Protein AF-0000000067526610 (afdb_homodimer)

Solvent-accessible surface area (backbone atoms only — not comparable to full-atom values): 25434 Å² total; per-residue (Å²): 125,77,66,40,51,70,30,29,35,39,28,31,33,16,41,47,58,57,29,29,41,40,52,48,54,40,42,75,56,39,27,51,30,38,36,30,27,25,43,75,86,49,57,26,66,62,38,26,51,56,51,20,74,75,66,38,84,86,29,42,43,58,42,70,25,49,56,65,37,67,68,41,37,51,51,44,52,49,52,48,32,68,70,64,72,46,60,35,33,40,33,41,49,40,66,64,73,29,37,45,83,42,40,67,57,28,38,36,34,36,27,50,23,42,53,51,50,50,55,56,48,39,68,60,12,11,38,78,69,72,24,88,17,37,38,38,35,41,57,44,23,44,38,33,64,41,71,39,48,56,28,22,54,51,11,11,19,20,14,14,38,46,30,23,41,42,5,50,22,67,42,27,91,51,25,49,33,38,21,34,32,42,19,42,40,44,42,70,34,73,67,55,74,46,40,84,77,17,27,39,76,84,62,52,71,67,59,47,56,60,68,48,52,80,48,55,56,70,14,52,45,64,48,44,30,54,40,49,54,48,40,62,52,65,52,53,73,42,37,39,31,39,25,44,59,67,45,82,50,30,29,55,62,79,73,61,53,79,82,31,58,35,89,117,125,78,66,40,52,70,29,31,34,40,28,31,34,16,42,46,59,58,30,31,41,41,50,50,54,40,44,77,57,39,28,53,28,38,37,29,28,23,44,75,86,49,56,23,67,62,38,27,53,56,51,20,74,76,66,38,85,85,29,43,42,55,43,69,28,49,58,65,38,66,67,42,37,52,51,45,52,50,51,46,33,70,71,64,72,47,61,36,32,40,32,41,48,40,66,64,71,31,36,46,82,41,40,68,57,27,39,35,34,37,27,50,24,42,55,52,49,50,54,56,46,39,68,59,12,11,38,78,70,72,24,88,17,37,38,38,36,40,55,44,23,44,38,34,64,41,71,38,49,56,29,24,55,50,12,11,18,19,14,14,37,45,32,24,42,43,5,48,22,68,44,27,91,51,26,49,32,38,21,35,33,43,18,42,40,44,39,71,35,73,68,57,73,45,41,82,77,18,26,40,78,86,62,52,70,67,61,47,56,58,68,48,53,80,48,53,56,71,14,52,45,64,48,43,32,53,41,49,53,48,40,62,51,65,49,54,73,40,37,38,30,38,28,44,58,68,46,84,52,29,30,56,63,78,72,60,54,78,82,31,57,36,90,115

Organism: Camponotus floridanus (NCBI:txid104421)

Secondary structure (DSSP, 8-state):
--SSTT-EEEEET-SSHHHHHHHHHHHHTT-SEEEEEE-TTSSHHHHHHHHHHHH-TTSEEEEE--TTSHHHHHHHHHHHHHHHS---EEEE------TTT-HHHHHIIIIIHHHHHHHHHHHHH-GGGT---EEEEEE--GGGTS--TT-HHHHHHHHHHHHHHHHHHTTHHHH-EEEEEEEE-SBSSHHHHTHHHHS-TT--HHHHHHHHGGGPSPBPHHHHHHHHHHHHHHPPTT-EEEE-TTS--EEE----GGGGEE--/--SSTT-EEEEET-SSHHHHHHHHHHHHTT-SEEEEEE-TTSSHHHHHHHHHHHH-TTSEEEEE--TTSHHHHHHHHHHHHHHHS---EEEE------TTT-HHHHHIIIIIHHHHHHHHHHHHH-GGGT---EEEEEE--GGGTS--TT-HHHHHHHHHHHHHHHHHHTTHHHH-EEEEEEEE-SBSSHHHHTHHHHS-TT--HHHHHHHHGGGPSPBPHHHHHHHHHHHHHHPPTT-EEEE-TTS--EEE----GGGGEE--

Structure (mmCIF, N/CA/C/O backbone):
data_AF-0000000067526610-model_v1
#
loop_
_entity.id
_entity.type
_entity.pdbx_description
1 polymer '15-hydroxyprostaglandin dehydrogenase'
#
loop_
_atom_site.group_PDB
_atom_site.id
_atom_site.type_symbol
_atom_site.label_atom_id
_atom_site.label_alt_id
_atom_site.label_comp_id
_atom_site.label_asym_id
_atom_site.label_entity_id
_atom_site.label_seq_id
_atom_site.pdbx_PDB_ins_code
_atom_site.Cartn_x
_atom_site.Cartn_y
_atom_site.Cartn_z
_atom_site.occupancy
_atom_site.B_iso_or_equiv
_atom_site.auth_seq_id
_atom_site.auth_comp_id
_atom_site.auth_asym_id
_atom_site.auth_atom_id
_atom_site.pdbx_PDB_model_num
ATOM 1 N N . MET A 1 1 ? -11.406 31.109 2.285 1 68.25 1 MET A N 1
ATOM 2 C CA . MET A 1 1 ? -11.188 30.766 3.689 1 68.25 1 MET A CA 1
ATOM 3 C C . MET A 1 1 ? -9.758 30.312 3.926 1 68.25 1 MET A C 1
ATOM 5 O O . MET A 1 1 ? -9.18 29.609 3.09 1 68.25 1 MET A O 1
ATOM 9 N N . ASP A 1 2 ? -9.031 30.969 4.902 1 90 2 ASP A N 1
ATOM 10 C CA . ASP A 1 2 ? -7.668 30.594 5.266 1 90 2 ASP A CA 1
ATOM 11 C C . ASP A 1 2 ? -7.637 29.281 6.031 1 90 2 ASP A C 1
ATOM 13 O O . ASP A 1 2 ? -8.211 29.172 7.113 1 90 2 ASP A O 1
ATOM 17 N N . ASN A 1 3 ? -7.055 28.25 5.5 1 95.56 3 ASN A N 1
ATOM 18 C CA . ASN A 1 3 ? -7.125 26.906 6.035 1 95.56 3 ASN A CA 1
ATOM 19 C C . ASN A 1 3 ? -5.973 26.609 6.992 1 95.56 3 ASN A C 1
ATOM 21 O O . ASN A 1 3 ? -5.824 25.484 7.477 1 95.56 3 ASN A O 1
ATOM 25 N N . VAL A 1 4 ? -5.152 27.656 7.285 1 97.94 4 VAL A N 1
ATOM 26 C CA . VAL A 1 4 ? -3.996 27.438 8.148 1 97.94 4 VAL A CA 1
ATOM 27 C C . VAL A 1 4 ? -4.094 28.328 9.383 1 97.94 4 VAL A C 1
ATOM 29 O O . VAL A 1 4 ? -3.752 27.906 10.492 1 97.94 4 VAL A O 1
ATOM 32 N N . ARG A 1 5 ? -4.578 29.562 9.258 1 97.31 5 ARG A N 1
ATOM 33 C CA . ARG A 1 5 ? -4.609 30.562 10.328 1 97.31 5 ARG A CA 1
ATOM 34 C C . ARG A 1 5 ? -5.43 30.047 11.516 1 97.31 5 ARG A C 1
ATOM 36 O O . ARG A 1 5 ? -6.531 29.531 11.336 1 97.31 5 ARG A O 1
ATOM 43 N N . ASN A 1 6 ? -4.867 30.172 12.609 1 97.12 6 ASN A N 1
ATOM 44 C CA . ASN A 1 6 ? -5.484 29.891 13.898 1 97.12 6 ASN A CA 1
ATOM 45 C C . ASN A 1 6 ? -5.797 28.391 14.047 1 97.12 6 ASN A C 1
ATOM 47 O O . ASN A 1 6 ? -6.672 28.016 14.828 1 97.12 6 ASN A O 1
ATOM 51 N N . LYS A 1 7 ? -5.148 27.547 13.297 1 97.94 7 LYS A N 1
ATOM 52 C CA . LYS A 1 7 ? -5.375 26.109 13.367 1 97.94 7 LYS A CA 1
ATOM 53 C C . LYS A 1 7 ? -4.332 25.422 14.25 1 97.94 7 LYS A C 1
ATOM 55 O O . LYS A 1 7 ? -3.174 25.844 14.289 1 97.94 7 LYS A O 1
ATOM 60 N N . SER A 1 8 ? -4.754 24.391 14.977 1 98.31 8 SER A N 1
ATOM 61 C CA . SER A 1 8 ? -3.859 23.516 15.719 1 98.31 8 SER A CA 1
ATOM 62 C C . SER A 1 8 ? -3.416 22.328 14.875 1 98.31 8 SER A C 1
ATOM 64 O O . SER A 1 8 ? -4.25 21.625 14.297 1 98.31 8 SER A O 1
ATOM 66 N N . VAL A 1 9 ? -2.064 22.078 14.852 1 98.81 9 VAL A N 1
ATOM 67 C CA . VAL A 1 9 ? -1.495 21.125 13.906 1 98.81 9 VAL A CA 1
ATOM 68 C C . VAL A 1 9 ? -0.6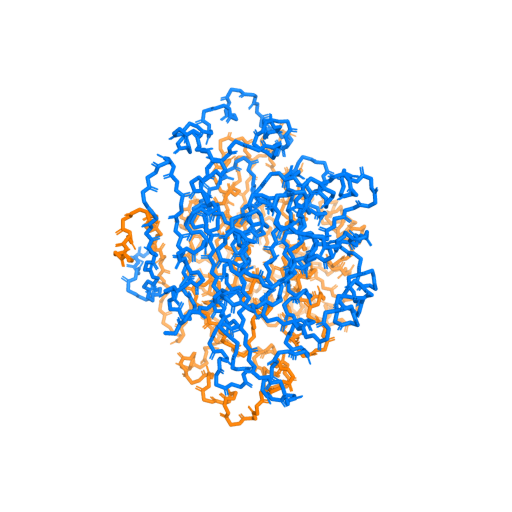96 20.062 14.656 1 98.81 9 VAL A C 1
ATOM 70 O O . VAL A 1 9 ? -0.006 20.375 15.633 1 98.81 9 VAL A O 1
ATOM 73 N N . MET A 1 10 ? -0.849 18.859 14.281 1 98.88 10 MET A N 1
ATOM 74 C CA . MET A 1 10 ? -0.004 17.75 14.719 1 98.88 10 MET A CA 1
ATOM 75 C C . MET A 1 10 ? 0.778 17.156 13.547 1 98.88 10 MET A C 1
ATOM 77 O O . MET A 1 10 ? 0.207 16.891 12.492 1 98.88 10 MET A O 1
ATOM 81 N N . ILE A 1 11 ? 2.088 17.031 13.672 1 98.94 11 ILE A N 1
ATOM 82 C CA . ILE A 1 11 ? 2.959 16.516 12.617 1 98.94 11 ILE A CA 1
ATOM 83 C C . ILE A 1 11 ? 3.779 15.344 13.141 1 98.94 11 ILE A C 1
ATOM 85 O O . ILE A 1 11 ? 4.578 15.5 14.07 1 98.94 11 ILE A O 1
ATOM 89 N N . THR A 1 12 ? 3.609 14.18 12.594 1 98.94 12 THR A N 1
ATOM 90 C CA . THR A 1 12 ? 4.484 13.062 12.938 1 98.94 12 THR A CA 1
ATOM 91 C C . THR A 1 12 ? 5.805 13.156 12.172 1 98.94 12 THR A C 1
ATOM 93 O O . THR A 1 12 ? 5.832 13.609 11.031 1 98.94 12 THR A O 1
ATOM 96 N N . GLY A 1 13 ? 6.84 12.656 12.781 1 98.38 13 GLY A N 1
ATOM 97 C CA . GLY A 1 13 ? 8.148 12.852 12.188 1 98.38 13 GLY A CA 1
ATOM 98 C C . GLY A 1 13 ? 8.547 14.312 12.078 1 98.38 13 GLY A C 1
ATOM 99 O O . GLY A 1 13 ? 9.07 14.75 11.055 1 98.38 13 GLY A O 1
ATOM 100 N N . GLY A 1 14 ? 8.258 15.062 13.078 1 98.25 14 GLY A N 1
ATOM 101 C CA . GLY A 1 14 ? 8.359 16.516 12.984 1 98.25 14 GLY A CA 1
ATOM 102 C C . GLY A 1 14 ? 9.68 17.047 13.5 1 98.25 14 GLY A C 1
ATOM 103 O O . GLY A 1 14 ? 9.93 18.25 13.438 1 98.25 14 GLY A O 1
ATOM 104 N N . ALA A 1 15 ? 10.586 16.172 13.969 1 97.75 15 ALA A N 1
ATOM 105 C CA . ALA A 1 15 ? 11.781 16.641 14.656 1 97.75 15 ALA A CA 1
ATOM 106 C C . ALA A 1 15 ? 12.844 17.094 13.664 1 97.75 15 ALA A C 1
ATOM 108 O O . ALA A 1 15 ? 13.781 17.797 14.031 1 97.75 15 ALA A O 1
ATOM 109 N N . ARG A 1 16 ? 12.781 16.641 12.438 1 95.69 16 ARG A N 1
ATOM 110 C CA . ARG A 1 16 ? 13.789 16.984 11.438 1 95.69 16 ARG A CA 1
ATOM 111 C C . ARG A 1 16 ? 13.203 16.906 10.031 1 95.69 16 ARG A C 1
ATOM 113 O O . ARG A 1 16 ? 12.039 16.531 9.852 1 95.69 16 ARG A O 1
ATOM 120 N N . GLY A 1 17 ? 13.977 17.312 9.078 1 96.19 17 GLY A N 1
ATOM 121 C CA . GLY A 1 17 ? 13.633 17.109 7.684 1 96.19 17 GLY A CA 1
ATOM 122 C C . GLY A 1 17 ? 12.359 17.812 7.273 1 96.19 17 GLY A C 1
ATOM 123 O O . GLY A 1 17 ? 12.172 19 7.586 1 96.19 17 GLY A O 1
ATOM 124 N N . LEU A 1 18 ? 11.562 17.109 6.527 1 98.19 18 LEU A N 1
ATOM 125 C CA . LEU A 1 18 ? 10.328 17.672 5.996 1 98.19 18 LEU A CA 1
ATOM 126 C C . LEU A 1 18 ? 9.383 18.078 7.125 1 98.19 18 LEU A C 1
ATOM 128 O O . LEU A 1 18 ? 8.812 19.172 7.102 1 98.19 18 LEU A O 1
ATOM 132 N N . GLY A 1 19 ? 9.266 17.203 8.133 1 98.5 19 GLY A N 1
ATOM 133 C CA . GLY A 1 19 ? 8.359 17.5 9.234 1 98.5 19 GLY A CA 1
ATOM 134 C C . GLY A 1 19 ? 8.695 18.781 9.969 1 98.5 19 GLY A C 1
ATOM 135 O O . GLY A 1 19 ? 7.805 19.562 10.297 1 98.5 19 GLY A O 1
ATOM 136 N N . TYR A 1 20 ? 9.961 18.953 10.195 1 98.19 20 TYR A N 1
ATOM 137 C CA . TYR A 1 20 ? 10.414 20.188 10.844 1 98.19 20 TYR A CA 1
ATOM 138 C C . TYR A 1 20 ? 10.086 21.406 9.992 1 98.19 20 TYR A C 1
ATOM 140 O O . TYR A 1 20 ? 9.594 22.406 10.5 1 98.19 20 TYR A O 1
ATOM 148 N N . LYS A 1 21 ? 10.344 21.312 8.727 1 98.31 21 LYS A N 1
ATOM 149 C CA . LYS A 1 21 ? 10.117 22.438 7.82 1 98.31 21 LYS A CA 1
ATOM 150 C C . LYS A 1 21 ? 8.625 22.719 7.648 1 98.31 21 LYS A C 1
ATOM 152 O O . LYS A 1 21 ? 8.211 23.859 7.488 1 98.31 21 LYS A O 1
ATOM 157 N N . PHE A 1 22 ? 7.77 21.625 7.656 1 98.81 22 PHE A N 1
ATOM 158 C CA . PHE A 1 22 ? 6.324 21.812 7.641 1 98.81 22 PHE A CA 1
ATOM 159 C C . PHE A 1 22 ? 5.867 22.609 8.852 1 98.81 22 PHE A C 1
ATOM 161 O O . PHE A 1 22 ? 5.07 23.547 8.719 1 98.81 22 PHE A O 1
ATOM 168 N N . ALA A 1 23 ? 6.402 22.234 10.039 1 98.56 23 ALA A N 1
ATOM 169 C CA . ALA A 1 23 ? 6.059 22.969 11.258 1 98.56 23 ALA A CA 1
ATOM 170 C C . ALA A 1 23 ? 6.441 24.438 11.148 1 98.56 23 ALA A C 1
ATOM 172 O O . ALA A 1 23 ? 5.641 25.328 11.461 1 98.56 23 ALA A O 1
ATOM 173 N N . GLU A 1 24 ? 7.621 24.672 10.656 1 97.88 24 GLU A N 1
ATOM 174 C CA . GLU A 1 24 ? 8.148 26.031 10.523 1 97.88 24 GLU A CA 1
ATOM 175 C C . GLU A 1 24 ? 7.273 26.875 9.602 1 97.88 24 GLU A C 1
ATOM 177 O O . GLU A 1 24 ? 6.852 27.969 9.977 1 97.88 24 GLU A O 1
ATOM 182 N N . VAL A 1 25 ? 6.953 26.375 8.43 1 97.94 25 VAL A N 1
ATOM 183 C CA . VAL A 1 25 ? 6.23 27.156 7.434 1 97.94 25 VAL A CA 1
ATOM 184 C C . VAL A 1 25 ? 4.801 27.406 7.906 1 97.94 25 VAL A C 1
ATOM 186 O O . VAL A 1 25 ? 4.238 28.484 7.68 1 97.94 25 VAL A O 1
ATOM 189 N N . LEU A 1 26 ? 4.18 26.438 8.586 1 98.31 26 LEU A 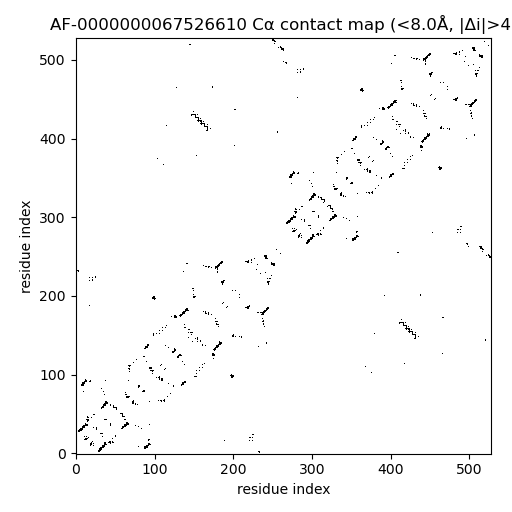N 1
ATOM 190 C CA . LEU A 1 26 ? 2.812 26.594 9.062 1 98.31 26 LEU A CA 1
ATOM 191 C C . LEU A 1 26 ? 2.75 27.625 10.188 1 98.31 26 LEU A C 1
ATOM 193 O O . LEU A 1 26 ? 1.84 28.453 10.227 1 98.31 26 LEU A O 1
ATOM 197 N N . LEU A 1 27 ? 3.727 27.594 11.094 1 97.69 27 LEU A N 1
ATOM 198 C CA . LEU A 1 27 ? 3.789 28.594 12.164 1 97.69 27 LEU A CA 1
ATOM 199 C C . LEU A 1 27 ? 3.973 29.984 11.594 1 97.69 27 LEU A C 1
ATOM 201 O O . LEU A 1 27 ? 3.295 30.922 12.016 1 97.69 27 LEU A O 1
ATOM 205 N N . LEU A 1 28 ? 4.793 30.094 10.594 1 95.88 28 LEU A N 1
ATOM 206 C CA . LEU A 1 28 ? 5.086 31.375 9.969 1 95.88 28 LEU A CA 1
ATOM 207 C C . LEU A 1 28 ? 3.867 31.906 9.219 1 95.88 28 LEU A C 1
ATOM 209 O O . LEU A 1 28 ? 3.764 33.094 8.961 1 95.88 28 LEU A O 1
ATOM 213 N N . ASN A 1 29 ? 2.941 31 8.922 1 96.38 29 ASN A N 1
ATOM 214 C CA . ASN A 1 29 ? 1.788 31.406 8.125 1 96.38 29 ASN A CA 1
ATOM 215 C C . ASN A 1 29 ? 0.494 31.328 8.93 1 96.38 29 ASN A C 1
ATOM 217 O O . ASN A 1 29 ? -0.58 31.109 8.367 1 96.38 29 ASN A O 1
ATOM 221 N N . GLY A 1 30 ? 0.604 31.359 10.242 1 95.81 30 GLY A N 1
ATOM 222 C CA . GLY A 1 30 ? -0.561 31.703 11.047 1 95.81 30 GLY A CA 1
ATOM 223 C C . GLY A 1 30 ? -1.113 30.531 11.82 1 95.81 30 GLY A C 1
ATOM 224 O O . GLY A 1 30 ? -2.102 30.656 12.547 1 95.81 30 GLY A O 1
ATOM 225 N N . ALA A 1 31 ? -0.52 29.297 11.734 1 97.69 31 ALA A N 1
ATOM 226 C CA . ALA A 1 31 ? -0.964 28.219 12.602 1 97.69 31 ALA A CA 1
ATOM 227 C C . ALA A 1 31 ? -0.896 28.625 14.07 1 97.69 31 ALA A C 1
ATOM 229 O O . ALA A 1 31 ? 0.06 29.281 14.492 1 97.69 31 ALA A O 1
ATOM 230 N N . LYS A 1 32 ? -1.906 28.328 14.797 1 97.31 32 LYS A N 1
ATOM 231 C CA . LYS A 1 32 ? -1.983 28.719 16.203 1 97.31 32 LYS A CA 1
ATOM 232 C C . LYS A 1 32 ? -0.942 27.969 17.031 1 97.31 32 LYS A C 1
ATOM 234 O O . LYS A 1 32 ? -0.233 28.578 17.844 1 97.31 32 LYS A O 1
ATOM 239 N N . ASN A 1 33 ? -0.891 26.688 16.922 1 97.62 33 ASN A N 1
ATOM 240 C CA . ASN A 1 33 ? 0.055 25.828 17.625 1 97.62 33 ASN A CA 1
ATOM 241 C C . ASN A 1 33 ? 0.384 24.578 16.812 1 97.62 33 ASN A C 1
ATOM 243 O O . ASN A 1 33 ? -0.399 24.156 15.961 1 97.62 33 ASN A O 1
ATOM 247 N N . VAL A 1 34 ? 1.568 24.047 17.031 1 98.62 34 VAL A N 1
ATOM 248 C CA . VAL A 1 34 ? 2.047 22.859 16.328 1 98.62 34 VAL A CA 1
ATOM 249 C C . VAL A 1 34 ? 2.635 21.859 17.328 1 98.62 34 VAL A C 1
ATOM 251 O O . VAL A 1 34 ? 3.465 22.234 18.156 1 98.62 34 VAL A O 1
ATOM 254 N N . ALA A 1 35 ? 2.166 20.641 17.312 1 98.75 35 ALA A N 1
ATOM 255 C CA . ALA A 1 35 ? 2.797 19.531 18.031 1 98.75 35 ALA A CA 1
ATOM 256 C C . ALA A 1 35 ? 3.684 18.719 17.094 1 98.75 35 ALA A C 1
ATOM 258 O O . ALA A 1 35 ? 3.209 18.188 16.094 1 98.75 35 ALA A O 1
ATOM 259 N N . ILE A 1 36 ? 4.965 18.641 17.406 1 98.5 36 ILE A N 1
ATOM 260 C CA . ILE A 1 36 ? 5.844 17.75 16.656 1 98.5 36 ILE A CA 1
ATOM 261 C C . ILE A 1 36 ? 5.992 16.422 17.391 1 98.5 36 ILE A C 1
ATOM 263 O O . ILE A 1 36 ? 6.344 16.406 18.578 1 98.5 36 ILE A O 1
ATOM 267 N N . ILE A 1 37 ? 5.633 15.328 16.703 1 98.88 37 ILE A N 1
ATOM 268 C CA . ILE A 1 37 ? 5.66 13.953 17.219 1 98.88 37 ILE A CA 1
ATOM 269 C C . ILE A 1 37 ? 6.852 13.211 16.625 1 98.88 37 ILE A C 1
ATOM 271 O O . ILE A 1 37 ? 7.012 13.156 15.398 1 98.88 37 ILE A O 1
ATOM 275 N N . ASP A 1 38 ? 7.648 12.664 17.438 1 98.69 38 ASP A N 1
ATOM 276 C CA . ASP A 1 38 ? 8.805 11.906 16.969 1 98.69 38 ASP A CA 1
ATOM 277 C C . ASP A 1 38 ? 9.32 10.961 18.047 1 98.69 38 ASP A C 1
ATOM 279 O O . ASP A 1 38 ? 8.82 10.969 19.188 1 98.69 38 ASP A O 1
ATOM 283 N N . LEU A 1 39 ? 10.281 10.156 17.703 1 98.25 39 LEU A N 1
ATOM 284 C CA . LEU A 1 39 ? 10.859 9.188 18.625 1 98.25 39 LEU A CA 1
ATOM 285 C C . LEU A 1 39 ? 11.539 9.883 19.812 1 98.25 39 LEU A C 1
ATOM 287 O O . LEU A 1 39 ? 12.031 11 19.672 1 98.25 39 LEU A O 1
ATOM 291 N N . PRO A 1 40 ? 11.555 9.156 20.938 1 96.5 40 PRO A N 1
ATOM 292 C CA . PRO A 1 40 ? 12.273 9.727 22.078 1 96.5 40 PRO A CA 1
ATOM 293 C C . PRO A 1 40 ? 13.75 9.984 21.781 1 96.5 40 PRO A C 1
ATOM 295 O O . PRO A 1 40 ? 14.352 10.875 22.375 1 96.5 40 PRO A O 1
ATOM 298 N N . THR A 1 41 ? 14.281 9.211 20.875 1 96.69 41 THR A N 1
ATOM 299 C CA . THR A 1 41 ? 15.695 9.32 20.547 1 96.69 41 THR A CA 1
ATOM 300 C C . THR A 1 41 ? 15.93 10.461 19.562 1 96.69 41 THR A C 1
ATOM 302 O O . THR A 1 41 ? 17.078 10.789 19.234 1 96.69 41 THR A O 1
ATOM 305 N N . SER A 1 42 ? 14.883 11.086 19.094 1 96.62 42 SER A N 1
ATOM 306 C CA . SER A 1 42 ? 15.031 12.188 18.141 1 96.62 42 SER A CA 1
ATOM 307 C C . SER A 1 42 ? 15.508 13.461 18.844 1 96.62 42 SER A C 1
ATOM 309 O O . SER A 1 42 ? 15.641 13.484 20.062 1 96.62 42 SER A O 1
ATOM 311 N N . ASN A 1 43 ? 15.766 14.484 18.047 1 97 43 ASN A N 1
ATOM 312 C CA . ASN A 1 43 ? 16.109 15.797 18.578 1 97 43 ASN A CA 1
ATOM 313 C C . ASN A 1 43 ? 14.867 16.672 18.766 1 97 43 ASN A C 1
ATOM 315 O O . ASN A 1 43 ? 14.93 17.891 18.578 1 97 43 ASN A O 1
ATOM 319 N N . GLY A 1 44 ? 13.781 16.031 19.062 1 98 44 GLY A N 1
ATOM 320 C CA . GLY A 1 44 ? 12.477 16.688 19.078 1 98 44 GLY A CA 1
ATOM 321 C C . GLY A 1 44 ? 12.398 17.828 20.062 1 98 44 GLY A C 1
ATOM 322 O O . GLY A 1 44 ? 11.812 18.875 19.766 1 98 44 GLY A O 1
ATOM 323 N N . GLU A 1 45 ? 12.961 17.688 21.25 1 97.19 45 GLU A N 1
ATOM 324 C CA . GLU A 1 45 ? 12.922 18.75 22.25 1 97.19 45 GLU A CA 1
ATOM 325 C C . GLU A 1 45 ? 13.625 20.016 21.75 1 97.19 45 GLU A C 1
ATOM 327 O O . GLU A 1 45 ? 13.07 21.109 21.844 1 97.19 45 GLU A O 1
ATOM 332 N N . ASN A 1 46 ? 14.812 19.812 21.203 1 97.31 46 ASN A N 1
ATOM 333 C CA . ASN A 1 46 ? 15.555 20.938 20.656 1 97.31 46 ASN A CA 1
ATOM 334 C C . ASN A 1 46 ? 14.852 21.547 19.453 1 97.31 46 ASN A C 1
ATOM 336 O O . ASN A 1 46 ? 14.891 22.766 19.25 1 97.31 46 ASN A O 1
ATOM 340 N N . ALA A 1 47 ? 14.227 20.703 18.625 1 97.44 47 ALA A N 1
ATOM 341 C CA . ALA A 1 47 ? 13.469 21.172 17.469 1 97.44 47 ALA A CA 1
ATOM 342 C C . ALA A 1 47 ? 12.312 22.062 17.906 1 97.44 47 ALA A C 1
ATOM 344 O O . ALA A 1 47 ? 12.078 23.125 17.328 1 97.44 47 ALA A O 1
ATOM 345 N N . ALA A 1 48 ? 11.617 21.641 18.953 1 97.06 48 ALA A N 1
ATOM 346 C CA . ALA A 1 48 ? 10.492 22.422 19.469 1 97.06 48 ALA A CA 1
ATOM 347 C C . ALA A 1 48 ? 10.961 23.766 20 1 97.06 48 ALA A C 1
ATOM 349 O O . ALA A 1 48 ? 10.32 24.797 19.781 1 97.06 48 ALA A O 1
ATOM 350 N N . ILE A 1 49 ? 12.07 23.781 20.672 1 96 49 ILE A N 1
ATOM 351 C CA . ILE A 1 49 ? 12.633 25 21.234 1 96 49 ILE A CA 1
ATOM 352 C C . ILE A 1 49 ? 13 25.969 20.109 1 96 49 ILE A C 1
ATOM 354 O O . ILE A 1 49 ? 12.711 27.156 20.188 1 96 49 ILE A O 1
ATOM 358 N N . ALA A 1 50 ? 13.609 25.422 19.078 1 96 50 ALA A N 1
ATOM 359 C CA . ALA A 1 50 ? 14.023 26.25 17.938 1 96 50 ALA A CA 1
ATOM 360 C C . ALA A 1 50 ? 12.812 26.875 17.25 1 96 50 ALA A C 1
ATOM 362 O O . ALA A 1 50 ? 12.836 28.047 16.875 1 96 50 ALA A O 1
ATOM 363 N N . LEU A 1 51 ? 11.773 26.109 17.078 1 96.5 51 LEU A N 1
ATOM 364 C CA . LEU A 1 51 ? 10.555 26.578 16.438 1 96.5 51 LEU A CA 1
ATOM 365 C C . LEU A 1 51 ? 9.859 27.641 17.281 1 96.5 51 LEU A C 1
ATOM 367 O O . LEU A 1 51 ? 9.266 28.578 16.75 1 96.5 51 LEU A O 1
ATOM 371 N N . GLN A 1 52 ? 9.938 27.438 18.594 1 92.94 52 GLN A N 1
ATOM 372 C CA . GLN A 1 52 ? 9.32 28.391 19.531 1 92.94 52 GLN A CA 1
ATOM 373 C C . GLN A 1 52 ? 10.016 29.75 19.453 1 92.94 52 GLN A C 1
ATOM 375 O O . GLN A 1 52 ? 9.359 30.797 19.578 1 92.94 52 GLN A O 1
ATOM 380 N N . LYS A 1 53 ? 11.289 29.781 19.312 1 90.44 53 LYS A N 1
ATOM 381 C CA . LYS A 1 53 ? 12.047 31.031 19.25 1 90.44 53 LYS A CA 1
ATOM 382 C C . LYS A 1 53 ? 11.625 31.875 18.062 1 90.44 53 LYS A C 1
ATOM 384 O O . LYS A 1 53 ? 11.57 33.094 18.156 1 90.44 53 LYS A O 1
ATOM 389 N N . GLU A 1 54 ? 11.18 31.234 17.062 1 84.38 54 GLU A N 1
ATOM 390 C CA . GLU A 1 54 ? 10.852 31.922 15.828 1 84.38 54 GLU A CA 1
ATOM 391 C C . GLU A 1 54 ? 9.375 32.312 15.781 1 84.38 54 GLU A C 1
ATOM 393 O O . GLU A 1 54 ? 9 33.281 15.125 1 84.38 54 GLU A O 1
ATOM 398 N N . SER A 1 55 ? 8.523 31.656 16.5 1 83 55 SER A N 1
ATOM 399 C CA . SER A 1 55 ? 7.086 31.797 16.297 1 83 55 SER A CA 1
ATOM 400 C C . SER A 1 55 ? 6.398 32.312 17.562 1 83 55 SER A C 1
ATOM 402 O O . SER A 1 55 ? 5.254 32.75 17.516 1 83 55 SER A O 1
ATOM 404 N N . GLY A 1 56 ? 7.035 32.156 18.625 1 80.31 56 GLY A N 1
ATOM 405 C CA . GLY A 1 56 ? 6.453 32.562 19.906 1 80.31 56 GLY A CA 1
ATOM 406 C C . GLY A 1 56 ? 6.398 31.422 20.922 1 80.31 56 GLY A C 1
ATOM 407 O O . GLY A 1 56 ? 6.281 30.266 20.547 1 80.31 56 GLY A O 1
ATOM 408 N N . THR A 1 57 ? 6.375 31.828 22.141 1 78.19 57 THR A N 1
ATOM 409 C CA . THR A 1 57 ? 6.453 30.875 23.25 1 78.19 57 THR A CA 1
ATOM 410 C C . THR A 1 57 ? 5.113 30.156 23.438 1 78.19 57 THR A C 1
ATOM 412 O O . THR A 1 57 ? 4.055 30.797 23.344 1 78.19 57 THR A O 1
ATOM 415 N N . GLY A 1 58 ? 5.121 28.844 23.609 1 84.5 58 GLY A N 1
ATOM 416 C CA . GLY A 1 58 ? 3.959 28.047 23.984 1 84.5 58 GLY A CA 1
ATOM 417 C C . GLY A 1 58 ? 3.174 27.531 22.797 1 84.5 58 GLY A C 1
ATOM 418 O O . GLY A 1 58 ? 2.146 26.875 22.953 1 84.5 58 GLY A O 1
ATOM 419 N N . ARG A 1 59 ? 3.65 27.812 21.609 1 93.81 59 ARG A N 1
ATOM 420 C CA . ARG A 1 59 ? 2.865 27.469 20.422 1 93.81 59 ARG A CA 1
ATOM 421 C C . ARG A 1 59 ? 3.316 26.125 19.844 1 93.81 59 ARG A C 1
ATOM 423 O O . ARG A 1 59 ? 2.641 25.562 18.984 1 93.81 59 ARG A O 1
ATOM 430 N N . VAL A 1 60 ? 4.512 25.656 20.375 1 97.44 60 VAL A N 1
ATOM 431 C CA . VAL A 1 60 ? 5.047 24.406 19.844 1 97.44 60 VAL A CA 1
ATOM 432 C C . VAL A 1 60 ? 5.32 23.438 20.984 1 97.44 60 VAL A C 1
ATOM 434 O O . VAL A 1 60 ? 5.914 23.812 22 1 97.44 60 VAL A O 1
ATOM 437 N N . ILE A 1 61 ? 4.906 22.203 20.859 1 97.44 61 ILE A N 1
ATOM 438 C CA . ILE A 1 61 ? 5.27 21.172 21.828 1 97.44 61 ILE A CA 1
ATOM 439 C C . ILE A 1 61 ? 5.875 19.969 21.125 1 97.44 61 ILE A C 1
ATOM 441 O O . ILE A 1 61 ? 5.578 19.719 19.953 1 97.44 61 ILE A O 1
ATOM 445 N N . PHE A 1 62 ? 6.754 19.312 21.844 1 98.44 62 PHE A N 1
ATOM 446 C CA . PHE A 1 62 ? 7.266 18.016 21.422 1 98.44 62 PHE A CA 1
ATOM 447 C C . PHE A 1 62 ? 6.609 16.891 22.219 1 98.44 62 PHE A C 1
ATOM 449 O O . PHE A 1 62 ? 6.469 17 23.438 1 98.44 62 PHE A O 1
ATOM 456 N N . VAL A 1 63 ? 6.141 15.898 21.547 1 98.69 63 VAL A N 1
ATOM 457 C CA . VAL A 1 63 ? 5.617 14.695 22.188 1 98.69 63 VAL A CA 1
ATOM 458 C C . VAL A 1 63 ? 6.402 13.477 21.719 1 98.69 63 VAL A C 1
ATOM 460 O O . VAL A 1 63 ? 6.434 13.18 20.516 1 98.69 63 VAL A O 1
ATOM 463 N N . SER A 1 64 ? 7.066 12.789 22.625 1 98.56 64 SER A N 1
ATOM 464 C CA . SER A 1 64 ? 7.781 11.555 22.312 1 98.56 64 SER A CA 1
ATOM 465 C C . SER A 1 64 ? 6.812 10.422 22 1 98.56 64 SER A C 1
ATOM 467 O O . SER A 1 64 ? 5.918 10.125 22.797 1 98.56 64 SER A O 1
ATOM 469 N N . CYS A 1 65 ? 7.039 9.773 20.812 1 98.75 65 CYS A N 1
ATOM 470 C CA . CYS A 1 65 ? 6.086 8.758 20.375 1 98.75 65 CYS A CA 1
ATOM 471 C C . CYS A 1 65 ? 6.703 7.848 19.328 1 98.75 65 CYS A C 1
ATOM 473 O O . CYS A 1 65 ? 7.355 8.32 18.391 1 98.75 65 CYS A O 1
ATOM 475 N N . ASP A 1 66 ? 6.605 6.594 19.531 1 98.69 66 ASP A N 1
ATOM 476 C CA . ASP A 1 66 ? 6.789 5.629 18.438 1 98.69 66 ASP A CA 1
ATOM 477 C C . ASP A 1 66 ? 5.488 5.414 17.672 1 98.69 66 ASP A C 1
ATOM 479 O O . ASP A 1 66 ? 4.586 4.723 18.156 1 98.69 66 ASP A O 1
ATOM 483 N N . VAL A 1 67 ? 5.457 5.945 16.453 1 98.69 67 VAL A N 1
ATOM 484 C CA . VAL A 1 67 ? 4.195 5.973 15.727 1 98.69 67 VAL A CA 1
ATOM 485 C C . VAL A 1 67 ? 3.795 4.551 15.336 1 98.69 67 VAL A C 1
ATOM 487 O O . VAL A 1 67 ? 2.643 4.301 14.969 1 98.69 67 VAL A O 1
ATOM 490 N N . ALA A 1 68 ? 4.734 3.617 15.344 1 98.06 68 ALA A N 1
ATOM 491 C CA . ALA A 1 68 ? 4.426 2.227 15.016 1 98.06 68 ALA A CA 1
ATOM 492 C C . ALA A 1 68 ? 3.76 1.525 16.203 1 98.06 68 ALA A C 1
ATOM 494 O O . ALA A 1 68 ? 3.234 0.419 16.047 1 98.06 68 ALA A O 1
ATOM 495 N N . ASN A 1 69 ? 3.859 2.119 17.359 1 98.5 69 ASN A N 1
ATOM 496 C CA . ASN A 1 69 ? 3.197 1.594 18.547 1 98.5 69 ASN A CA 1
ATOM 497 C C . ASN A 1 69 ? 1.819 2.219 18.734 1 98.5 69 ASN A C 1
ATOM 499 O O . ASN A 1 69 ? 1.708 3.412 19.016 1 98.5 69 ASN A O 1
ATOM 503 N N . ALA A 1 70 ? 0.804 1.41 18.656 1 98 70 ALA A N 1
ATOM 504 C CA . ALA A 1 70 ? -0.578 1.881 18.641 1 98 70 ALA A CA 1
ATOM 505 C C . ALA A 1 70 ? -0.901 2.658 19.922 1 98 70 ALA A C 1
ATOM 507 O O . ALA A 1 70 ? -1.495 3.736 19.859 1 98 70 ALA A O 1
ATOM 508 N N . GLU A 1 71 ? -0.535 2.148 21 1 98.31 71 GLU A N 1
ATOM 509 C CA . GLU A 1 71 ? -0.841 2.793 22.281 1 98.31 71 GLU A CA 1
ATOM 510 C C . GLU A 1 71 ? -0.078 4.105 22.422 1 98.31 71 GLU A C 1
ATOM 512 O O . GLU A 1 71 ? -0.612 5.082 22.953 1 98.31 71 GLU A O 1
ATOM 517 N N . ASP A 1 72 ? 1.152 4.07 21.984 1 98.56 72 ASP A N 1
ATOM 518 C CA . ASP A 1 72 ? 1.962 5.285 22.031 1 98.56 72 ASP A CA 1
ATOM 519 C C . ASP A 1 72 ? 1.33 6.395 21.203 1 98.56 72 ASP A C 1
ATOM 521 O O . ASP A 1 72 ? 1.249 7.543 21.641 1 98.56 72 ASP A O 1
ATOM 525 N N . LEU A 1 73 ? 0.879 6.07 20.062 1 98.75 73 LEU A N 1
ATOM 526 C CA . LEU A 1 73 ? 0.293 7.062 19.156 1 98.75 73 LEU A CA 1
ATOM 527 C C . LEU A 1 73 ? -1.022 7.59 19.719 1 98.75 73 LEU A C 1
ATOM 529 O O . LEU A 1 73 ? -1.296 8.789 19.641 1 98.75 73 LEU A O 1
ATOM 533 N N . LYS A 1 74 ? -1.79 6.723 20.281 1 98.56 74 LYS A N 1
ATOM 534 C CA . LYS A 1 74 ? -3.035 7.148 20.906 1 98.56 74 LYS A CA 1
ATOM 535 C C . LYS A 1 74 ? -2.77 8.141 22.031 1 98.56 74 LYS A C 1
ATOM 537 O O . LYS A 1 74 ? -3.436 9.18 22.125 1 98.56 74 LYS A O 1
ATOM 542 N N . ARG A 1 75 ? -1.803 7.852 22.828 1 98.5 75 ARG A N 1
ATOM 543 C CA . ARG A 1 75 ? -1.444 8.742 23.922 1 98.5 75 ARG A CA 1
ATOM 544 C C . ARG A 1 75 ? -0.942 10.086 23.406 1 98.5 75 ARG A C 1
ATOM 546 O O . ARG A 1 75 ? -1.196 11.125 24.016 1 98.5 75 ARG A O 1
ATOM 553 N N . ALA A 1 76 ? -0.184 10.031 22.359 1 98.75 76 ALA A N 1
ATOM 554 C CA . ALA A 1 76 ? 0.299 11.266 21.75 1 98.75 76 ALA A CA 1
ATOM 555 C C . ALA A 1 76 ? -0.863 12.148 21.312 1 98.75 76 ALA A C 1
ATOM 557 O O . ALA A 1 76 ? -0.852 13.367 21.531 1 98.75 76 ALA A O 1
ATOM 558 N N . PHE A 1 77 ? -1.887 11.586 20.688 1 98.75 77 PHE A N 1
ATOM 559 C CA . PHE A 1 77 ? -3.066 12.328 20.266 1 98.75 77 PHE A CA 1
ATOM 560 C C . PHE A 1 77 ? -3.781 12.938 21.469 1 98.75 77 PHE A C 1
ATOM 562 O O . PHE A 1 77 ? -4.18 14.102 21.422 1 98.75 77 PHE A O 1
ATOM 569 N N . GLU A 1 78 ? -3.91 12.148 22.484 1 98.19 78 GLU A N 1
ATOM 570 C CA . GLU A 1 78 ? -4.559 12.633 23.703 1 98.19 78 GLU A CA 1
ATOM 571 C C . GLU A 1 78 ? -3.805 13.82 24.297 1 98.19 78 GLU A C 1
ATOM 573 O O . GLU A 1 78 ? -4.414 14.828 24.672 1 98.19 78 GLU A O 1
ATOM 578 N N . LYS A 1 79 ? -2.535 13.688 24.344 1 98.44 79 LYS A N 1
ATOM 579 C CA . LYS A 1 79 ? -1.71 14.766 24.875 1 98.44 79 LYS A CA 1
ATOM 580 C C . LYS A 1 79 ? -1.876 16.047 24.047 1 98.44 79 LYS A C 1
ATOM 582 O O . LYS A 1 79 ? -1.982 17.141 24.594 1 98.44 79 LYS A O 1
ATOM 587 N N . VAL A 1 80 ? -1.901 15.938 22.734 1 98.31 80 VAL A N 1
ATOM 588 C CA . VAL A 1 80 ? -2.023 17.078 21.844 1 98.31 80 VAL A CA 1
ATOM 589 C C . VAL A 1 80 ? -3.383 17.75 22.031 1 98.31 80 VAL A C 1
ATOM 591 O O . VAL A 1 80 ? -3.467 18.969 22.188 1 98.31 80 VAL A O 1
ATOM 594 N N . VAL A 1 81 ? -4.43 17 22.078 1 97.31 81 VAL A N 1
ATOM 595 C CA . VAL A 1 81 ? -5.777 17.531 22.219 1 97.31 81 VAL A CA 1
ATOM 596 C C . VAL A 1 81 ? -5.938 18.172 23.609 1 97.31 81 VAL A C 1
ATOM 598 O O . VAL A 1 81 ? -6.555 19.234 23.734 1 97.31 81 VAL A O 1
ATOM 601 N N . ASP A 1 82 ? -5.383 17.484 24.562 1 97.31 82 ASP A N 1
ATOM 602 C CA . ASP A 1 82 ? -5.445 18.031 25.922 1 97.31 82 ASP A CA 1
ATOM 603 C C . ASP A 1 82 ? -4.719 19.375 26 1 97.31 82 ASP A C 1
ATOM 605 O O . ASP A 1 82 ? -5.156 20.281 26.719 1 97.31 82 ASP A O 1
ATOM 609 N N . THR A 1 83 ? -3.658 19.484 25.344 1 97.56 83 THR A N 1
ATOM 610 C CA . THR A 1 83 ? -2.82 20.672 25.406 1 97.56 83 THR A CA 1
ATOM 611 C C . THR A 1 83 ? -3.42 21.812 24.578 1 97.56 83 THR A C 1
ATOM 613 O O . THR A 1 83 ? -3.463 22.953 25.031 1 97.56 83 THR A O 1
ATOM 616 N N . PHE A 1 84 ? -3.873 21.484 23.375 1 97.19 84 PHE A N 1
ATOM 617 C CA . PHE A 1 84 ? -4.285 22.516 22.438 1 97.19 84 PHE A CA 1
ATOM 618 C C . PHE A 1 84 ? -5.785 22.75 22.516 1 97.19 84 PHE A C 1
ATOM 620 O O . PHE A 1 84 ? -6.289 23.75 22 1 97.19 84 PHE A O 1
ATOM 627 N N . GLY A 1 85 ? -6.539 21.844 23.109 1 95.94 85 GLY A N 1
ATOM 628 C CA . GLY A 1 85 ? -7.988 21.922 23.172 1 95.94 85 GLY A CA 1
ATOM 629 C C . GLY A 1 85 ? -8.68 21.375 21.938 1 95.94 85 GLY A C 1
ATOM 630 O O . GLY A 1 85 ? -9.867 21.047 21.984 1 95.94 85 GLY A O 1
ATOM 631 N N . THR A 1 86 ? -7.973 21.422 20.859 1 95.12 86 THR A N 1
ATOM 632 C CA . THR A 1 86 ? -8.516 20.953 19.594 1 95.12 86 THR A CA 1
ATOM 633 C C . THR A 1 86 ? -7.402 20.453 18.688 1 95.12 86 THR A C 1
ATOM 635 O O . THR A 1 86 ? -6.219 20.656 18.969 1 95.12 86 THR A O 1
ATOM 638 N N . LEU A 1 87 ? -7.75 19.703 17.672 1 97.88 87 LEU A N 1
ATOM 639 C CA . LEU A 1 87 ? -6.891 19.328 16.547 1 97.88 87 LEU A CA 1
ATOM 640 C C . LEU A 1 87 ? -7.578 19.609 15.227 1 97.88 87 LEU A C 1
ATOM 642 O O . LEU A 1 87 ? -8.648 19.062 14.938 1 97.88 87 LEU A O 1
ATOM 646 N N . ASP A 1 88 ? -6.918 20.422 14.406 1 98.38 88 ASP A N 1
ATOM 647 C CA . ASP A 1 88 ? -7.539 20.859 13.156 1 98.38 88 ASP A CA 1
ATOM 648 C C . ASP A 1 88 ? -6.863 20.219 11.953 1 98.38 88 ASP A C 1
ATOM 650 O O . ASP A 1 88 ? -7.508 19.969 10.93 1 98.38 88 ASP A O 1
ATOM 654 N N . ILE A 1 89 ? -5.531 20 12.047 1 98.88 89 ILE A N 1
ATOM 655 C CA . ILE A 1 89 ? -4.746 19.469 10.93 1 98.88 89 ILE A CA 1
ATOM 656 C C . ILE A 1 89 ? -3.811 18.375 11.43 1 98.88 89 ILE A C 1
ATOM 658 O O . ILE A 1 89 ? -3.07 18.578 12.398 1 98.88 89 ILE A O 1
ATOM 662 N N . LEU A 1 90 ? -3.867 17.234 10.844 1 98.94 90 LEU A N 1
ATOM 663 C CA . LEU A 1 90 ? -2.877 16.188 11.031 1 98.94 90 LEU A CA 1
ATOM 664 C C . LEU A 1 90 ? -2.008 16.031 9.789 1 98.94 90 LEU A C 1
ATOM 666 O O . LEU A 1 90 ? -2.521 15.938 8.672 1 98.94 90 LEU A O 1
ATOM 670 N N . ILE A 1 91 ? -0.752 16.062 9.961 1 98.94 91 ILE A N 1
ATOM 671 C CA . ILE A 1 91 ? 0.195 15.727 8.906 1 98.94 91 ILE A CA 1
ATOM 672 C C . ILE A 1 91 ? 0.926 14.43 9.25 1 98.94 91 ILE A C 1
ATOM 674 O O . ILE A 1 91 ? 1.803 14.422 10.117 1 98.94 91 ILE A O 1
ATOM 678 N N . ASN A 1 92 ? 0.48 13.367 8.656 1 98.94 92 ASN A N 1
ATOM 679 C CA . ASN A 1 92 ? 1.243 12.125 8.727 1 98.94 92 ASN A CA 1
ATOM 680 C C . ASN A 1 92 ? 2.484 12.18 7.836 1 98.94 92 ASN A C 1
ATOM 682 O O . ASN A 1 92 ? 2.377 12.125 6.609 1 98.94 92 ASN A O 1
ATOM 686 N N . ASN A 1 93 ? 3.637 12.18 8.445 1 98.81 93 ASN A N 1
ATOM 687 C CA . ASN A 1 93 ? 4.875 12.438 7.723 1 98.81 93 ASN A CA 1
ATOM 688 C C . ASN A 1 93 ? 5.98 11.461 8.133 1 98.81 93 ASN A C 1
ATOM 690 O O . ASN A 1 93 ? 6.914 11.219 7.363 1 98.81 93 ASN A O 1
ATOM 694 N N . ALA A 1 94 ? 5.887 10.906 9.367 1 98.44 94 ALA A N 1
ATOM 695 C CA . ALA A 1 94 ? 6.914 9.969 9.805 1 98.44 94 ALA A CA 1
ATOM 696 C C . ALA A 1 94 ? 7.113 8.859 8.781 1 98.44 94 ALA A C 1
ATOM 698 O O . ALA A 1 94 ? 6.141 8.258 8.312 1 98.44 94 ALA A O 1
ATOM 699 N N . GLY A 1 95 ? 8.281 8.648 8.383 1 96.62 95 GLY A N 1
ATOM 700 C CA . GLY A 1 95 ? 8.57 7.625 7.395 1 96.62 95 GLY A CA 1
ATOM 701 C C . GLY A 1 95 ? 10.016 7.16 7.414 1 96.62 95 GLY A C 1
ATOM 702 O O . GLY A 1 95 ? 10.898 7.895 7.855 1 96.62 95 GLY A O 1
ATOM 703 N N . ILE A 1 96 ? 10.258 5.957 6.98 1 96.12 96 ILE A N 1
ATOM 704 C CA . ILE A 1 96 ? 11.602 5.402 6.863 1 96.12 96 ILE A CA 1
ATOM 705 C C . ILE A 1 96 ? 11.742 4.676 5.527 1 96.12 96 ILE A C 1
ATOM 707 O O . ILE A 1 96 ? 10.75 4.395 4.859 1 96.12 96 ILE A O 1
ATOM 711 N N . PHE A 1 97 ? 12.93 4.527 5.117 1 95.88 97 PHE A N 1
ATOM 712 C CA . PHE A 1 97 ? 13.312 3.68 3.996 1 95.88 97 PHE A CA 1
ATOM 713 C C . PHE A 1 97 ? 14.336 2.639 4.434 1 95.88 97 PHE A C 1
ATOM 715 O O . PHE A 1 97 ? 15.5 2.967 4.672 1 95.88 97 PHE A O 1
ATOM 722 N N . ASN A 1 98 ? 13.922 1.437 4.57 1 95.38 98 ASN A N 1
ATOM 723 C CA . ASN A 1 98 ? 14.812 0.333 4.926 1 95.38 98 ASN A CA 1
ATOM 724 C C . ASN A 1 98 ? 14.32 -0.99 4.348 1 95.38 98 ASN A C 1
ATOM 726 O O . ASN A 1 98 ? 13.875 -1.869 5.086 1 95.38 98 ASN A O 1
ATOM 730 N N . ASP A 1 99 ? 14.539 -1.193 3.064 1 95.81 99 ASP A N 1
ATOM 731 C CA . ASP A 1 99 ? 14.133 -2.406 2.361 1 95.81 99 ASP A CA 1
ATOM 732 C C . ASP A 1 99 ? 15.102 -3.555 2.639 1 95.81 99 ASP A C 1
ATOM 734 O O . ASP A 1 99 ? 14.719 -4.723 2.578 1 95.81 99 ASP A O 1
ATOM 738 N N . LYS A 1 100 ? 16.266 -3.186 3.068 1 94.12 100 LYS A N 1
ATOM 739 C CA . LYS A 1 100 ? 17.344 -4.172 3.197 1 94.12 100 LYS A CA 1
ATOM 740 C C . LYS A 1 100 ? 17.203 -4.969 4.492 1 94.12 100 LYS A C 1
ATOM 742 O O . LYS A 1 100 ? 17.266 -6.199 4.477 1 94.12 100 LYS A O 1
ATOM 747 N N . HIS A 1 101 ? 16.875 -4.23 5.594 1 92.94 101 HIS A N 1
ATOM 748 C CA . HIS A 1 101 ? 17.031 -4.91 6.875 1 92.94 101 HIS A CA 1
ATOM 749 C C . HIS A 1 101 ? 15.703 -4.996 7.613 1 92.94 101 HIS A C 1
ATOM 751 O O . HIS A 1 101 ? 15.477 -5.93 8.391 1 92.94 101 HIS A O 1
ATOM 757 N N . LYS A 1 102 ? 14.875 -4.027 7.434 1 93.62 102 LYS A N 1
ATOM 758 C CA . LYS A 1 102 ? 13.664 -3.898 8.242 1 93.62 102 LYS A CA 1
ATOM 759 C C . LYS A 1 102 ? 12.469 -3.494 7.379 1 93.62 102 LYS A C 1
ATOM 761 O O . LYS A 1 102 ? 11.781 -2.518 7.684 1 93.62 102 LYS A O 1
ATOM 766 N N . TRP A 1 103 ? 12.234 -4.383 6.406 1 97.69 103 TRP A N 1
ATOM 767 C CA . TRP A 1 103 ? 11.203 -3.992 5.457 1 97.69 103 TRP A CA 1
ATOM 768 C C . TRP A 1 103 ? 9.828 -3.984 6.125 1 97.69 103 TRP A C 1
ATOM 770 O O . TRP A 1 103 ? 8.969 -3.168 5.781 1 97.69 103 TRP A O 1
ATOM 780 N N . GLU A 1 104 ? 9.602 -4.867 7.152 1 98.06 104 GLU A N 1
ATOM 781 C CA . GLU A 1 104 ? 8.305 -4.891 7.832 1 98.06 104 GLU A CA 1
ATOM 782 C C . GLU A 1 104 ? 8.055 -3.584 8.578 1 98.06 104 GLU A C 1
ATOM 784 O O . GLU A 1 104 ? 6.93 -3.086 8.602 1 98.06 104 GLU A O 1
ATOM 789 N N . GLU A 1 105 ? 9.125 -3.084 9.211 1 97.81 105 GLU A N 1
ATOM 790 C CA . GLU A 1 105 ? 9.016 -1.81 9.914 1 97.81 105 GLU A CA 1
ATOM 791 C C . GLU A 1 105 ? 8.648 -0.68 8.953 1 97.81 105 GLU A C 1
ATOM 793 O O . GLU A 1 105 ? 7.941 0.258 9.336 1 97.81 105 GLU A O 1
ATOM 798 N N . THR A 1 106 ? 9.141 -0.777 7.715 1 98.12 106 THR A N 1
ATOM 799 C CA . THR A 1 106 ? 8.781 0.207 6.699 1 98.12 106 THR A CA 1
ATOM 800 C C . THR A 1 106 ? 7.273 0.239 6.48 1 98.12 106 THR A C 1
ATOM 802 O O . THR A 1 106 ? 6.672 1.314 6.418 1 98.12 106 THR A O 1
ATOM 805 N N . ILE A 1 107 ? 6.621 -0.901 6.461 1 98.81 107 ILE A N 1
ATOM 806 C CA . ILE A 1 107 ? 5.176 -0.962 6.297 1 98.81 107 ILE A CA 1
ATOM 807 C C . ILE A 1 107 ? 4.492 -0.433 7.559 1 98.81 107 ILE A C 1
ATOM 809 O O . ILE A 1 107 ? 3.502 0.3 7.473 1 98.81 107 ILE A O 1
ATOM 813 N N . ASP A 1 108 ? 5.016 -0.757 8.727 1 98.75 108 ASP A N 1
ATOM 814 C CA . ASP A 1 108 ? 4.414 -0.349 9.992 1 98.75 108 ASP A CA 1
ATOM 815 C C . ASP A 1 108 ? 4.426 1.171 10.141 1 98.75 108 ASP A C 1
ATOM 817 O O . ASP A 1 108 ? 3.424 1.769 10.539 1 98.75 108 ASP A O 1
ATOM 821 N N . ILE A 1 109 ? 5.512 1.759 9.781 1 98.62 109 ILE A N 1
ATOM 822 C CA . ILE A 1 109 ? 5.699 3.182 10.031 1 98.62 109 ILE A CA 1
ATOM 823 C C . ILE A 1 109 ? 5.117 3.996 8.883 1 98.62 109 ILE A C 1
ATOM 825 O O . ILE A 1 109 ? 4.387 4.965 9.102 1 98.62 109 ILE A O 1
ATOM 829 N N . ASN A 1 110 ? 5.379 3.576 7.621 1 98.75 110 ASN A N 1
ATOM 830 C CA . ASN A 1 110 ? 5.02 4.375 6.453 1 98.75 110 ASN A CA 1
ATOM 831 C C . ASN A 1 110 ? 3.541 4.223 6.109 1 98.75 110 ASN A C 1
ATOM 833 O O . ASN A 1 110 ? 2.98 5.047 5.383 1 98.75 110 ASN A O 1
ATOM 837 N N . LEU A 1 111 ? 2.936 3.152 6.59 1 98.94 111 LEU A N 1
ATOM 838 C CA . LEU A 1 111 ? 1.568 2.902 6.148 1 98.94 111 LEU A CA 1
ATOM 839 C C . LEU A 1 111 ? 0.637 2.713 7.34 1 98.94 111 LEU A C 1
ATOM 841 O O . LEU A 1 111 ? -0.298 3.494 7.535 1 98.94 111 LEU A O 1
ATOM 845 N N . LYS A 1 112 ? 0.919 1.729 8.203 1 98.88 112 LYS A N 1
ATOM 846 C CA . LYS A 1 112 ? -0.002 1.458 9.297 1 98.88 112 LYS A CA 1
ATOM 847 C C . LYS A 1 112 ? -0.124 2.664 10.227 1 98.88 112 LYS A C 1
ATOM 849 O O . LYS A 1 112 ? -1.216 2.982 10.703 1 98.88 112 LYS A O 1
ATOM 854 N N . ALA A 1 113 ? 0.958 3.305 10.484 1 98.88 113 ALA A N 1
ATOM 855 C CA . ALA A 1 113 ? 0.921 4.477 11.352 1 98.88 113 ALA A CA 1
ATOM 856 C C . ALA A 1 113 ? 0.079 5.59 10.734 1 98.88 113 ALA A C 1
ATOM 858 O O . ALA A 1 113 ? -0.61 6.324 11.453 1 98.88 113 ALA A O 1
ATOM 859 N N . TYR A 1 114 ? 0.146 5.766 9.406 1 98.94 114 TYR A N 1
ATOM 860 C CA . TYR A 1 114 ? -0.672 6.75 8.711 1 98.94 114 TYR A CA 1
ATOM 861 C C . TYR A 1 114 ? -2.156 6.441 8.875 1 98.94 114 TYR A C 1
ATOM 863 O O . TYR A 1 114 ? -2.959 7.34 9.141 1 98.94 114 TYR A O 1
ATOM 871 N N . ILE A 1 115 ? -2.482 5.184 8.703 1 98.88 115 ILE A N 1
ATOM 872 C CA . ILE A 1 115 ? -3.867 4.738 8.828 1 98.88 115 ILE A CA 1
ATOM 873 C C . ILE A 1 115 ? -4.355 4.969 10.258 1 98.88 115 ILE A C 1
ATOM 875 O O . ILE A 1 115 ? -5.395 5.594 10.477 1 98.88 115 ILE A O 1
ATOM 879 N N . ARG A 1 116 ? -3.561 4.523 11.211 1 98.69 116 ARG A N 1
ATOM 880 C CA . ARG A 1 116 ? -3.918 4.684 12.617 1 98.69 116 ARG A CA 1
ATOM 881 C C . ARG A 1 116 ? -4.055 6.16 12.977 1 98.69 116 ARG A C 1
ATOM 883 O O . ARG A 1 116 ? -5.027 6.559 13.625 1 98.69 116 ARG A O 1
ATOM 890 N N . GLY A 1 117 ? -3.037 6.93 12.555 1 98.81 117 GLY A N 1
ATOM 891 C CA . GLY A 1 117 ? -3.09 8.359 12.812 1 98.81 117 GLY A CA 1
ATOM 892 C C . GLY A 1 117 ? -4.32 9.023 12.227 1 98.81 117 GLY A C 1
ATOM 893 O O . GLY A 1 117 ? -4.953 9.859 12.883 1 98.81 117 GLY A O 1
ATOM 894 N N . SER A 1 118 ? -4.652 8.672 11.039 1 98.81 118 SER A N 1
ATOM 895 C CA . SER A 1 118 ? -5.824 9.242 10.375 1 98.81 118 SER A CA 1
ATOM 896 C C . SER A 1 118 ? -7.105 8.883 11.125 1 98.81 118 SER A C 1
ATOM 898 O O . SER A 1 118 ? -7.973 9.742 11.32 1 98.81 118 SER A O 1
ATOM 900 N N . TYR A 1 119 ? -7.238 7.625 11.547 1 98.25 119 TYR A N 1
ATOM 901 C CA . TYR A 1 119 ? -8.43 7.211 12.281 1 98.25 119 TYR A CA 1
ATOM 902 C C . TYR A 1 119 ? -8.516 7.914 13.625 1 98.25 119 TYR A C 1
ATOM 904 O O . TYR A 1 119 ? -9.602 8.312 14.062 1 98.25 119 TYR A O 1
ATOM 912 N N . LEU A 1 120 ? -7.379 8.078 14.289 1 98.38 120 LEU A N 1
ATOM 913 C CA . LEU A 1 120 ? -7.363 8.805 15.555 1 98.38 120 LEU A CA 1
ATOM 914 C C . LEU A 1 120 ? -7.758 10.266 15.336 1 98.38 120 LEU A C 1
ATOM 916 O O . LEU A 1 120 ? -8.492 10.836 16.141 1 98.38 120 LEU A O 1
ATOM 920 N N . ALA A 1 121 ? -7.246 10.859 14.234 1 98.62 121 ALA A N 1
ATOM 921 C CA . ALA A 1 121 ? -7.625 12.234 13.922 1 98.62 121 ALA A CA 1
ATOM 922 C C . ALA A 1 121 ? -9.133 12.344 13.68 1 98.62 121 ALA A C 1
ATOM 924 O O . ALA A 1 121 ? -9.766 13.312 14.109 1 98.62 121 ALA A O 1
ATOM 925 N N . LEU A 1 122 ? -9.719 11.375 12.992 1 97.75 122 LEU A N 1
ATOM 926 C CA . LEU A 1 122 ? -11.148 11.391 12.688 1 97.75 122 LEU A CA 1
ATOM 927 C C . LEU A 1 122 ? -11.977 11.297 13.961 1 97.75 122 LEU A C 1
ATOM 929 O O . LEU A 1 122 ? -13.078 11.844 14.031 1 97.75 122 LEU A O 1
ATOM 933 N N . GLU A 1 123 ? -11.406 10.641 14.969 1 95.75 123 GLU A N 1
ATOM 934 C CA . GLU A 1 123 ? -12.117 10.57 16.25 1 95.75 123 GLU A CA 1
ATOM 935 C C . GLU A 1 123 ? -12.297 11.961 16.844 1 95.75 123 GLU A C 1
ATOM 937 O O . GLU A 1 123 ? -13.273 12.211 17.562 1 95.75 123 GLU A O 1
ATOM 942 N N . HIS A 1 124 ? -11.43 12.844 16.469 1 94.62 124 HIS A N 1
ATOM 943 C CA . HIS A 1 124 ? -11.469 14.18 17.047 1 94.62 124 HIS A CA 1
ATOM 944 C C . HIS A 1 124 ? -12.078 15.188 16.078 1 94.62 124 HIS A C 1
ATOM 946 O O . HIS A 1 124 ? -12.711 16.156 16.5 1 94.62 124 HIS A O 1
ATOM 952 N N . MET A 1 125 ? -11.922 14.93 14.797 1 96.81 125 MET A N 1
ATOM 953 C CA . MET A 1 125 ? -12.289 15.914 13.781 1 96.81 125 MET A CA 1
ATOM 954 C C . MET A 1 125 ? -13.609 15.555 13.117 1 96.81 125 MET A C 1
ATOM 956 O O . MET A 1 125 ? -14.297 16.422 12.578 1 96.81 125 MET A O 1
ATOM 960 N N . GLY A 1 126 ? -13.938 14.297 13.078 1 96.12 126 GLY A N 1
ATOM 961 C CA . GLY A 1 126 ? -15 13.789 12.219 1 96.12 126 GLY A CA 1
ATOM 962 C C . GLY A 1 126 ? -16.375 14.281 12.633 1 96.12 126 GLY A C 1
ATOM 963 O O . GLY A 1 126 ? -16.734 14.219 13.812 1 96.12 126 GLY A O 1
ATOM 964 N N . LYS A 1 127 ? -17.141 14.648 11.672 1 96.94 127 LYS A N 1
ATOM 965 C CA . LYS A 1 127 ? -18.484 15.156 11.938 1 96.94 127 LYS A CA 1
ATOM 966 C C . LYS A 1 127 ? -19.406 14.047 12.414 1 96.94 127 LYS A C 1
ATOM 968 O O . LYS A 1 127 ? -20.297 14.289 13.227 1 96.94 127 LYS A O 1
ATOM 973 N N . TYR A 1 128 ? -19.188 12.844 11.93 1 94 128 TYR A N 1
ATOM 974 C CA . TYR A 1 128 ? -20.016 11.711 12.312 1 94 128 TYR A CA 1
ATOM 975 C C . TYR A 1 128 ? -19.891 11.422 13.805 1 94 128 TYR A C 1
ATOM 977 O O . TYR A 1 128 ? -20.734 10.711 14.383 1 94 128 TYR A O 1
ATOM 985 N N . LYS A 1 129 ? -18.875 12.094 14.469 1 92.75 129 LYS A N 1
ATOM 986 C CA . LYS A 1 129 ? -18.672 11.945 15.906 1 92.75 129 LYS A CA 1
ATOM 987 C C . LYS A 1 129 ? -18.797 13.289 16.625 1 92.75 129 LYS A C 1
ATOM 989 O O . LYS A 1 129 ? -18.25 13.461 17.719 1 92.75 129 LYS A O 1
ATOM 994 N N . GLY A 1 130 ? -19.266 14.211 15.914 1 94.06 130 GLY A N 1
ATOM 995 C CA . GLY A 1 130 ? -19.516 15.5 16.547 1 94.06 130 GLY A CA 1
ATOM 996 C C . GLY A 1 130 ? -18.375 16.484 16.344 1 94.06 130 GLY A C 1
ATOM 997 O O . GLY A 1 130 ? -18.422 17.609 16.859 1 94.06 130 GLY A O 1
ATOM 998 N N . GLY A 1 131 ? -17.375 16.094 15.594 1 95.44 131 GLY A N 1
ATOM 999 C CA . GLY A 1 131 ? -16.281 17.016 15.297 1 95.44 131 GLY A CA 1
ATOM 1000 C C . GLY A 1 131 ? -16.656 18.094 14.305 1 95.44 131 GLY A C 1
ATOM 1001 O O . GLY A 1 131 ? -17.75 18.078 13.734 1 95.44 131 GLY A O 1
ATOM 1002 N N . LYS A 1 132 ? -15.773 19.062 14.141 1 96.19 132 LYS A N 1
ATOM 1003 C CA . LYS A 1 132 ? -16.047 20.219 13.281 1 96.19 132 LYS A CA 1
ATOM 1004 C C . LYS A 1 132 ? -15.438 20.031 11.898 1 96.19 132 LYS A C 1
ATOM 1006 O O . LYS A 1 132 ? -15.547 20.922 11.047 1 96.19 132 LYS A O 1
ATOM 1011 N N . GLY A 1 133 ? -14.828 18.969 11.648 1 97.56 133 GLY A N 1
ATOM 1012 C CA . GLY A 1 133 ? -14.062 18.781 10.422 1 97.56 133 GLY A CA 1
ATOM 1013 C C . GLY A 1 133 ? -12.594 19.125 10.578 1 97.56 133 GLY A C 1
ATOM 1014 O O . GLY A 1 133 ? -12.125 19.391 11.688 1 97.56 133 GLY A O 1
ATOM 1015 N N . GLY A 1 134 ? -11.852 19.031 9.492 1 98.25 134 GLY A N 1
ATOM 1016 C CA . GLY A 1 134 ? -10.43 19.312 9.523 1 98.25 134 GLY A CA 1
ATOM 1017 C C . GLY A 1 134 ? -9.711 18.906 8.25 1 98.25 134 GLY A C 1
ATOM 1018 O O . GLY A 1 134 ? -10.32 18.844 7.176 1 98.25 134 GLY A O 1
ATOM 1019 N N . VAL A 1 135 ? -8.383 18.766 8.406 1 98.81 135 VAL A N 1
ATOM 1020 C CA . VAL A 1 135 ? -7.543 18.391 7.27 1 98.81 135 VAL A CA 1
ATOM 1021 C C . VAL A 1 135 ? -6.539 17.328 7.695 1 98.81 135 VAL A C 1
ATOM 1023 O O . VAL A 1 135 ? -5.945 17.422 8.773 1 98.81 135 VAL A O 1
ATOM 1026 N N . ILE A 1 136 ? -6.477 16.312 6.98 1 98.94 136 ILE A N 1
ATOM 1027 C CA . ILE A 1 136 ? -5.402 15.328 7.09 1 98.94 136 ILE A CA 1
ATOM 1028 C C . ILE A 1 136 ? -4.512 15.398 5.852 1 98.94 136 ILE A C 1
ATOM 1030 O O . ILE A 1 136 ? -5.004 15.359 4.723 1 98.94 136 ILE A O 1
ATOM 1034 N N . VAL A 1 137 ? -3.24 15.602 6.035 1 98.94 137 VAL A N 1
ATOM 1035 C CA . VAL A 1 137 ? -2.26 15.508 4.961 1 98.94 137 VAL A CA 1
ATOM 1036 C C . VAL A 1 137 ? -1.421 14.242 5.137 1 98.94 137 VAL A C 1
ATOM 1038 O O . VAL A 1 137 ? -0.785 14.055 6.176 1 98.94 137 VAL A O 1
ATOM 1041 N N . ASN A 1 138 ? -1.479 13.383 4.195 1 98.94 138 ASN A N 1
ATOM 1042 C CA . ASN A 1 138 ? -0.604 12.219 4.164 1 98.94 138 ASN A CA 1
ATOM 1043 C C . ASN A 1 138 ? 0.564 12.422 3.203 1 98.94 138 ASN A C 1
ATOM 1045 O O . ASN A 1 138 ? 0.36 12.688 2.018 1 98.94 138 ASN A O 1
ATOM 1049 N N . VAL A 1 139 ? 1.772 12.281 3.729 1 98.88 139 VAL A N 1
ATOM 1050 C CA . VAL A 1 139 ? 2.979 12.453 2.926 1 98.88 139 VAL A CA 1
ATOM 1051 C C . VAL A 1 139 ? 3.336 11.125 2.248 1 98.88 139 VAL A C 1
ATOM 1053 O O . VAL A 1 139 ? 3.916 10.242 2.875 1 98.88 139 VAL A O 1
ATOM 1056 N N . SER A 1 140 ? 3.014 11.062 1.052 1 98.5 140 SER A N 1
ATOM 1057 C CA . SER A 1 140 ? 3.412 9.906 0.255 1 98.5 140 SER A CA 1
ATOM 1058 C C . SER A 1 140 ? 4.785 10.109 -0.373 1 98.5 140 SER A C 1
ATOM 1060 O O . SER A 1 140 ? 5.77 10.336 0.335 1 98.5 140 SER A O 1
ATOM 1062 N N . SER A 1 141 ? 4.957 9.992 -1.625 1 97.94 141 SER A N 1
ATOM 1063 C CA . SER A 1 141 ? 6.172 10.133 -2.422 1 97.94 141 SER A CA 1
ATOM 1064 C C . SER A 1 141 ? 5.875 9.992 -3.91 1 97.94 141 SER A C 1
ATOM 1066 O O . SER A 1 141 ? 4.812 9.5 -4.293 1 97.94 141 SER A O 1
ATOM 1068 N N . VAL A 1 142 ? 6.75 10.531 -4.734 1 97.69 142 VAL A N 1
ATOM 1069 C CA . VAL A 1 142 ? 6.648 10.164 -6.145 1 97.69 142 VAL A CA 1
ATOM 1070 C C . VAL A 1 142 ? 6.734 8.648 -6.289 1 97.69 142 VAL A C 1
ATOM 1072 O O . VAL A 1 142 ? 6.238 8.086 -7.27 1 97.69 142 VAL A O 1
ATOM 1075 N N . CYS A 1 143 ? 7.238 7.953 -5.281 1 97.12 143 CYS A N 1
ATOM 1076 C CA . CYS A 1 143 ? 7.297 6.496 -5.262 1 97.12 143 CYS A CA 1
ATOM 1077 C C . CYS A 1 143 ? 5.926 5.902 -4.957 1 97.12 143 CYS A C 1
ATOM 1079 O O . CYS A 1 143 ? 5.75 4.684 -5.004 1 97.12 143 CYS A O 1
ATOM 1081 N N . GLY A 1 144 ? 4.934 6.672 -4.652 1 98.25 144 GLY A N 1
ATOM 1082 C CA . GLY A 1 144 ? 3.541 6.258 -4.586 1 98.25 144 GLY A CA 1
ATOM 1083 C C . GLY A 1 144 ? 2.818 6.367 -5.914 1 98.25 144 GLY A C 1
ATOM 1084 O O . GLY A 1 144 ? 1.671 5.938 -6.043 1 98.25 144 GLY A O 1
ATOM 1085 N N . LEU A 1 145 ? 3.529 6.93 -6.922 1 97.62 145 LEU A N 1
ATOM 1086 C CA . LEU A 1 145 ? 2.961 7.195 -8.242 1 97.62 145 LEU A CA 1
ATOM 1087 C C . LEU A 1 145 ? 3.736 6.453 -9.328 1 97.62 145 LEU A C 1
ATOM 1089 O O . LEU A 1 145 ? 3.221 6.238 -10.422 1 97.62 145 LEU A O 1
ATOM 1093 N N . SER A 1 146 ? 4.965 6.195 -9 1 95.31 146 SER A N 1
ATOM 1094 C CA . SER A 1 146 ? 5.871 5.477 -9.891 1 95.31 146 SER A CA 1
ATOM 1095 C C . SER A 1 146 ? 6.793 4.551 -9.109 1 95.31 146 SER A C 1
ATOM 1097 O O . SER A 1 146 ? 7.199 4.871 -7.988 1 95.31 146 SER A O 1
ATOM 1099 N N . VAL A 1 147 ? 7.203 3.559 -9.812 1 94.56 147 VAL A N 1
ATOM 1100 C CA . VAL A 1 147 ? 7.914 2.498 -9.102 1 94.56 147 VAL A CA 1
ATOM 1101 C C . VAL A 1 147 ? 9.383 2.883 -8.938 1 94.56 147 VAL A C 1
ATOM 1103 O O . VAL A 1 147 ? 10.008 3.387 -9.867 1 94.56 147 VAL A O 1
ATOM 1106 N N . PHE A 1 148 ? 9.875 2.689 -7.715 1 94.75 148 PHE A N 1
ATOM 1107 C CA . PHE A 1 148 ? 11.289 2.703 -7.379 1 94.75 148 PHE A CA 1
ATOM 1108 C C . PHE A 1 148 ? 11.82 1.286 -7.195 1 94.75 148 PHE A C 1
ATOM 1110 O O . PHE A 1 148 ? 11.703 0.712 -6.109 1 94.75 148 PHE A O 1
ATOM 1117 N N . PHE A 1 149 ? 12.445 0.75 -8.188 1 95.62 149 PHE A N 1
ATOM 1118 C CA . PHE A 1 149 ? 12.742 -0.673 -8.281 1 95.62 149 PHE A CA 1
ATOM 1119 C C . PHE A 1 149 ? 13.633 -1.115 -7.125 1 95.62 149 PHE A C 1
ATOM 1121 O O . PHE A 1 149 ? 13.383 -2.146 -6.5 1 95.62 149 PHE A O 1
ATOM 1128 N N . PRO A 1 150 ? 14.562 -0.314 -6.676 1 95.44 150 PRO A N 1
ATOM 1129 C CA . PRO A 1 150 ? 15.461 -0.733 -5.598 1 95.44 150 PRO A CA 1
ATOM 1130 C C . PRO A 1 150 ? 14.773 -0.769 -4.238 1 95.44 150 PRO A C 1
ATOM 1132 O O . PRO A 1 150 ? 15.344 -1.265 -3.264 1 95.44 150 PRO A O 1
ATOM 1135 N N . GLY A 1 151 ? 13.586 -0.225 -4.184 1 96.94 151 GLY A N 1
ATOM 1136 C CA . GLY A 1 151 ? 12.836 -0.171 -2.934 1 96.94 151 GLY A CA 1
ATOM 1137 C C . GLY A 1 151 ? 11.406 -0.642 -3.076 1 96.94 151 GLY A C 1
ATOM 1138 O O . GLY A 1 151 ? 10.469 0.135 -2.873 1 96.94 151 GLY A O 1
ATOM 1139 N N . PRO A 1 152 ? 11.25 -1.956 -3.385 1 98.44 152 PRO A N 1
ATOM 1140 C CA . PRO A 1 152 ? 9.883 -2.441 -3.615 1 98.44 152 PRO A CA 1
ATOM 1141 C C . PRO A 1 152 ? 8.984 -2.262 -2.398 1 98.44 152 PRO A C 1
ATOM 1143 O O . PRO A 1 152 ? 7.789 -1.976 -2.547 1 98.44 152 PRO A O 1
ATOM 1146 N N . VAL A 1 153 ? 9.531 -2.447 -1.189 1 98.75 153 VAL A N 1
ATOM 1147 C CA . VAL A 1 153 ? 8.711 -2.34 0.016 1 98.75 153 VAL A CA 1
ATOM 1148 C C . VAL A 1 153 ? 8.375 -0.876 0.28 1 98.75 153 VAL A C 1
ATOM 1150 O O . VAL A 1 153 ? 7.234 -0.55 0.628 1 98.75 153 VAL A O 1
ATOM 1153 N N . TYR A 1 154 ? 9.328 0.018 0.133 1 98.06 154 TYR A N 1
ATOM 1154 C CA . TYR A 1 154 ? 9.062 1.449 0.228 1 98.06 154 TYR A CA 1
ATOM 1155 C C . TYR A 1 154 ? 7.992 1.871 -0.771 1 98.06 154 TYR A C 1
ATOM 1157 O O . TYR A 1 154 ? 7.047 2.58 -0.415 1 98.06 154 TYR A O 1
ATOM 1165 N N . THR A 1 155 ? 8.156 1.406 -2.018 1 98.5 155 THR A N 1
ATOM 1166 C CA . THR A 1 155 ? 7.172 1.668 -3.059 1 98.5 155 THR A CA 1
ATOM 1167 C C . THR A 1 155 ? 5.789 1.191 -2.627 1 98.5 155 THR A C 1
ATOM 1169 O O . THR A 1 155 ? 4.809 1.932 -2.734 1 98.5 155 THR A O 1
ATOM 1172 N N . ALA A 1 156 ? 5.715 -0.002 -2.102 1 98.88 156 ALA A N 1
ATOM 1173 C CA . ALA A 1 156 ? 4.453 -0.569 -1.626 1 98.88 156 ALA A CA 1
ATOM 1174 C C . ALA A 1 156 ? 3.803 0.337 -0.584 1 98.88 156 ALA A C 1
ATOM 1176 O O . ALA A 1 156 ? 2.602 0.611 -0.654 1 98.88 156 ALA A O 1
ATOM 1177 N N . SER A 1 157 ? 4.574 0.773 0.386 1 98.81 157 SER A N 1
ATOM 1178 C CA . SER A 1 157 ? 4.051 1.593 1.475 1 98.81 157 SER A CA 1
ATOM 1179 C C . SER A 1 157 ? 3.479 2.906 0.951 1 98.81 157 SER A C 1
ATOM 1181 O O . SER A 1 157 ? 2.398 3.328 1.369 1 98.81 157 SER A O 1
ATOM 1183 N N . LYS A 1 158 ? 4.176 3.52 0.029 1 98.88 158 LYS A N 1
ATOM 1184 C CA . LYS A 1 158 ? 3.76 4.836 -0.448 1 98.88 158 LYS A CA 1
ATOM 1185 C C . LYS A 1 158 ? 2.588 4.723 -1.421 1 98.88 158 LYS A C 1
ATOM 1187 O O . LYS A 1 158 ? 1.729 5.605 -1.469 1 98.88 158 LYS A O 1
ATOM 1192 N N . TYR A 1 159 ? 2.508 3.629 -2.188 1 98.88 159 TYR A N 1
ATOM 1193 C CA . TYR A 1 159 ? 1.291 3.316 -2.93 1 98.88 159 TYR A CA 1
ATOM 1194 C C . TYR A 1 159 ? 0.108 3.133 -1.988 1 98.88 159 TYR A C 1
ATOM 1196 O O . TYR A 1 159 ? -0.983 3.646 -2.244 1 98.88 159 TYR A O 1
ATOM 1204 N N . GLY A 1 160 ? 0.381 2.379 -0.937 1 98.94 160 GLY A N 1
ATOM 1205 C CA . GLY A 1 160 ? -0.662 2.182 0.056 1 98.94 160 GLY A CA 1
ATOM 1206 C C . GLY A 1 160 ? -1.189 3.48 0.636 1 98.94 160 GLY A C 1
ATOM 1207 O O . GLY A 1 160 ? -2.4 3.65 0.79 1 98.94 160 GLY A O 1
ATOM 1208 N N . VAL A 1 161 ? -0.288 4.398 0.924 1 98.94 161 VAL A N 1
ATOM 1209 C CA . VAL A 1 161 ? -0.664 5.707 1.455 1 98.94 161 VAL A CA 1
ATOM 1210 C C . VAL A 1 161 ? -1.563 6.43 0.458 1 98.94 161 VAL A C 1
ATOM 1212 O O . VAL A 1 161 ? -2.584 7.012 0.839 1 98.94 161 VAL A O 1
ATOM 1215 N N . LEU A 1 162 ? -1.175 6.402 -0.809 1 98.81 162 LEU A N 1
ATOM 1216 C CA . LEU A 1 162 ? -1.957 7.059 -1.851 1 98.81 162 LEU A CA 1
ATOM 1217 C C . LEU A 1 162 ? -3.369 6.48 -1.913 1 98.81 162 LEU A C 1
ATOM 1219 O O . LEU A 1 162 ? -4.352 7.223 -1.837 1 98.81 162 LEU A O 1
ATOM 1223 N N . GLY A 1 163 ? -3.492 5.168 -2.023 1 98.75 163 GLY A N 1
ATOM 1224 C CA . GLY A 1 163 ? -4.793 4.523 -2.121 1 98.75 163 GLY A CA 1
ATOM 1225 C C . GLY A 1 163 ? -5.668 4.758 -0.902 1 98.75 163 GLY A C 1
ATOM 1226 O O . GLY A 1 163 ? -6.852 5.078 -1.031 1 98.75 163 GLY A O 1
ATOM 1227 N N . PHE A 1 164 ? -5.055 4.633 0.287 1 98.94 164 PHE A N 1
ATOM 1228 C CA . PHE A 1 164 ? -5.766 4.871 1.538 1 98.94 164 PHE A CA 1
ATOM 1229 C C . PHE A 1 164 ? -6.344 6.281 1.573 1 98.94 164 PHE A C 1
ATOM 1231 O O . PHE A 1 164 ? -7.516 6.469 1.895 1 98.94 164 PHE A O 1
ATOM 1238 N N . SER A 1 165 ? -5.469 7.203 1.222 1 98.94 165 SER A N 1
ATOM 1239 C CA . SER A 1 165 ? -5.812 8.617 1.327 1 98.94 165 SER A CA 1
ATOM 1240 C C . SER A 1 165 ? -6.969 8.977 0.399 1 98.94 165 SER A C 1
ATOM 1242 O O . SER A 1 165 ? -7.914 9.656 0.808 1 98.94 165 SER A O 1
ATOM 1244 N N . GLN A 1 166 ? -6.867 8.516 -0.82 1 98.5 166 GLN A N 1
ATOM 1245 C CA . GLN A 1 166 ? -7.922 8.82 -1.779 1 98.5 166 GLN A CA 1
ATOM 1246 C C . GLN A 1 166 ? -9.242 8.164 -1.373 1 98.5 166 GLN A C 1
ATOM 1248 O O . GLN A 1 166 ? -10.312 8.75 -1.545 1 98.5 166 GLN A O 1
ATOM 1253 N N . ALA A 1 167 ? -9.141 6.945 -0.867 1 98.25 167 ALA A N 1
ATOM 1254 C CA . ALA A 1 167 ? -10.352 6.281 -0.397 1 98.25 167 ALA A CA 1
ATOM 1255 C C . ALA A 1 167 ? -10.977 7.035 0.777 1 98.25 167 ALA A C 1
ATOM 1257 O O . ALA A 1 167 ? -12.18 7.289 0.794 1 98.25 167 ALA A O 1
ATOM 1258 N N . LEU A 1 168 ? -10.156 7.422 1.691 1 98.38 168 LEU A N 1
ATOM 1259 C CA . LEU A 1 168 ? -10.641 8.141 2.863 1 98.38 168 LEU A CA 1
ATOM 1260 C C . LEU A 1 168 ? -11.258 9.477 2.463 1 98.38 168 LEU A C 1
ATOM 1262 O O . LEU A 1 168 ? -12.266 9.906 3.037 1 98.38 168 LEU A O 1
ATOM 1266 N N . ALA A 1 169 ? -10.664 10.18 1.497 1 98.56 169 ALA A N 1
ATOM 1267 C CA . ALA A 1 169 ? -11.164 11.469 1.013 1 98.56 169 ALA A CA 1
ATOM 1268 C C . ALA A 1 169 ? -12.594 11.336 0.493 1 98.56 169 ALA A C 1
ATOM 1270 O O . ALA A 1 169 ? -13.391 12.266 0.614 1 98.56 169 ALA A O 1
ATOM 1271 N N . GLY A 1 170 ? -12.914 10.172 -0.071 1 96.81 170 GLY A N 1
ATOM 1272 C CA . GLY A 1 170 ? -14.242 9.922 -0.608 1 96.81 170 GLY A CA 1
ATOM 1273 C C . GLY A 1 170 ? -15.32 9.891 0.46 1 96.81 170 GLY A C 1
ATOM 1274 O O . GLY A 1 170 ? -16.516 9.938 0.15 1 96.81 170 GLY A O 1
ATOM 1275 N N . LEU A 1 171 ? -14.93 9.859 1.693 1 97.31 171 LEU A N 1
ATOM 1276 C CA . LEU A 1 171 ? -15.875 9.758 2.799 1 97.31 171 LEU A CA 1
ATOM 1277 C C . LEU A 1 171 ? -16.094 11.117 3.455 1 97.31 171 LEU A C 1
ATOM 1279 O O . LEU A 1 171 ? -16.578 11.188 4.59 1 97.31 171 LEU A O 1
ATOM 1283 N N . TYR A 1 172 ? -15.836 12.164 2.754 1 97.44 172 TYR A N 1
ATOM 1284 C CA . TYR A 1 172 ? -15.891 13.539 3.254 1 97.44 172 TYR A CA 1
ATOM 1285 C C . TYR A 1 172 ? -17.281 13.867 3.797 1 97.44 172 TYR A C 1
ATOM 1287 O O . TYR A 1 172 ? -17.406 14.578 4.793 1 97.44 172 TYR A O 1
ATOM 1295 N N . ASP A 1 173 ? -18.312 13.359 3.158 1 95.31 173 ASP A N 1
ATOM 1296 C CA . ASP A 1 173 ? -19.672 13.688 3.576 1 95.31 173 ASP A CA 1
ATOM 1297 C C . ASP A 1 173 ? -19.938 13.203 5 1 95.31 173 ASP A C 1
ATOM 1299 O O . ASP A 1 173 ? -20.766 13.789 5.715 1 95.31 173 ASP A O 1
ATOM 1303 N N . TYR A 1 174 ? -19.25 12.195 5.465 1 95.5 174 TYR A N 1
ATOM 1304 C CA . TYR A 1 174 ? -19.422 11.656 6.809 1 95.5 174 TYR A CA 1
ATOM 1305 C C . TYR A 1 174 ? -18.422 12.273 7.781 1 95.5 174 TYR A C 1
ATOM 1307 O O . TYR A 1 174 ? -18.734 12.492 8.953 1 95.5 174 TYR A O 1
ATOM 1315 N N . THR A 1 175 ? -17.281 12.594 7.27 1 97.31 175 THR A N 1
ATOM 1316 C CA . THR A 1 175 ? -16.188 12.961 8.172 1 97.31 175 THR A CA 1
ATOM 1317 C C . THR A 1 175 ? -16.062 14.477 8.289 1 97.31 175 THR A C 1
ATOM 1319 O O . THR A 1 175 ? -15.633 14.992 9.32 1 97.31 175 THR A O 1
ATOM 1322 N N . GLY A 1 176 ? -16.375 15.203 7.137 1 98 176 GLY A N 1
ATOM 1323 C CA . GLY A 1 176 ? -16.094 16.625 7.086 1 98 176 GLY A CA 1
ATOM 1324 C C . GLY A 1 176 ? -14.609 16.938 7.102 1 98 176 GLY A C 1
ATOM 1325 O O . GLY A 1 176 ? -14.211 18.062 7.426 1 98 176 GLY A O 1
ATOM 1326 N N . VAL A 1 177 ? -13.797 15.938 6.891 1 98.38 177 VAL A N 1
ATOM 1327 C CA . VAL A 1 177 ? -12.352 16.094 6.945 1 98.38 177 VAL A CA 1
ATOM 1328 C C . VAL A 1 177 ? -11.766 15.953 5.543 1 98.38 177 VAL A C 1
ATOM 1330 O O . VAL A 1 177 ? -11.938 14.93 4.883 1 98.38 177 VAL A O 1
ATOM 1333 N N . ARG A 1 178 ? -11.109 17.031 5.039 1 98.62 178 ARG A N 1
ATOM 1334 C CA . ARG A 1 178 ? -10.375 16.969 3.777 1 98.62 178 ARG A CA 1
ATOM 1335 C C . ARG A 1 178 ? -9.125 16.109 3.914 1 98.62 178 ARG A C 1
ATOM 1337 O O . ARG A 1 178 ? -8.422 16.188 4.926 1 98.62 178 ARG A O 1
ATOM 1344 N N . VAL A 1 179 ? -8.945 15.234 2.99 1 98.88 179 VAL A N 1
ATOM 1345 C CA . VAL A 1 179 ? -7.73 14.422 2.951 1 98.88 179 VAL A CA 1
ATOM 1346 C C . VAL A 1 179 ? -6.883 14.82 1.744 1 98.88 179 VAL A C 1
ATOM 1348 O O . VAL A 1 179 ? -7.363 14.797 0.608 1 98.88 179 VAL A O 1
ATOM 1351 N N . LEU A 1 180 ? -5.648 15.203 2.02 1 98.94 180 LEU A N 1
ATOM 1352 C CA . LEU A 1 180 ? -4.715 15.688 1.009 1 98.94 180 LEU A CA 1
ATOM 1353 C C . LEU A 1 180 ? -3.455 14.836 0.973 1 98.94 180 LEU A C 1
ATOM 1355 O O . LEU A 1 180 ? -3.064 14.25 1.988 1 98.94 180 LEU A O 1
ATOM 1359 N N . ILE A 1 181 ? -2.883 14.734 -0.164 1 98.94 181 ILE A N 1
ATOM 1360 C CA . ILE A 1 181 ? -1.681 13.93 -0.328 1 98.94 181 ILE A CA 1
ATOM 1361 C C . ILE A 1 181 ? -0.57 14.773 -0.951 1 98.94 181 ILE A C 1
ATOM 1363 O O . ILE A 1 181 ? -0.772 15.406 -1.988 1 98.94 181 ILE A O 1
ATOM 1367 N N . ILE A 1 182 ? 0.557 14.836 -0.395 1 98.94 182 ILE A N 1
ATOM 1368 C CA . ILE A 1 182 ? 1.733 15.43 -1.017 1 98.94 182 ILE A CA 1
ATOM 1369 C C . ILE A 1 182 ? 2.721 14.336 -1.414 1 98.94 182 ILE A C 1
ATOM 1371 O O . ILE A 1 182 ? 2.959 13.398 -0.648 1 98.94 182 ILE A O 1
ATOM 1375 N N . CYS A 1 183 ? 3.201 14.383 -2.588 1 98.81 183 CYS A N 1
ATOM 1376 C CA . CYS A 1 183 ? 4.145 13.43 -3.154 1 98.81 183 CYS A CA 1
ATOM 1377 C C . CYS A 1 183 ? 5.469 14.102 -3.492 1 98.81 183 CYS A C 1
ATOM 1379 O O . CYS A 1 183 ? 5.699 14.492 -4.641 1 98.81 183 CYS A O 1
ATOM 1381 N N . PRO A 1 184 ? 6.332 14.141 -2.529 1 98.62 184 PRO A N 1
ATOM 1382 C CA . PRO A 1 184 ? 7.637 14.75 -2.791 1 98.62 184 PRO A CA 1
ATOM 1383 C C . PRO A 1 184 ? 8.523 13.891 -3.68 1 98.62 184 PRO A C 1
ATOM 1385 O O . PRO A 1 184 ? 8.508 12.656 -3.568 1 98.62 184 PRO A O 1
ATOM 1388 N N . GLY A 1 185 ? 9.242 14.523 -4.574 1 97.56 185 GLY A N 1
ATOM 1389 C CA . GLY A 1 185 ? 10.383 13.883 -5.211 1 97.56 185 GLY A CA 1
ATOM 1390 C C . GLY A 1 185 ? 11.586 13.758 -4.293 1 97.56 185 GLY A C 1
ATOM 1391 O O . GLY A 1 185 ? 11.469 13.938 -3.08 1 97.56 185 GLY A O 1
ATOM 1392 N N . MET A 1 186 ? 12.688 13.352 -4.859 1 95.19 186 MET A N 1
ATOM 1393 C CA . MET A 1 186 ? 13.898 13.219 -4.055 1 95.19 186 MET A CA 1
ATOM 1394 C C . MET A 1 186 ? 14.242 14.539 -3.371 1 95.19 186 MET A C 1
ATOM 1396 O O . MET A 1 186 ? 14.383 15.57 -4.031 1 95.19 186 MET A O 1
ATOM 1400 N N . THR A 1 187 ? 14.266 14.516 -2.064 1 96.31 187 THR A N 1
ATOM 1401 C CA . THR A 1 187 ? 14.43 15.711 -1.246 1 96.31 187 THR A CA 1
ATOM 1402 C C . THR A 1 187 ? 15.633 15.562 -0.315 1 96.31 187 THR A C 1
ATOM 1404 O O . THR A 1 187 ? 15.938 14.461 0.146 1 96.31 187 THR A O 1
ATOM 1407 N N . ASP A 1 188 ? 16.312 16.672 -0.092 1 93.31 188 ASP A N 1
ATOM 1408 C CA . ASP A 1 188 ? 17.516 16.688 0.74 1 93.31 188 ASP A CA 1
ATOM 1409 C C . ASP A 1 188 ? 17.172 16.438 2.205 1 93.31 188 ASP A C 1
ATOM 1411 O O . ASP A 1 188 ? 17 17.375 2.984 1 93.31 188 ASP A O 1
ATOM 1415 N N . THR A 1 189 ? 17.094 15.18 2.557 1 90.12 189 THR A N 1
ATOM 1416 C CA . THR A 1 189 ? 16.797 14.695 3.902 1 90.12 189 THR A CA 1
ATOM 1417 C C . THR A 1 189 ? 17.688 13.516 4.266 1 90.12 189 THR A C 1
ATOM 1419 O O . THR A 1 189 ? 18.375 12.961 3.404 1 90.12 189 THR A O 1
ATOM 1422 N N . ASN A 1 190 ? 17.672 13.133 5.488 1 81.31 190 ASN A N 1
ATOM 1423 C CA . ASN A 1 190 ? 18.406 11.953 5.938 1 81.31 190 ASN A CA 1
ATOM 1424 C C . ASN A 1 190 ? 17.938 10.695 5.211 1 81.31 190 ASN A C 1
ATOM 1426 O O . ASN A 1 190 ? 18.734 9.797 4.953 1 81.31 190 ASN A O 1
ATOM 1430 N N . LEU A 1 191 ? 16.688 10.641 4.898 1 80.06 191 LEU A N 1
ATOM 1431 C CA . LEU A 1 191 ? 16.141 9.508 4.18 1 80.06 191 LEU A CA 1
ATOM 1432 C C . LEU A 1 191 ? 16.828 9.32 2.836 1 80.06 191 LEU A C 1
ATOM 1434 O O . LEU A 1 191 ? 17.156 8.195 2.451 1 80.06 191 LEU A O 1
ATOM 1438 N N . ALA A 1 192 ? 17.094 10.367 2.176 1 79.25 192 ALA A N 1
ATOM 1439 C CA . ALA A 1 192 ? 17.719 10.336 0.86 1 79.25 192 ALA A CA 1
ATOM 1440 C C . ALA A 1 192 ? 19.203 10.016 0.974 1 79.25 192 ALA A C 1
ATOM 1442 O O . ALA A 1 192 ? 19.766 9.305 0.13 1 79.25 192 ALA A O 1
ATOM 1443 N N . ASP A 1 193 ? 19.844 10.453 2.006 1 78.44 193 ASP A N 1
ATOM 1444 C CA . ASP A 1 193 ? 21.297 10.305 2.188 1 78.44 193 ASP A CA 1
ATOM 1445 C C . ASP A 1 193 ? 21.688 8.828 2.307 1 78.44 193 ASP A C 1
ATOM 1447 O O . ASP A 1 193 ? 22.766 8.43 1.874 1 78.44 193 ASP A O 1
ATOM 1451 N N . ASN A 1 194 ? 20.812 8.055 2.799 1 79.38 194 ASN A N 1
ATOM 1452 C CA . ASN A 1 194 ? 21.156 6.668 3.092 1 79.38 194 ASN A CA 1
ATOM 1453 C C . ASN A 1 194 ? 20.422 5.699 2.17 1 79.38 194 ASN A C 1
ATOM 1455 O O . ASN A 1 194 ? 20.359 4.5 2.447 1 79.38 194 ASN A O 1
ATOM 1459 N N . ALA A 1 195 ? 19.969 6.23 1.119 1 80.12 195 ALA A N 1
ATOM 1460 C CA . ALA A 1 195 ? 19.109 5.422 0.257 1 80.12 195 ALA A CA 1
ATOM 1461 C C . ALA A 1 195 ? 19.875 4.234 -0.32 1 80.12 195 ALA A C 1
ATOM 1463 O O . ALA A 1 195 ? 19.359 3.113 -0.357 1 80.12 195 ALA A O 1
ATOM 1464 N N . THR A 1 196 ? 21.094 4.438 -0.681 1 81.25 196 THR A N 1
ATOM 1465 C CA . THR A 1 196 ? 21.875 3.396 -1.33 1 81.25 196 THR A CA 1
ATOM 1466 C C . THR A 1 196 ? 22.156 2.242 -0.368 1 81.25 196 THR A C 1
ATOM 1468 O O . THR A 1 196 ? 22.312 1.096 -0.793 1 81.25 196 THR A O 1
ATOM 1471 N N . GLU A 1 197 ? 22.094 2.572 0.902 1 87.12 197 GLU A N 1
ATOM 1472 C CA . GLU A 1 197 ? 22.422 1.559 1.901 1 87.12 197 GLU A CA 1
ATOM 1473 C C . GLU A 1 197 ? 21.172 0.788 2.326 1 87.12 197 GLU A C 1
ATOM 1475 O O . GLU A 1 197 ? 21.266 -0.262 2.963 1 87.12 197 GLU A O 1
ATOM 1480 N N . ASN A 1 198 ? 20.062 1.255 1.85 1 93.06 198 ASN A N 1
ATOM 1481 C CA . ASN A 1 198 ? 18.828 0.707 2.408 1 93.06 198 ASN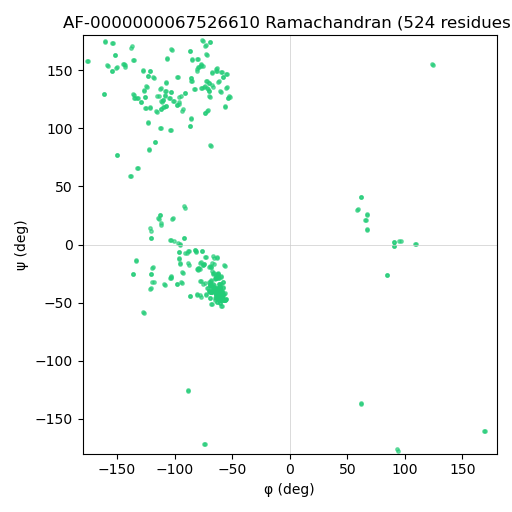 A CA 1
ATOM 1482 C C . ASN A 1 198 ? 17.969 0.054 1.331 1 93.06 198 ASN A C 1
ATOM 1484 O O . ASN A 1 198 ? 16.844 -0.366 1.602 1 93.06 198 ASN A O 1
ATOM 1488 N N . VAL A 1 199 ? 18.562 -0.006 0.115 1 94.38 199 VAL A N 1
ATOM 1489 C CA . VAL A 1 199 ? 17.859 -0.666 -0.976 1 94.38 199 VAL A CA 1
ATOM 1490 C C . VAL A 1 199 ? 17.797 -2.17 -0.722 1 94.38 199 VAL A C 1
ATOM 1492 O O . VAL A 1 199 ? 18.391 -2.666 0.24 1 94.38 199 VAL A O 1
ATOM 1495 N N . ILE A 1 200 ? 17.078 -2.939 -1.57 1 94.5 200 ILE A N 1
ATOM 1496 C CA . ILE A 1 200 ? 16.938 -4.383 -1.417 1 94.5 200 ILE A CA 1
ATOM 1497 C C . ILE A 1 200 ? 18.312 -5.051 -1.471 1 94.5 200 ILE A C 1
ATOM 1499 O O . ILE A 1 200 ? 19.203 -4.602 -2.199 1 94.5 200 ILE A O 1
ATOM 1503 N N . HIS A 1 201 ? 18.5 -6.117 -0.789 1 89.81 201 HIS A N 1
ATOM 1504 C CA . HIS A 1 201 ? 19.797 -6.621 -0.354 1 89.81 201 HIS A CA 1
ATOM 1505 C C . HIS A 1 201 ? 20.562 -7.234 -1.519 1 89.81 201 HIS A C 1
ATOM 1507 O O . HIS A 1 201 ? 21.781 -7.418 -1.434 1 89.81 201 HIS A O 1
ATOM 1513 N N . PHE A 1 202 ? 20 -7.566 -2.629 1 91.56 202 PHE A N 1
ATOM 1514 C CA . PHE A 1 202 ? 20.75 -8.289 -3.65 1 91.56 202 PHE A CA 1
ATOM 1515 C C . PHE A 1 202 ? 21.141 -7.359 -4.793 1 91.56 202 PHE A C 1
ATOM 1517 O O . PHE A 1 202 ? 21.703 -7.801 -5.797 1 91.56 202 PHE A O 1
ATOM 1524 N N . LEU A 1 203 ? 20.844 -6.078 -4.668 1 92.25 203 LEU A N 1
ATOM 1525 C CA . LEU A 1 203 ? 21.219 -5.133 -5.711 1 92.25 203 LEU A CA 1
ATOM 1526 C C . LEU A 1 203 ? 22.656 -4.641 -5.5 1 92.25 203 LEU A C 1
ATOM 1528 O O . LEU A 1 203 ? 23.078 -4.441 -4.359 1 92.25 203 LEU A O 1
ATOM 1532 N N . ASP A 1 204 ? 23.297 -4.473 -6.57 1 88.19 204 ASP A N 1
ATOM 1533 C CA . ASP A 1 204 ? 24.641 -3.908 -6.449 1 88.19 204 ASP A CA 1
ATOM 1534 C C . ASP A 1 204 ? 24.594 -2.383 -6.438 1 88.19 204 ASP A C 1
ATOM 1536 O O . ASP A 1 204 ? 23.578 -1.782 -6.797 1 88.19 204 ASP A O 1
ATOM 1540 N N . ALA A 1 205 ? 25.719 -1.821 -6.047 1 84.94 205 ALA A N 1
ATOM 1541 C CA . ALA A 1 205 ? 25.812 -0.379 -5.832 1 84.94 205 ALA A CA 1
ATOM 1542 C C . ALA A 1 205 ? 25.641 0.382 -7.141 1 84.94 205 ALA A C 1
ATOM 1544 O O . ALA A 1 205 ? 25.047 1.464 -7.164 1 84.94 205 ALA A O 1
ATOM 1545 N N . GLU A 1 206 ? 26.125 -0.179 -8.203 1 88.5 206 GLU A N 1
ATOM 1546 C CA . GLU A 1 206 ? 26.062 0.506 -9.492 1 88.5 206 GLU A CA 1
ATOM 1547 C C . GLU A 1 206 ? 24.625 0.596 -10 1 88.5 206 GLU A C 1
ATOM 1549 O O . GLU A 1 206 ? 24.188 1.655 -10.453 1 88.5 206 GLU A O 1
ATOM 1554 N N . TYR A 1 207 ? 23.938 -0.472 -9.922 1 89.69 207 TYR A N 1
ATOM 1555 C CA . TYR A 1 207 ? 22.547 -0.479 -10.32 1 89.69 207 TYR A CA 1
ATOM 1556 C C . TYR A 1 207 ? 21.734 0.481 -9.453 1 89.69 207 TYR A C 1
ATOM 1558 O O . TYR A 1 207 ? 20.875 1.209 -9.961 1 89.69 207 TYR A O 1
ATOM 1566 N N . THR A 1 208 ? 22.047 0.433 -8.18 1 89.12 208 THR A N 1
ATOM 1567 C CA . THR A 1 208 ? 21.359 1.32 -7.254 1 89.12 208 THR A CA 1
ATOM 1568 C C . THR A 1 208 ? 21.562 2.781 -7.645 1 89.12 208 THR A C 1
ATOM 1570 O O . THR A 1 208 ? 20.609 3.559 -7.707 1 89.12 208 THR A O 1
ATOM 1573 N N . LYS A 1 209 ? 22.766 3.152 -7.93 1 88.38 209 LYS A N 1
ATOM 1574 C CA . LYS A 1 209 ? 23.094 4.523 -8.312 1 88.38 209 LYS A CA 1
ATOM 1575 C C . LYS A 1 209 ? 22.375 4.922 -9.594 1 88.38 209 LYS A C 1
ATOM 1577 O O . LYS A 1 209 ? 21.844 6.027 -9.695 1 88.38 209 LYS A O 1
ATOM 1582 N N . GLN A 1 210 ? 22.297 4.02 -10.516 1 90.06 210 GLN A N 1
ATOM 1583 C CA . GLN A 1 210 ? 21.641 4.285 -11.797 1 90.06 210 GLN A CA 1
ATOM 1584 C C . GLN A 1 210 ? 20.141 4.457 -11.617 1 90.06 210 GLN A C 1
ATOM 1586 O O . GLN A 1 210 ? 19.516 5.27 -12.305 1 90.06 210 GLN A O 1
ATOM 1591 N N . SER A 1 211 ? 19.609 3.73 -10.695 1 89.25 211 SER A N 1
ATOM 1592 C CA . SER A 1 211 ? 18.172 3.727 -10.477 1 89.25 211 SER A CA 1
ATOM 1593 C C . SER A 1 211 ? 17.719 5 -9.773 1 89.25 211 SER A C 1
ATOM 1595 O O . SER A 1 211 ? 16.531 5.328 -9.781 1 89.25 211 SER A O 1
ATOM 1597 N N . ILE A 1 212 ? 18.609 5.68 -9.188 1 87.94 212 ILE A N 1
ATOM 1598 C CA . ILE A 1 212 ? 18.297 6.902 -8.453 1 87.94 212 ILE A CA 1
ATOM 1599 C C . ILE A 1 212 ? 18.328 8.094 -9.406 1 87.94 212 ILE A C 1
ATOM 1601 O O . ILE A 1 212 ? 17.656 9.109 -9.164 1 87.94 212 ILE A O 1
ATOM 1605 N N . GLU A 1 213 ? 18.922 7.969 -10.555 1 88.25 213 GLU A N 1
ATOM 1606 C CA . GLU A 1 213 ? 19.188 9.07 -11.484 1 88.25 213 GLU A CA 1
ATOM 1607 C C . GLU A 1 213 ? 17.891 9.703 -11.969 1 88.25 213 GLU A C 1
ATOM 1609 O O . GLU A 1 213 ? 17.797 10.93 -12.055 1 88.25 213 GLU A O 1
ATOM 1614 N N . PRO A 1 214 ? 16.891 8.898 -12.211 1 87.5 214 PRO A N 1
ATOM 1615 C CA . PRO A 1 214 ? 15.648 9.484 -12.711 1 87.5 214 PRO A CA 1
ATOM 1616 C C . PRO A 1 214 ? 14.969 10.398 -11.695 1 87.5 214 PRO A C 1
ATOM 1618 O O . PRO A 1 214 ? 14.094 11.18 -12.055 1 87.5 214 PRO A O 1
ATOM 1621 N N . PHE A 1 215 ? 15.344 10.297 -10.492 1 88.38 215 PHE A N 1
ATOM 1622 C CA . PHE A 1 215 ? 14.695 11.062 -9.438 1 88.38 215 PHE A CA 1
ATOM 1623 C C . PHE A 1 215 ? 15.469 12.344 -9.141 1 88.38 215 PHE A C 1
ATOM 1625 O O . PHE A 1 215 ? 15.031 13.164 -8.336 1 88.38 215 PHE A O 1
ATOM 1632 N N . LYS A 1 216 ? 16.625 12.469 -9.773 1 91 216 LYS A N 1
ATOM 1633 C CA . LYS A 1 216 ? 17.391 13.703 -9.68 1 91 216 LYS A CA 1
ATOM 1634 C C . LYS A 1 216 ? 16.797 14.797 -10.562 1 91 216 LYS A C 1
ATOM 1636 O O . LYS A 1 216 ? 16.109 14.508 -11.531 1 91 216 LYS A O 1
ATOM 1641 N N . PRO A 1 217 ? 17.047 16.062 -10.188 1 94.06 217 PRO A N 1
ATOM 1642 C CA . PRO A 1 217 ? 17.891 16.547 -9.094 1 94.06 217 PRO A CA 1
ATOM 1643 C C . PRO A 1 217 ? 17.188 16.484 -7.738 1 94.06 217 PRO A C 1
ATOM 1645 O O . PRO A 1 217 ? 15.953 16.484 -7.68 1 94.06 217 PRO A O 1
ATOM 1648 N N . ILE A 1 218 ? 17.969 16.5 -6.695 1 95.38 218 ILE A N 1
ATOM 1649 C CA . ILE A 1 218 ? 17.5 16.578 -5.32 1 95.38 218 ILE A CA 1
ATOM 1650 C C . ILE A 1 218 ? 16.953 17.969 -5.047 1 95.38 218 ILE A C 1
ATOM 1652 O O . ILE A 1 218 ? 17.547 18.969 -5.453 1 95.38 218 ILE A O 1
ATOM 1656 N N . GLN A 1 219 ? 15.773 18.047 -4.406 1 97.62 219 GLN A N 1
ATOM 1657 C CA . GLN A 1 219 ? 15.188 19.359 -4.105 1 97.62 219 GLN A CA 1
ATOM 1658 C C . GLN A 1 219 ? 15.391 19.719 -2.639 1 97.62 219 GLN A C 1
ATOM 1660 O O . GLN A 1 219 ? 15.781 18.875 -1.828 1 97.62 219 GLN A O 1
ATOM 1665 N N . SER A 1 220 ? 15.117 20.984 -2.393 1 97.38 220 SER A N 1
ATOM 1666 C CA . SER A 1 220 ? 15.195 21.484 -1.019 1 97.38 220 SER A CA 1
ATOM 1667 C C . SER A 1 220 ? 13.953 21.094 -0.222 1 97.38 220 SER A C 1
ATOM 1669 O O . SER A 1 220 ? 12.867 20.969 -0.786 1 97.38 220 SER A O 1
ATOM 1671 N N . VAL A 1 221 ? 14.117 20.984 1.059 1 98 221 VAL A N 1
ATOM 1672 C CA . VAL A 1 221 ? 12.977 20.766 1.944 1 98 221 VAL A CA 1
ATOM 1673 C C . VAL A 1 221 ? 12.039 21.969 1.893 1 98 221 VAL A C 1
ATOM 1675 O O . VAL A 1 221 ? 10.828 21.812 2.043 1 98 221 VAL A O 1
ATOM 1678 N N . ASP A 1 222 ? 12.578 23.141 1.59 1 98.19 222 ASP A N 1
ATOM 1679 C CA . ASP A 1 222 ? 11.789 24.375 1.517 1 98.19 222 ASP A CA 1
ATOM 1680 C C . ASP A 1 222 ? 10.758 24.297 0.389 1 98.19 222 ASP A C 1
ATOM 1682 O O . ASP A 1 222 ? 9.633 24.781 0.531 1 98.19 222 ASP A O 1
ATOM 1686 N N . ASN A 1 223 ? 11.195 23.703 -0.699 1 98.62 223 ASN A N 1
ATOM 1687 C CA . ASN A 1 223 ? 10.273 23.594 -1.827 1 98.62 223 ASN A CA 1
ATOM 1688 C C . ASN A 1 223 ? 9.078 22.719 -1.488 1 98.62 223 ASN A C 1
ATOM 1690 O O . ASN A 1 223 ? 7.941 23.047 -1.829 1 98.62 223 ASN A O 1
ATOM 1694 N N . VAL A 1 224 ? 9.281 21.625 -0.824 1 98.81 224 VAL A N 1
ATOM 1695 C CA . VAL A 1 224 ? 8.203 20.719 -0.448 1 98.81 224 VAL A CA 1
ATOM 1696 C C . VAL A 1 224 ? 7.309 21.391 0.593 1 98.81 224 VAL A C 1
ATOM 1698 O O . VAL A 1 224 ? 6.082 21.266 0.54 1 98.81 224 VAL A O 1
ATOM 1701 N N . ALA A 1 225 ? 7.926 22.078 1.526 1 98.81 225 ALA A N 1
ATOM 1702 C CA . ALA A 1 225 ? 7.156 22.75 2.57 1 98.81 225 ALA A CA 1
ATOM 1703 C C . ALA A 1 225 ? 6.238 23.828 1.977 1 98.81 225 ALA A C 1
ATOM 1705 O O . ALA A 1 225 ? 5.09 23.969 2.4 1 98.81 225 ALA A O 1
ATOM 1706 N N . ALA A 1 226 ? 6.773 24.562 0.997 1 98.62 226 ALA A N 1
ATOM 1707 C CA . ALA A 1 226 ? 5.957 25.562 0.319 1 98.62 226 ALA A CA 1
ATOM 1708 C C . ALA A 1 226 ? 4.777 24.906 -0.403 1 98.62 226 ALA A C 1
ATOM 1710 O O . ALA A 1 226 ? 3.662 25.438 -0.376 1 98.62 226 ALA A O 1
ATOM 1711 N N . ALA A 1 227 ? 5.043 23.812 -1.052 1 98.81 227 ALA A N 1
ATOM 1712 C CA . ALA A 1 227 ? 3.988 23.078 -1.752 1 98.81 227 ALA A CA 1
ATOM 1713 C C . ALA A 1 227 ? 2.922 22.578 -0.778 1 98.81 227 ALA A C 1
ATOM 1715 O O . ALA A 1 227 ? 1.727 22.641 -1.072 1 98.81 227 ALA A O 1
ATOM 1716 N N . LEU A 1 228 ? 3.322 22.094 0.404 1 98.88 228 LEU A N 1
ATOM 1717 C CA . LEU A 1 228 ? 2.383 21.609 1.406 1 98.88 228 LEU A CA 1
ATOM 1718 C C . LEU A 1 228 ? 1.484 22.734 1.906 1 98.88 228 LEU A C 1
ATOM 1720 O O . LEU A 1 228 ? 0.278 22.547 2.076 1 98.88 228 LEU A O 1
ATOM 1724 N N . LEU A 1 229 ? 2.092 23.875 2.156 1 98.81 229 LEU A N 1
ATOM 1725 C CA . LEU A 1 229 ? 1.314 25.031 2.586 1 98.81 229 LEU A CA 1
ATOM 1726 C C . LEU A 1 229 ? 0.238 25.375 1.561 1 98.81 229 LEU A C 1
ATOM 1728 O O . LEU A 1 229 ? -0.925 25.578 1.919 1 98.81 229 LEU A O 1
ATOM 1732 N N . GLU A 1 230 ? 0.667 25.422 0.311 1 98.69 230 GLU A N 1
ATOM 1733 C CA . GLU A 1 230 ? -0.287 25.734 -0.752 1 98.69 230 GLU A CA 1
ATOM 1734 C C . GLU A 1 230 ? -1.364 24.656 -0.85 1 98.69 230 GLU A C 1
ATOM 1736 O O . GLU A 1 230 ? -2.535 24.953 -1.081 1 98.69 230 GLU A O 1
ATOM 1741 N N . LEU A 1 231 ? -0.975 23.438 -0.713 1 98.81 231 LEU A N 1
ATOM 1742 C CA . LEU A 1 231 ? -1.9 22.312 -0.775 1 98.81 231 LEU A CA 1
ATOM 1743 C C . LEU A 1 231 ? -2.967 22.438 0.309 1 98.81 231 LEU A C 1
ATOM 1745 O O . LEU A 1 231 ? -4.152 22.234 0.041 1 98.81 231 LEU A O 1
ATOM 1749 N N . ILE A 1 232 ? -2.592 22.703 1.513 1 98.81 232 ILE A N 1
ATOM 1750 C CA . ILE A 1 232 ? -3.539 22.859 2.613 1 98.81 232 ILE A CA 1
ATOM 1751 C C . ILE A 1 232 ? -4.469 24.031 2.342 1 98.81 232 ILE A C 1
ATOM 1753 O O . ILE A 1 232 ? -5.672 23.969 2.602 1 98.81 232 ILE A O 1
ATOM 1757 N N . GLN A 1 233 ? -3.918 25.109 1.784 1 98.25 233 GLN A N 1
ATOM 1758 C CA . GLN A 1 233 ? -4.68 26.328 1.548 1 98.25 233 GLN A CA 1
ATOM 1759 C C . GLN A 1 233 ? -5.688 26.141 0.416 1 98.25 233 GLN A C 1
ATOM 1761 O O . GLN A 1 233 ? -6.832 26.578 0.518 1 98.25 233 GLN A O 1
ATOM 1766 N N . LYS A 1 234 ? -5.293 25.391 -0.62 1 96.88 234 LYS A N 1
ATOM 1767 C CA . LYS A 1 234 ? -6.105 25.5 -1.825 1 96.88 234 LYS A CA 1
ATOM 1768 C C . LYS A 1 234 ? -6.43 24.141 -2.41 1 96.88 234 LYS A C 1
ATOM 1770 O O . LYS A 1 234 ? -7.262 24.016 -3.312 1 96.88 234 LYS A O 1
ATOM 1775 N N . GLY A 1 235 ? -5.762 23.141 -1.978 1 97.81 235 GLY A N 1
ATOM 1776 C CA . GLY A 1 235 ? -5.977 21.812 -2.561 1 97.81 235 GLY A CA 1
ATOM 1777 C C . GLY A 1 235 ? -7.395 21.312 -2.373 1 97.81 235 GLY A C 1
ATOM 1778 O O . GLY A 1 235 ? -7.992 21.5 -1.311 1 97.81 235 GLY A O 1
ATOM 1779 N N . LYS A 1 236 ? -7.895 20.672 -3.389 1 97.44 236 LYS A N 1
ATOM 1780 C CA . LYS A 1 236 ? -9.203 20.047 -3.287 1 97.44 236 LYS A CA 1
ATOM 1781 C C . LYS A 1 236 ? -9.117 18.734 -2.496 1 97.44 236 LYS A C 1
ATOM 1783 O O . LYS A 1 236 ? -8.07 18.094 -2.461 1 97.44 236 LYS A O 1
ATOM 1788 N N . ASN A 1 237 ? -10.258 18.391 -1.887 1 98.44 237 ASN A N 1
ATOM 1789 C CA . ASN A 1 237 ? -10.32 17.109 -1.182 1 98.44 237 ASN A CA 1
ATOM 1790 C C . ASN A 1 237 ? -9.898 15.953 -2.082 1 98.44 237 ASN A C 1
ATOM 1792 O O . ASN A 1 237 ? -10.391 15.828 -3.205 1 98.44 237 ASN A O 1
ATOM 1796 N N . GLY A 1 238 ? -8.93 15.156 -1.614 1 98.31 238 GLY A N 1
ATOM 1797 C CA . GLY A 1 238 ? -8.469 13.984 -2.334 1 98.31 238 GLY A CA 1
ATOM 1798 C C . GLY A 1 238 ? -7.32 14.273 -3.281 1 98.31 238 GLY A C 1
ATOM 1799 O O . GLY A 1 238 ? -6.781 13.359 -3.916 1 98.31 238 GLY A O 1
ATOM 1800 N N . ALA A 1 239 ? -6.895 15.523 -3.355 1 98.62 239 ALA A N 1
ATOM 1801 C CA . ALA A 1 239 ? -5.848 15.891 -4.309 1 98.62 239 ALA A CA 1
ATOM 1802 C C . ALA A 1 239 ? -4.5 15.305 -3.898 1 98.62 239 ALA A C 1
ATOM 1804 O O . ALA A 1 239 ? -4.168 15.273 -2.713 1 98.62 239 ALA A O 1
ATOM 1805 N N . ALA A 1 240 ? -3.805 14.836 -4.863 1 98.81 240 ALA A N 1
ATOM 1806 C CA . ALA A 1 240 ? -2.4 14.461 -4.727 1 98.81 240 ALA A CA 1
ATOM 1807 C C . ALA A 1 240 ? -1.502 15.398 -5.527 1 98.81 240 ALA A C 1
ATOM 1809 O O . ALA A 1 240 ? -1.625 15.492 -6.75 1 98.81 240 ALA A O 1
ATOM 1810 N N . TRP A 1 241 ? -0.645 16.109 -4.84 1 98.88 241 TRP A N 1
ATOM 1811 C CA . TRP A 1 241 ? 0.267 17.031 -5.508 1 98.88 241 TRP A CA 1
ATOM 1812 C C . TRP A 1 241 ? 1.692 16.484 -5.5 1 98.88 241 TRP A C 1
ATOM 1814 O O . TRP A 1 241 ? 2.162 15.977 -4.48 1 98.88 241 TRP A O 1
ATOM 1824 N N . VAL A 1 242 ? 2.355 16.656 -6.59 1 98.81 242 VAL A N 1
ATOM 1825 C CA . VAL A 1 242 ? 3.775 16.344 -6.711 1 98.81 242 VAL A CA 1
ATOM 1826 C C . VAL A 1 242 ? 4.602 17.609 -6.484 1 98.81 242 VAL A C 1
ATOM 1828 O O . VAL A 1 242 ? 4.285 18.672 -7.035 1 98.81 242 VAL A O 1
ATOM 1831 N N . SER A 1 243 ? 5.523 17.594 -5.633 1 98.75 243 SER A N 1
ATOM 1832 C CA . SER A 1 243 ? 6.57 18.594 -5.457 1 98.75 243 SER A CA 1
ATOM 1833 C C . SER A 1 243 ? 7.949 18 -5.746 1 98.75 243 SER A C 1
ATOM 1835 O O . SER A 1 243 ? 8.422 17.141 -5.012 1 98.75 243 SER A O 1
ATOM 1837 N N . GLU A 1 244 ? 8.555 18.5 -6.785 1 98.19 244 GLU A N 1
ATOM 1838 C CA . GLU A 1 244 ? 9.852 17.922 -7.137 1 98.19 244 GLU A CA 1
ATOM 1839 C C . GLU A 1 244 ? 10.711 18.922 -7.895 1 98.19 244 GLU A C 1
ATOM 1841 O O . GLU A 1 244 ? 10.195 19.859 -8.492 1 98.19 244 GLU A O 1
ATOM 1846 N N . HIS A 1 245 ? 12.031 18.797 -7.727 1 97.44 245 HIS A N 1
ATOM 1847 C CA . HIS A 1 245 ? 13.055 19.453 -8.539 1 97.44 245 HIS A CA 1
ATOM 1848 C C . HIS A 1 245 ? 13.047 20.953 -8.328 1 97.44 245 HIS A C 1
ATOM 1850 O O . HIS A 1 245 ? 13.367 21.719 -9.25 1 97.44 245 HIS A O 1
ATOM 1856 N N . ASP A 1 246 ? 12.594 21.359 -7.188 1 98.06 246 ASP A N 1
ATOM 1857 C CA . ASP A 1 246 ? 12.523 22.781 -6.828 1 98.06 246 ASP A CA 1
ATOM 1858 C C . ASP A 1 246 ? 11.672 23.562 -7.824 1 98.06 246 ASP A C 1
ATOM 1860 O O . ASP A 1 246 ? 11.992 24.703 -8.172 1 98.06 246 ASP A O 1
ATOM 1864 N N . GLN A 1 247 ? 10.703 22.891 -8.398 1 98 247 GLN A N 1
ATOM 1865 C CA . GLN A 1 247 ? 9.719 23.5 -9.289 1 98 247 GLN A CA 1
ATOM 1866 C C . GLN A 1 247 ? 8.359 23.625 -8.609 1 98 247 GLN A C 1
ATOM 1868 O O . GLN A 1 247 ? 8.117 22.984 -7.582 1 98 247 GLN A O 1
ATOM 1873 N N . PRO A 1 248 ? 7.477 24.484 -9.094 1 97.88 248 PRO A N 1
ATOM 1874 C CA . PRO A 1 248 ? 6.129 24.562 -8.531 1 97.88 248 PRO A CA 1
ATOM 1875 C C . PRO A 1 248 ? 5.41 23.219 -8.539 1 97.88 248 PRO A C 1
ATOM 1877 O O . PRO A 1 248 ? 5.633 22.391 -9.438 1 97.88 248 PRO A O 1
ATOM 1880 N N . PRO A 1 249 ? 4.613 23 -7.566 1 98.62 249 PRO A N 1
ATOM 1881 C CA . PRO A 1 249 ? 3.91 21.719 -7.504 1 98.62 249 PRO A CA 1
ATOM 1882 C C . PRO A 1 249 ? 2.812 21.594 -8.562 1 98.62 249 PRO A C 1
ATOM 1884 O O . PRO A 1 249 ? 2.402 22.594 -9.148 1 98.62 249 PRO A O 1
ATOM 1887 N N . TYR A 1 250 ? 2.381 20.406 -8.797 1 98.56 250 TYR A N 1
ATOM 1888 C CA . TYR A 1 250 ? 1.234 20.125 -9.656 1 98.56 250 TYR A CA 1
ATOM 1889 C C . TYR A 1 250 ? 0.421 18.953 -9.125 1 98.56 250 TYR A C 1
ATOM 1891 O O . TYR A 1 250 ? 0.932 18.141 -8.367 1 98.56 250 TYR A O 1
ATOM 1899 N N . ALA A 1 251 ? -0.835 18.922 -9.477 1 98.62 251 ALA A N 1
ATOM 1900 C CA . ALA A 1 251 ? -1.713 17.812 -9.117 1 98.62 251 ALA A CA 1
ATOM 1901 C C . ALA A 1 251 ? -1.596 16.672 -10.133 1 98.62 251 ALA A C 1
ATOM 1903 O O . ALA A 1 251 ? -1.106 16.875 -11.242 1 98.62 251 ALA A O 1
ATOM 1904 N N . VAL A 1 252 ? -1.993 15.523 -9.711 1 98.56 252 VAL A N 1
ATOM 1905 C CA . VAL A 1 252 ? -1.939 14.352 -10.578 1 98.56 252 VAL A CA 1
ATOM 1906 C C . VAL A 1 252 ? -3.355 13.891 -10.914 1 98.56 252 VAL A C 1
ATOM 1908 O O . VAL A 1 252 ? -4.219 13.828 -10.031 1 98.56 252 VAL A O 1
ATOM 1911 N N . ASP A 1 253 ? -3.6 13.609 -12.141 1 97.56 253 ASP A N 1
ATOM 1912 C CA . ASP A 1 253 ? -4.859 13.016 -12.578 1 97.56 253 ASP A CA 1
ATOM 1913 C C . ASP A 1 253 ? -4.832 11.492 -12.438 1 97.56 253 ASP A C 1
ATOM 1915 O O . ASP A 1 253 ? -3.797 10.867 -12.656 1 97.56 253 ASP A O 1
ATOM 1919 N N . PHE A 1 254 ? -5.914 10.922 -12.031 1 96.31 254 PHE A N 1
ATOM 1920 C CA . PHE A 1 254 ? -6.051 9.484 -11.875 1 96.31 254 PHE A CA 1
ATOM 1921 C C . PHE A 1 254 ? -7.207 8.953 -12.719 1 96.31 254 PHE A C 1
ATOM 1923 O O . PHE A 1 254 ? -8.273 8.641 -12.188 1 96.31 254 PHE A O 1
ATOM 1930 N N . PRO A 1 255 ? -6.965 8.766 -13.93 1 94.94 255 PRO A N 1
ATOM 1931 C CA . PRO A 1 255 ? -8.031 8.227 -14.781 1 94.94 255 PRO A CA 1
ATOM 1932 C C . PRO A 1 255 ? -8.461 6.82 -14.375 1 94.94 255 PRO A C 1
ATOM 1934 O O . PRO A 1 255 ? -7.648 6.051 -13.852 1 94.94 255 PRO A O 1
ATOM 1937 N N . HIS A 1 256 ? -9.727 6.551 -14.617 1 94.94 256 HIS A N 1
ATOM 1938 C CA . HIS A 1 256 ? -10.227 5.211 -14.328 1 94.94 256 HIS A CA 1
ATOM 1939 C C . HIS A 1 256 ? -9.445 4.152 -15.094 1 94.94 256 HIS A C 1
ATOM 1941 O O . HIS A 1 256 ? -9.055 4.367 -16.25 1 94.94 256 HIS A O 1
ATOM 1947 N N . TYR A 1 257 ? -9.242 2.996 -14.477 1 95.38 257 TYR A N 1
ATOM 1948 C CA . TYR A 1 257 ? -8.367 1.979 -15.047 1 95.38 257 TYR A CA 1
ATOM 1949 C C . TYR A 1 257 ? -8.922 1.457 -16.359 1 95.38 257 TYR A C 1
ATOM 1951 O O . TYR A 1 257 ? -8.172 1.008 -17.234 1 95.38 257 TYR A O 1
ATOM 1959 N N . SER A 1 258 ? -10.227 1.494 -16.547 1 94.69 258 SER A N 1
ATOM 1960 C CA . SER A 1 258 ? -10.82 1.009 -17.797 1 94.69 258 SER A CA 1
ATOM 1961 C C . SER A 1 258 ? -10.414 1.885 -18.969 1 94.69 258 SER A C 1
ATOM 1963 O O . SER A 1 258 ? -10.391 1.423 -20.109 1 94.69 258 SER A O 1
ATOM 1965 N N . THR A 1 259 ? -10.07 3.186 -18.719 1 95.31 259 THR A N 1
ATOM 1966 C CA . THR A 1 259 ? -9.656 4.094 -19.781 1 95.31 259 THR A CA 1
ATOM 1967 C C . THR A 1 259 ? -8.188 3.883 -20.141 1 95.31 259 THR A C 1
ATOM 1969 O O . THR A 1 259 ? -7.695 4.449 -21.109 1 95.31 259 THR A O 1
ATOM 1972 N N . ARG A 1 260 ? -7.535 3.062 -19.391 1 95.75 260 ARG A N 1
ATOM 1973 C CA . ARG A 1 260 ? -6.125 2.74 -19.609 1 95.75 260 ARG A CA 1
ATOM 1974 C C . ARG A 1 260 ? -5.957 1.29 -20.047 1 95.75 260 ARG A C 1
ATOM 1976 O O . ARG A 1 260 ? -4.891 0.699 -19.859 1 95.75 260 ARG A O 1
ATOM 1983 N N . SER A 1 261 ? -6.918 0.787 -20.609 1 96.25 261 SER A N 1
ATOM 1984 C CA . SER A 1 261 ? -6.926 -0.627 -20.984 1 96.25 261 SER A CA 1
ATOM 1985 C C . SER A 1 261 ? -6.035 -0.893 -22.188 1 96.25 261 SER A C 1
ATOM 1987 O O . SER A 1 261 ? -5.996 -0.091 -23.125 1 96.25 261 SER A O 1
ATOM 1989 N N . LEU A 1 262 ? -5.242 -1.971 -22.125 1 96.62 262 LEU A N 1
ATOM 1990 C CA . LEU A 1 262 ? -4.43 -2.469 -23.234 1 96.62 262 LEU A CA 1
ATOM 1991 C C . LEU A 1 262 ? -4.859 -3.879 -23.625 1 96.62 262 LEU A C 1
ATOM 1993 O O . LEU A 1 262 ? -5.195 -4.695 -22.766 1 96.62 262 LEU A O 1
ATOM 1997 N N . PRO A 1 263 ? -4.84 -4.195 -24.906 1 94.5 263 PRO A N 1
ATOM 1998 C CA . PRO A 1 263 ? -5.16 -5.562 -25.312 1 94.5 263 PRO A CA 1
ATOM 1999 C C . PRO A 1 263 ? -4.121 -6.578 -24.859 1 94.5 263 PRO A C 1
ATOM 2001 O O . PRO A 1 263 ? -2.943 -6.238 -24.703 1 94.5 263 PRO A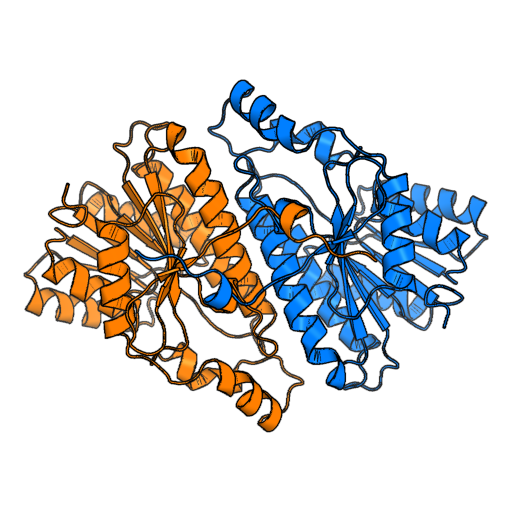 O 1
ATOM 2004 N N . VAL A 1 264 ? -4.539 -7.84 -24.578 1 95.38 264 VAL A N 1
ATOM 2005 C CA . VAL A 1 264 ? -3.607 -8.883 -24.156 1 95.38 264 VAL A CA 1
ATOM 2006 C C . VAL A 1 264 ? -3.762 -10.109 -25.047 1 95.38 264 VAL A C 1
ATOM 2008 O O . VAL A 1 264 ? -4.809 -10.305 -25.672 1 95.38 264 VAL A O 1
ATOM 2011 N N . MET B 1 1 ? 6.98 -20.875 -25.375 1 69.25 1 MET B N 1
ATOM 2012 C CA . MET B 1 1 ? 7.281 -21.719 -24.219 1 69.25 1 MET B CA 1
ATOM 2013 C C . MET B 1 1 ? 6.086 -21.797 -23.281 1 69.25 1 MET B C 1
ATOM 2015 O O . MET B 1 1 ? 5.379 -20.812 -23.078 1 69.25 1 MET B O 1
ATOM 2019 N N . ASP B 1 2 ? 5.609 -23.062 -22.938 1 90.62 2 ASP B N 1
ATOM 2020 C CA . ASP B 1 2 ? 4.508 -23.281 -22 1 90.62 2 ASP B CA 1
ATOM 2021 C C . ASP B 1 2 ? 4.922 -22.969 -20.562 1 90.62 2 ASP B C 1
ATOM 2023 O O . ASP B 1 2 ? 5.832 -23.609 -20.031 1 90.62 2 ASP B O 1
ATOM 2027 N N . ASN B 1 3 ? 4.352 -22 -19.953 1 95.62 3 ASN B N 1
ATOM 2028 C CA . ASN B 1 3 ? 4.785 -21.484 -18.656 1 95.62 3 ASN B CA 1
ATOM 2029 C C . ASN B 1 3 ? 4.062 -22.172 -17.5 1 95.62 3 ASN B C 1
ATOM 2031 O O . ASN B 1 3 ? 4.25 -21.812 -16.344 1 95.62 3 ASN B O 1
ATOM 2035 N N . VAL B 1 4 ? 3.238 -23.203 -17.828 1 98 4 VAL B N 1
ATOM 2036 C CA . VAL B 1 4 ? 2.467 -23.859 -16.781 1 98 4 VAL B CA 1
ATOM 2037 C C . VAL B 1 4 ? 2.826 -25.344 -16.734 1 98 4 VAL B C 1
ATOM 2039 O O . VAL B 1 4 ? 2.936 -25.922 -15.656 1 98 4 VAL B O 1
ATOM 2042 N N . ARG B 1 5 ? 3.047 -26 -17.859 1 97.38 5 ARG B N 1
ATOM 2043 C CA . ARG B 1 5 ? 3.275 -27.438 -17.953 1 97.38 5 ARG B CA 1
ATOM 2044 C C . ARG B 1 5 ? 4.504 -27.844 -17.156 1 97.38 5 ARG B C 1
ATOM 2046 O O . ARG B 1 5 ? 5.547 -27.203 -17.234 1 97.38 5 ARG B O 1
ATOM 2053 N N . ASN B 1 6 ? 4.328 -28.828 -16.406 1 97.19 6 ASN B N 1
ATOM 2054 C CA . ASN B 1 6 ? 5.367 -29.484 -15.625 1 97.19 6 ASN B CA 1
ATOM 2055 C C . ASN B 1 6 ? 5.934 -28.562 -14.547 1 97.19 6 ASN B C 1
ATOM 2057 O O . ASN B 1 6 ? 7.062 -28.75 -14.094 1 97.19 6 ASN B O 1
ATOM 2061 N N . LYS B 1 7 ? 5.211 -27.547 -14.164 1 97.94 7 LYS B N 1
ATOM 2062 C CA . LYS B 1 7 ? 5.66 -26.594 -13.148 1 97.94 7 LYS B CA 1
ATOM 2063 C C . LYS B 1 7 ? 5.074 -26.953 -11.781 1 97.94 7 LYS B C 1
ATOM 2065 O O . LYS B 1 7 ? 3.943 -27.438 -11.688 1 97.94 7 LYS B O 1
ATOM 2070 N N . SER B 1 8 ? 5.855 -26.734 -10.719 1 98.31 8 SER B N 1
ATOM 2071 C CA . SER B 1 8 ? 5.395 -26.844 -9.336 1 98.31 8 SER B CA 1
ATOM 2072 C C . SER B 1 8 ? 4.883 -25.5 -8.828 1 98.31 8 SER B C 1
ATOM 2074 O O . SER B 1 8 ? 5.574 -24.484 -8.93 1 98.31 8 SER B O 1
ATOM 2076 N N . VAL B 1 9 ? 3.643 -25.531 -8.219 1 98.81 9 VAL B N 1
ATOM 2077 C CA . VAL B 1 9 ? 2.945 -24.297 -7.902 1 98.81 9 VAL B CA 1
ATOM 2078 C C . VAL B 1 9 ? 2.604 -24.25 -6.414 1 98.81 9 VAL B C 1
ATOM 2080 O O . VAL B 1 9 ? 2.229 -25.266 -5.832 1 98.81 9 VAL B O 1
ATOM 2083 N N . MET B 1 10 ? 2.814 -23.156 -5.793 1 98.88 10 MET B N 1
ATOM 2084 C CA . MET B 1 10 ? 2.334 -22.859 -4.445 1 98.88 10 MET B CA 1
ATOM 2085 C C . MET B 1 10 ? 1.306 -21.734 -4.461 1 98.88 10 MET B C 1
ATOM 2087 O O . MET B 1 10 ? 1.533 -20.688 -5.078 1 98.88 10 MET B O 1
ATOM 2091 N N . ILE B 1 11 ? 0.146 -21.938 -3.857 1 98.94 11 ILE B N 1
ATOM 2092 C CA . ILE B 1 11 ? -0.938 -20.969 -3.83 1 98.94 11 ILE B CA 1
ATOM 2093 C C . ILE B 1 11 ? -1.355 -20.703 -2.387 1 98.94 11 ILE B C 1
ATOM 2095 O O . ILE B 1 11 ? -1.818 -21.609 -1.689 1 98.94 11 ILE B O 1
ATOM 2099 N N . THR B 1 12 ? -1.204 -19.484 -1.918 1 98.94 12 THR B N 1
ATOM 2100 C CA . THR B 1 12 ? -1.743 -19.141 -0.609 1 98.94 12 THR B CA 1
ATOM 2101 C C . THR B 1 12 ? -3.236 -18.844 -0.703 1 98.94 12 THR B C 1
ATOM 2103 O O . THR B 1 12 ? -3.705 -18.297 -1.705 1 98.94 12 THR B O 1
ATOM 2106 N N . GLY B 1 13 ? -3.928 -19.109 0.372 1 98.38 13 GLY B N 1
ATOM 2107 C CA . GLY B 1 13 ? -5.375 -19 0.298 1 98.38 13 GLY B CA 1
ATOM 2108 C C . GLY B 1 13 ? -5.996 -19.953 -0.708 1 98.38 13 GLY B C 1
ATOM 2109 O O . GLY B 1 13 ? -6.879 -19.562 -1.476 1 98.38 13 GLY B O 1
ATOM 2110 N N . GLY B 1 14 ? -5.52 -21.141 -0.758 1 98.25 14 GLY B N 1
ATOM 2111 C CA . GLY B 1 14 ? -5.863 -22.047 -1.845 1 98.25 14 GLY B CA 1
ATOM 2112 C C . GLY B 1 14 ? -7.008 -22.969 -1.504 1 98.25 14 GLY B C 1
ATOM 2113 O O . GLY B 1 14 ? -7.445 -23.766 -2.346 1 98.25 14 GLY B O 1
ATOM 2114 N N . ALA B 1 15 ? -7.555 -22.875 -0.284 1 97.75 15 ALA B N 1
ATOM 2115 C CA . ALA B 1 15 ? -8.523 -23.875 0.175 1 97.75 15 ALA B CA 1
ATOM 2116 C C . ALA B 1 15 ? -9.906 -23.609 -0.408 1 97.75 15 ALA B C 1
ATOM 2118 O O . ALA B 1 15 ? -10.758 -24.5 -0.419 1 97.75 15 ALA B O 1
ATOM 2119 N N . ARG B 1 16 ? -10.188 -22.406 -0.825 1 95.62 16 ARG B N 1
ATOM 2120 C CA . ARG B 1 16 ? -11.5 -22.047 -1.341 1 95.62 16 ARG B CA 1
ATOM 2121 C C . ARG B 1 16 ? -11.406 -20.859 -2.311 1 95.62 16 ARG B C 1
ATOM 2123 O O . ARG B 1 16 ? -10.32 -20.312 -2.523 1 95.62 16 ARG B O 1
ATOM 2130 N N . GLY B 1 17 ? -12.484 -20.547 -2.92 1 96.12 17 GLY B N 1
ATOM 2131 C CA . GLY B 1 17 ? -12.586 -19.344 -3.719 1 96.12 17 GLY B CA 1
ATOM 2132 C C . GLY B 1 17 ? -11.633 -19.328 -4.898 1 96.12 17 GLY B C 1
ATOM 2133 O O . GLY B 1 17 ? -11.531 -20.297 -5.641 1 96.12 17 GLY B O 1
ATOM 2134 N N . LEU B 1 18 ? -11.031 -18.188 -5.094 1 98.19 18 LEU B N 1
ATOM 2135 C CA . LEU B 1 18 ? -10.141 -17.984 -6.227 1 98.19 18 LEU B CA 1
ATOM 2136 C C . LEU B 1 18 ? -8.945 -18.938 -6.156 1 98.19 18 LEU B C 1
ATOM 2138 O O . LEU B 1 18 ? -8.586 -19.562 -7.156 1 98.19 18 LEU B O 1
ATOM 2142 N N . GLY B 1 19 ? -8.391 -19.078 -4.949 1 98.5 19 GLY B N 1
ATOM 2143 C CA . GLY B 1 19 ? -7.227 -19.938 -4.809 1 98.5 19 GLY B CA 1
ATOM 2144 C C . GLY B 1 19 ? -7.496 -21.375 -5.203 1 98.5 19 GLY B C 1
ATOM 2145 O O . GLY B 1 19 ? -6.672 -22.016 -5.875 1 98.5 19 GLY B O 1
ATOM 2146 N N . TYR B 1 20 ? -8.625 -21.859 -4.789 1 98.19 20 TYR B N 1
ATOM 2147 C CA . TYR B 1 20 ? -9.023 -23.203 -5.156 1 98.19 20 TYR B CA 1
ATOM 2148 C C . TYR B 1 20 ? -9.18 -23.344 -6.668 1 98.19 20 TYR B C 1
ATOM 2150 O O . TYR B 1 20 ? -8.695 -24.312 -7.266 1 98.19 20 TYR B O 1
ATOM 2158 N N . LYS B 1 21 ? -9.812 -22.391 -7.273 1 98.31 21 LYS B N 1
ATOM 2159 C CA . LYS B 1 21 ? -10.062 -22.438 -8.711 1 98.31 21 LYS B CA 1
ATOM 2160 C C . LYS B 1 21 ? -8.766 -22.266 -9.5 1 98.31 21 LYS B C 1
ATOM 2162 O O . LYS B 1 21 ? -8.602 -22.859 -10.57 1 98.31 21 LYS B O 1
ATOM 2167 N N . PHE B 1 22 ? -7.801 -21.422 -8.977 1 98.81 22 PHE B N 1
ATOM 2168 C CA . PHE B 1 22 ? -6.48 -21.312 -9.586 1 98.81 22 PHE B CA 1
ATOM 2169 C C . PHE B 1 22 ? -5.781 -22.672 -9.609 1 98.81 22 PHE B C 1
ATOM 2171 O O . PHE B 1 22 ? -5.219 -23.062 -10.625 1 98.81 22 PHE B O 1
ATOM 2178 N N . ALA B 1 23 ? -5.844 -23.375 -8.445 1 98.56 23 ALA B N 1
ATOM 2179 C CA . ALA B 1 23 ? -5.234 -24.703 -8.367 1 98.56 23 ALA B CA 1
ATOM 2180 C C . ALA B 1 23 ? -5.852 -25.656 -9.391 1 98.56 23 ALA B C 1
ATOM 2182 O O . ALA B 1 23 ? -5.133 -26.344 -10.117 1 98.56 23 ALA B O 1
ATOM 2183 N N . GLU B 1 24 ? -7.145 -25.625 -9.469 1 97.88 24 GLU B N 1
ATOM 2184 C CA . GLU B 1 24 ? -7.883 -26.5 -10.375 1 97.88 24 GLU B CA 1
ATOM 2185 C C . GLU B 1 24 ? -7.492 -26.25 -11.828 1 97.88 24 GLU B C 1
ATOM 2187 O O . GLU B 1 24 ? -7.141 -27.188 -12.547 1 97.88 24 GLU B O 1
ATOM 2192 N N . VAL B 1 25 ? -7.496 -25.016 -12.273 1 97.94 25 VAL B N 1
ATOM 2193 C CA . VAL B 1 25 ? -7.262 -24.703 -13.672 1 97.94 25 VAL B CA 1
ATOM 2194 C C . VAL B 1 25 ? -5.809 -24.984 -14.039 1 97.94 25 VAL B C 1
ATOM 2196 O O . VAL B 1 25 ? -5.52 -25.453 -15.148 1 97.94 25 VAL B O 1
ATOM 2199 N N . LEU B 1 26 ? -4.863 -24.75 -13.117 1 98.31 26 LEU B N 1
ATOM 2200 C CA . LEU B 1 26 ? -3.455 -25 -13.398 1 98.31 26 LEU B CA 1
ATOM 2201 C C . LEU B 1 26 ? -3.186 -26.5 -13.508 1 98.31 26 LEU B C 1
ATOM 2203 O O . LEU B 1 26 ? -2.451 -26.938 -14.391 1 98.31 26 LEU B O 1
ATOM 2207 N N . LEU B 1 27 ? -3.803 -27.281 -12.625 1 97.69 27 LEU B N 1
ATOM 2208 C CA . LEU B 1 27 ? -3.658 -28.734 -12.695 1 97.69 27 LEU B CA 1
ATOM 2209 C C . LEU B 1 27 ? -4.23 -29.281 -14 1 97.69 27 LEU B C 1
ATOM 2211 O O . LEU B 1 27 ? -3.6 -30.109 -14.664 1 97.69 27 LEU B O 1
ATOM 2215 N N . LEU B 1 28 ? -5.336 -28.734 -14.391 1 95.94 28 LEU B N 1
ATOM 2216 C CA . LEU B 1 28 ? -6.008 -29.172 -15.617 1 95.94 28 LEU B CA 1
ATOM 2217 C C . LEU B 1 28 ? -5.195 -28.797 -16.844 1 95.94 28 LEU B C 1
ATOM 2219 O O . LEU B 1 28 ? -5.363 -29.375 -17.922 1 95.94 28 LEU B O 1
ATOM 2223 N N . ASN B 1 29 ? -4.297 -27.844 -16.672 1 96.44 29 ASN B N 1
ATOM 2224 C CA . ASN B 1 29 ? -3.541 -27.359 -17.828 1 96.44 29 ASN B CA 1
ATOM 2225 C C . ASN B 1 29 ? -2.059 -27.703 -17.703 1 96.44 29 ASN B C 1
ATOM 2227 O O . ASN B 1 29 ? -1.207 -26.984 -18.234 1 96.44 29 ASN B O 1
ATOM 2231 N N . GLY B 1 30 ? -1.729 -28.703 -16.922 1 95.88 30 GLY B N 1
ATOM 2232 C CA . GLY B 1 30 ? -0.434 -29.344 -17.062 1 95.88 30 GLY B CA 1
ATOM 2233 C C . GLY B 1 30 ? 0.515 -29.047 -15.922 1 95.88 30 GLY B C 1
ATOM 2234 O O . GLY B 1 30 ? 1.655 -29.516 -15.914 1 95.88 30 GLY B O 1
ATOM 2235 N N . ALA B 1 31 ? 0.107 -28.25 -14.883 1 97.69 31 ALA B N 1
ATOM 2236 C CA . ALA B 1 31 ? 0.971 -28.109 -13.711 1 97.69 31 ALA B CA 1
ATOM 2237 C C . ALA B 1 31 ? 1.327 -29.469 -13.117 1 97.69 31 ALA B C 1
ATOM 2239 O O . ALA B 1 31 ? 0.477 -30.359 -13.031 1 97.69 31 ALA B O 1
ATOM 2240 N N . LYS B 1 32 ? 2.555 -29.641 -12.781 1 97.38 32 LYS B N 1
ATOM 2241 C CA . LYS B 1 32 ? 3.029 -30.922 -12.25 1 97.38 32 LYS B CA 1
ATOM 2242 C C . LYS B 1 32 ? 2.434 -31.188 -10.867 1 97.38 32 LYS B C 1
ATOM 2244 O O . LYS B 1 32 ? 1.939 -32.281 -10.609 1 97.38 32 LYS B O 1
ATOM 2249 N N . ASN B 1 33 ? 2.535 -30.266 -9.984 1 97.62 33 ASN B N 1
ATOM 2250 C CA . ASN B 1 33 ? 2.008 -30.359 -8.625 1 97.62 33 ASN B CA 1
ATOM 2251 C C . ASN B 1 33 ? 1.631 -29 -8.078 1 97.62 33 ASN B C 1
ATOM 2253 O O . ASN B 1 33 ? 2.15 -27.969 -8.531 1 97.62 33 ASN B O 1
ATOM 2257 N N . VAL B 1 34 ? 0.666 -28.969 -7.176 1 98.62 34 VAL B N 1
ATOM 2258 C CA . VAL B 1 34 ? 0.17 -27.734 -6.566 1 98.62 34 VAL B CA 1
ATOM 2259 C C . VAL B 1 34 ? 0.098 -27.906 -5.051 1 98.62 34 VAL B C 1
ATOM 2261 O O . VAL B 1 34 ? -0.457 -28.891 -4.555 1 98.62 34 VAL B O 1
ATOM 2264 N N . ALA B 1 35 ? 0.715 -27.016 -4.312 1 98.75 35 ALA B N 1
ATOM 2265 C CA . ALA B 1 35 ? 0.523 -26.906 -2.869 1 98.75 35 ALA B CA 1
ATOM 2266 C C . ALA B 1 35 ? -0.486 -25.812 -2.535 1 98.75 35 ALA B C 1
ATOM 2268 O O . ALA B 1 35 ? -0.294 -24.641 -2.9 1 98.75 35 ALA B O 1
ATOM 2269 N N . ILE B 1 36 ? -1.57 -26.188 -1.875 1 98.5 36 ILE B N 1
ATOM 2270 C CA . ILE B 1 36 ? -2.506 -25.188 -1.387 1 98.5 36 ILE B CA 1
ATOM 2271 C C . ILE B 1 36 ? -2.207 -24.859 0.076 1 98.5 36 ILE B C 1
ATOM 2273 O O . ILE B 1 36 ? -2.15 -25.766 0.915 1 98.5 36 ILE B O 1
ATOM 2277 N N . ILE B 1 37 ? -1.922 -23.578 0.36 1 98.88 37 ILE B N 1
ATOM 2278 C CA . ILE B 1 37 ? -1.577 -23.047 1.674 1 98.88 37 ILE B CA 1
ATOM 2279 C C . ILE B 1 37 ? -2.771 -22.297 2.256 1 98.88 37 ILE B C 1
ATOM 2281 O O . ILE B 1 37 ? -3.312 -21.391 1.62 1 98.88 37 ILE B O 1
ATOM 2285 N N . ASP B 1 38 ? -3.166 -22.656 3.416 1 98.69 38 ASP B N 1
ATOM 2286 C CA . ASP B 1 38 ? -4.285 -21.984 4.066 1 98.69 38 ASP B CA 1
ATOM 2287 C C . ASP B 1 38 ? -4.277 -22.219 5.574 1 98.69 38 ASP B C 1
ATOM 2289 O O . ASP B 1 38 ? -3.443 -22.984 6.078 1 98.69 38 ASP B O 1
ATOM 2293 N N . LEU B 1 39 ? -5.168 -21.594 6.266 1 98.25 39 LEU B N 1
ATOM 2294 C CA . LEU B 1 39 ? -5.27 -21.703 7.719 1 98.25 39 LEU B CA 1
ATOM 2295 C C . LEU B 1 39 ? -5.625 -23.141 8.125 1 98.25 39 LEU B C 1
ATOM 2297 O O . LEU B 1 39 ? -6.297 -23.844 7.375 1 98.25 39 LEU B O 1
ATOM 2301 N N . PRO B 1 40 ? -5.164 -23.484 9.336 1 96.38 40 PRO B N 1
ATOM 2302 C CA . PRO B 1 40 ? -5.547 -24.812 9.828 1 96.38 40 PRO B CA 1
ATOM 2303 C C . PRO B 1 40 ? -7.059 -24.984 9.938 1 96.38 40 PRO B C 1
ATOM 2305 O O . PRO B 1 40 ? -7.566 -26.109 9.828 1 96.38 40 PRO B O 1
ATOM 2308 N N . THR B 1 41 ? -7.727 -23.891 10.141 1 96.56 41 THR B N 1
ATOM 2309 C CA . THR B 1 41 ? -9.172 -23.938 10.32 1 96.56 41 THR B CA 1
ATOM 2310 C C . THR B 1 41 ? -9.883 -24 8.977 1 96.56 41 THR B C 1
ATOM 2312 O O . THR B 1 41 ? -11.109 -24.141 8.914 1 96.56 41 THR B O 1
ATOM 2315 N N . SER B 1 42 ? -9.141 -23.906 7.895 1 96.5 42 SER B N 1
ATOM 2316 C CA . SER B 1 42 ? -9.758 -23.953 6.57 1 96.5 42 SER B CA 1
ATOM 2317 C C . SER B 1 42 ? -10.156 -25.391 6.207 1 96.5 42 SER B C 1
ATOM 2319 O O . SER B 1 42 ? -9.898 -26.328 6.969 1 96.5 42 SER B O 1
ATOM 2321 N N . ASN B 1 43 ? -10.805 -25.531 5.062 1 96.94 43 ASN B N 1
ATOM 2322 C CA . ASN B 1 43 ? -11.148 -26.844 4.523 1 96.94 43 ASN B CA 1
ATOM 2323 C C . ASN B 1 43 ? -10.062 -27.359 3.586 1 96.94 43 ASN B C 1
ATOM 2325 O O . ASN B 1 43 ? -10.367 -28.047 2.604 1 96.94 43 ASN B O 1
ATOM 2329 N N . GLY B 1 44 ? -8.852 -27.016 3.887 1 97.94 44 GLY B N 1
ATOM 2330 C CA . GLY B 1 44 ? -7.727 -27.25 3 1 97.94 44 GLY B CA 1
ATOM 2331 C C . GLY B 1 44 ? -7.5 -28.734 2.713 1 97.94 44 GLY B C 1
ATOM 2332 O O . GLY B 1 44 ? -7.215 -29.109 1.575 1 97.94 44 GLY B O 1
ATOM 2333 N N . GLU B 1 45 ? -7.621 -29.578 3.711 1 97.19 45 GLU B N 1
ATOM 2334 C CA . GLU B 1 45 ? -7.418 -31.016 3.514 1 97.19 45 GLU B CA 1
ATOM 2335 C C . GLU B 1 45 ? -8.43 -31.578 2.518 1 97.19 45 GLU B C 1
ATOM 2337 O O . GLU B 1 45 ? -8.047 -32.281 1.585 1 97.19 45 GLU B O 1
ATOM 2342 N N . ASN B 1 46 ? -9.688 -31.219 2.729 1 97.25 46 ASN B N 1
ATOM 2343 C CA . ASN B 1 46 ? -10.727 -31.688 1.816 1 97.25 46 ASN B CA 1
ATOM 2344 C C . ASN B 1 46 ? -10.555 -31.094 0.422 1 97.25 46 ASN B C 1
ATOM 2346 O O . ASN B 1 46 ? -10.844 -31.75 -0.579 1 97.25 46 ASN B O 1
ATOM 2350 N N . ALA B 1 47 ? -10.117 -29.828 0.345 1 97.44 47 ALA B N 1
ATOM 2351 C CA . ALA B 1 47 ? -9.859 -29.188 -0.94 1 97.44 47 ALA B CA 1
ATOM 2352 C C . ALA B 1 47 ? -8.766 -29.922 -1.709 1 97.44 47 ALA B C 1
ATOM 2354 O O . ALA B 1 47 ? -8.898 -30.172 -2.912 1 97.44 47 ALA B O 1
ATOM 2355 N N . ALA B 1 48 ? -7.719 -30.297 -1.002 1 97.06 48 ALA B N 1
ATOM 2356 C CA . ALA B 1 48 ? -6.617 -31.031 -1.633 1 97.06 48 ALA B CA 1
ATOM 2357 C C . ALA B 1 48 ? -7.082 -32.375 -2.145 1 97.06 48 ALA B C 1
ATOM 2359 O O . ALA B 1 48 ? -6.711 -32.812 -3.246 1 97.06 48 ALA B O 1
ATOM 2360 N N . ILE B 1 49 ? -7.895 -33.062 -1.4 1 96 49 ILE B N 1
ATOM 2361 C CA . ILE B 1 49 ? -8.422 -34.375 -1.781 1 96 49 ILE B CA 1
ATOM 2362 C C . ILE B 1 49 ? -9.281 -34.219 -3.035 1 96 49 ILE B C 1
ATOM 2364 O O . ILE B 1 49 ? -9.164 -35.031 -3.965 1 96 49 ILE B O 1
ATOM 2368 N N . ALA B 1 50 ? -10.102 -33.219 -3.041 1 96 50 ALA B N 1
ATOM 2369 C CA . ALA B 1 50 ? -10.977 -32.969 -4.188 1 96 50 ALA B CA 1
ATOM 2370 C C . ALA B 1 50 ? -10.172 -32.719 -5.453 1 96 50 ALA B C 1
ATOM 2372 O O . ALA B 1 50 ? -10.492 -33.219 -6.523 1 96 50 ALA B O 1
ATOM 2373 N N . LEU B 1 51 ? -9.133 -31.922 -5.344 1 96.44 51 LEU B N 1
ATOM 2374 C CA . LEU B 1 51 ? -8.281 -31.578 -6.477 1 96.44 51 LEU B CA 1
ATOM 2375 C C . LEU B 1 51 ? -7.516 -32.812 -6.965 1 96.44 51 LEU B C 1
ATOM 2377 O O . LEU B 1 51 ? -7.277 -32.938 -8.164 1 96.44 51 LEU B O 1
ATOM 2381 N N . GLN B 1 52 ? -7.133 -33.625 -6.02 1 93 52 GLN B N 1
ATOM 2382 C CA . GLN B 1 52 ? -6.402 -34.844 -6.363 1 93 52 GLN B CA 1
ATOM 2383 C C . GLN B 1 52 ? -7.277 -35.812 -7.172 1 93 52 GLN B C 1
ATOM 2385 O O . GLN B 1 52 ? -6.789 -36.469 -8.078 1 93 52 GLN B O 1
ATOM 2390 N N . LYS B 1 53 ? -8.508 -35.906 -6.871 1 90.5 53 LYS B N 1
ATOM 2391 C CA . LYS B 1 53 ? -9.43 -36.812 -7.57 1 90.5 53 LYS B CA 1
ATOM 2392 C C . LYS B 1 53 ? -9.555 -36.438 -9.039 1 90.5 53 LYS B C 1
ATOM 2394 O O . LYS B 1 53 ? -9.664 -37.312 -9.906 1 90.5 53 LYS B O 1
ATOM 2399 N N . GLU B 1 54 ? -9.375 -35.219 -9.289 1 84.44 54 GLU B N 1
ATOM 2400 C CA . GLU B 1 54 ? -9.578 -34.719 -10.648 1 84.44 54 GLU B CA 1
ATOM 2401 C C . GLU B 1 54 ? -8.281 -34.719 -11.438 1 84.44 54 GLU B C 1
ATOM 2403 O O . GLU B 1 54 ? -8.289 -34.812 -12.664 1 84.44 54 GLU B O 1
ATOM 2408 N N . SER B 1 55 ? -7.152 -34.656 -10.82 1 82.94 55 SER B N 1
ATOM 2409 C CA . SER B 1 55 ? -5.898 -34.406 -11.516 1 82.94 55 SER B CA 1
ATOM 2410 C C . SER B 1 55 ? -4.922 -35.562 -11.359 1 82.94 55 SER B C 1
ATOM 2412 O O . SER B 1 55 ? -3.943 -35.656 -12.102 1 82.94 55 SER B O 1
ATOM 2414 N N . GLY B 1 56 ? -5.137 -36.344 -10.398 1 80.5 56 GLY B N 1
ATOM 2415 C CA . GLY B 1 56 ? -4.242 -37.438 -10.125 1 80.5 56 GLY B CA 1
ATOM 2416 C C . GLY B 1 56 ? -3.688 -37.438 -8.719 1 80.5 56 GLY B C 1
ATOM 2417 O O . GLY B 1 56 ? -3.527 -36.375 -8.117 1 80.5 56 GLY B O 1
ATOM 2418 N N . THR B 1 57 ? -3.332 -38.594 -8.289 1 78.19 57 THR B N 1
ATOM 2419 C CA . THR B 1 57 ? -2.898 -38.781 -6.906 1 78.19 57 THR B CA 1
ATOM 2420 C C . THR B 1 57 ? -1.479 -38.281 -6.711 1 78.19 57 THR B C 1
ATOM 2422 O O . THR B 1 57 ? -0.617 -38.469 -7.57 1 78.19 57 THR B O 1
ATOM 2425 N N . GLY B 1 58 ? -1.213 -37.531 -5.633 1 84.5 58 GLY B N 1
ATOM 2426 C CA . GLY B 1 58 ? 0.114 -37.094 -5.211 1 84.5 58 GLY B CA 1
ATOM 2427 C C . GLY B 1 58 ? 0.533 -35.75 -5.797 1 84.5 58 GLY B C 1
ATOM 2428 O O . GLY B 1 58 ? 1.643 -35.281 -5.543 1 84.5 58 GLY B O 1
ATOM 2429 N N . ARG B 1 59 ? -0.343 -35.156 -6.539 1 93.81 59 ARG B N 1
ATOM 2430 C CA . ARG B 1 59 ? 0.056 -33.938 -7.242 1 93.81 59 ARG B CA 1
ATOM 2431 C C . ARG B 1 59 ? -0.354 -32.688 -6.461 1 93.81 59 ARG B C 1
ATOM 2433 O O . ARG B 1 59 ? 0.079 -31.578 -6.781 1 93.81 59 ARG B O 1
ATOM 2440 N N . VAL B 1 60 ? -1.23 -32.938 -5.406 1 97.5 60 VAL B N 1
ATOM 2441 C CA . VAL B 1 60 ? -1.715 -31.812 -4.633 1 97.5 60 VAL B CA 1
ATOM 2442 C C . VAL B 1 60 ? -1.453 -32.031 -3.146 1 97.5 60 VAL B C 1
ATOM 2444 O O . VAL B 1 60 ? -1.737 -33.125 -2.625 1 97.5 60 VAL B O 1
ATOM 2447 N N . ILE B 1 61 ? -0.917 -31.062 -2.453 1 97.5 61 ILE B N 1
ATOM 2448 C CA . ILE B 1 61 ? -0.784 -31.156 -1.003 1 97.5 61 ILE B CA 1
ATOM 2449 C C . ILE B 1 61 ? -1.402 -29.922 -0.348 1 97.5 61 ILE B C 1
ATOM 2451 O O . ILE B 1 61 ? -1.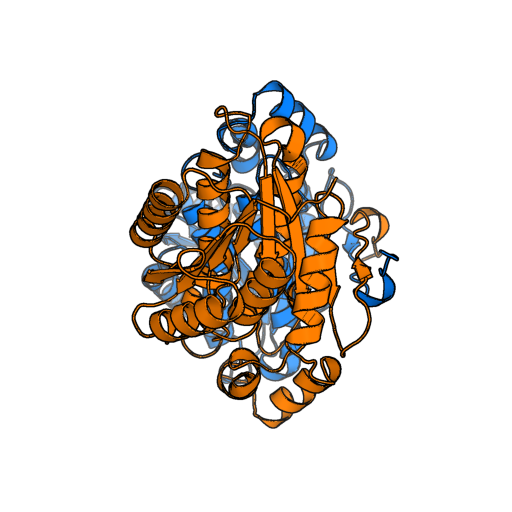471 -28.859 -0.961 1 97.5 61 ILE B O 1
ATOM 2455 N N . PHE B 1 62 ? -1.897 -30.156 0.843 1 98.44 62 PHE B N 1
ATOM 2456 C CA . PHE B 1 62 ? -2.32 -29.062 1.716 1 98.44 62 PHE B CA 1
ATOM 2457 C C . PHE B 1 62 ? -1.283 -28.812 2.801 1 98.44 62 PHE B C 1
ATOM 2459 O O . PHE B 1 62 ? -0.768 -29.75 3.412 1 98.44 62 PHE B O 1
ATOM 2466 N N . VAL B 1 63 ? -0.904 -27.578 2.98 1 98.69 63 VAL B N 1
ATOM 2467 C CA . VAL B 1 63 ? -0.027 -27.172 4.074 1 98.69 63 VAL B CA 1
ATOM 2468 C C . VAL B 1 63 ? -0.733 -26.125 4.941 1 98.69 63 VAL B C 1
ATOM 2470 O O . VAL B 1 63 ? -1.114 -25.062 4.457 1 98.69 63 VAL B O 1
ATOM 2473 N N . SER B 1 64 ? -0.956 -26.453 6.203 1 98.56 64 SER B N 1
ATOM 2474 C CA . SER B 1 64 ? -1.534 -25.516 7.156 1 98.56 64 SER B CA 1
ATOM 2475 C C . SER B 1 64 ? -0.562 -24.391 7.48 1 98.56 64 SER B C 1
ATOM 2477 O O . SER B 1 64 ? 0.579 -24.641 7.875 1 98.56 64 SER B O 1
ATOM 2479 N N . CYS B 1 65 ? -1.059 -23.125 7.324 1 98.75 65 CYS B N 1
ATOM 2480 C CA . CYS B 1 65 ? -0.161 -21.984 7.5 1 98.75 65 CYS B CA 1
ATOM 2481 C C . CYS B 1 65 ? -0.946 -20.703 7.746 1 98.75 65 CYS B C 1
ATOM 2483 O O . CYS B 1 65 ? -1.931 -20.422 7.059 1 98.75 65 CYS B O 1
ATOM 2485 N N . ASP B 1 66 ? -0.603 -20 8.758 1 98.69 66 ASP B N 1
ATOM 2486 C CA . ASP B 1 66 ? -0.981 -18.594 8.875 1 98.69 66 ASP B CA 1
ATOM 2487 C C . ASP B 1 66 ? 0.015 -17.703 8.156 1 98.69 66 ASP B C 1
ATOM 2489 O O . ASP B 1 66 ? 1.116 -17.453 8.648 1 98.69 66 ASP B O 1
ATOM 2493 N N . VAL B 1 67 ? -0.433 -17.141 7.039 1 98.69 67 VAL B N 1
ATOM 2494 C CA . VAL B 1 67 ? 0.501 -16.438 6.172 1 98.69 67 VAL B CA 1
ATOM 2495 C C . VAL B 1 67 ? 0.963 -15.148 6.852 1 98.69 67 VAL B C 1
ATOM 2497 O O . VAL B 1 67 ? 1.96 -14.547 6.441 1 98.69 67 VAL B O 1
ATOM 2500 N N . ALA B 1 68 ? 0.214 -14.68 7.848 1 98.06 68 ALA B N 1
ATOM 2501 C CA . ALA B 1 68 ? 0.609 -13.477 8.578 1 98.06 68 ALA B CA 1
ATOM 2502 C C . ALA B 1 68 ? 1.721 -13.781 9.578 1 98.06 68 ALA B C 1
ATOM 2504 O O . ALA B 1 68 ? 2.332 -12.859 10.133 1 98.06 68 ALA B O 1
ATOM 2505 N N . ASN B 1 69 ? 1.915 -15.031 9.852 1 98.5 69 ASN B N 1
ATOM 2506 C CA . ASN B 1 69 ? 2.998 -15.461 10.734 1 98.5 69 ASN B CA 1
ATOM 2507 C C . ASN B 1 69 ? 4.254 -15.812 9.945 1 98.5 69 ASN B C 1
ATOM 2509 O O . ASN B 1 69 ? 4.27 -16.797 9.195 1 98.5 69 ASN B O 1
ATOM 2513 N N . ALA B 1 70 ? 5.293 -15.062 10.148 1 98 70 ALA B N 1
ATOM 2514 C CA . ALA B 1 70 ? 6.512 -15.164 9.352 1 98 70 ALA B CA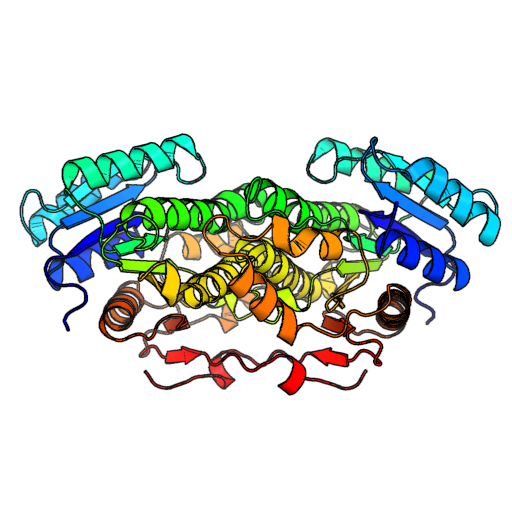 1
ATOM 2515 C C . ALA B 1 70 ? 7.109 -16.562 9.438 1 98 70 ALA B C 1
ATOM 2517 O O . ALA B 1 70 ? 7.488 -17.141 8.422 1 98 70 ALA B O 1
ATOM 2518 N N . GLU B 1 71 ? 7.199 -17.078 10.578 1 98.31 71 GLU B N 1
ATOM 2519 C CA . GLU B 1 71 ? 7.801 -18.391 10.773 1 98.31 71 GLU B CA 1
ATOM 2520 C C . GLU B 1 71 ? 6.945 -19.484 10.141 1 98.31 71 GLU B C 1
ATOM 2522 O O . GLU B 1 71 ? 7.469 -20.438 9.57 1 98.31 71 GLU B O 1
ATOM 2527 N N . ASP B 1 72 ? 5.664 -19.328 10.297 1 98.56 72 ASP B N 1
ATOM 2528 C CA . ASP B 1 72 ? 4.738 -20.281 9.695 1 98.56 72 ASP B CA 1
ATOM 2529 C C . ASP B 1 72 ? 4.895 -20.312 8.18 1 98.56 72 ASP B C 1
ATOM 2531 O O . ASP B 1 72 ? 4.945 -21.391 7.574 1 98.56 72 ASP B O 1
ATOM 2535 N N . LEU B 1 73 ? 4.996 -19.188 7.594 1 98.75 73 LEU B N 1
ATOM 2536 C CA . LEU B 1 73 ? 5.102 -19.094 6.141 1 98.75 73 LEU B CA 1
ATOM 2537 C C . LEU B 1 73 ? 6.43 -19.672 5.656 1 98.75 73 LEU B C 1
ATOM 2539 O O . LEU B 1 73 ? 6.48 -20.359 4.641 1 98.75 73 LEU B O 1
ATOM 2543 N N . LYS B 1 74 ? 7.449 -19.375 6.379 1 98.56 74 LYS B N 1
ATOM 2544 C CA . LYS B 1 74 ? 8.75 -19.922 6.031 1 98.56 74 LYS B CA 1
ATOM 2545 C C . LYS B 1 74 ? 8.727 -21.453 6.059 1 98.56 74 LYS B C 1
ATOM 2547 O O . LYS B 1 74 ? 9.227 -22.109 5.137 1 98.56 74 LYS B O 1
ATOM 2552 N N . ARG B 1 75 ? 8.125 -22 7.059 1 98.5 75 ARG B N 1
ATOM 2553 C CA . ARG B 1 75 ? 8.023 -23.453 7.176 1 98.5 75 ARG B CA 1
ATOM 2554 C C . ARG B 1 75 ? 7.184 -24.031 6.043 1 98.5 75 ARG B C 1
ATOM 2556 O O . ARG B 1 75 ? 7.461 -25.125 5.559 1 98.5 75 ARG B O 1
ATOM 2563 N N . ALA B 1 76 ? 6.145 -23.328 5.699 1 98.75 76 ALA B N 1
ATOM 2564 C CA . ALA B 1 76 ? 5.312 -23.797 4.59 1 98.75 76 ALA B CA 1
ATOM 2565 C C . ALA B 1 76 ? 6.117 -23.875 3.295 1 98.75 76 ALA B C 1
ATOM 2567 O O . ALA B 1 76 ? 6 -24.844 2.543 1 98.75 76 ALA B O 1
ATOM 2568 N N . PHE B 1 77 ? 6.957 -22.875 3.014 1 98.75 77 PHE B N 1
ATOM 2569 C CA . PHE B 1 77 ? 7.809 -22.891 1.829 1 98.75 77 PHE B CA 1
ATOM 2570 C C . PHE B 1 77 ? 8.773 -24.062 1.864 1 98.75 77 PHE B C 1
ATOM 2572 O O . PHE B 1 77 ? 8.961 -24.75 0.858 1 98.75 77 PHE B O 1
ATOM 2579 N N . GLU B 1 78 ? 9.344 -24.266 3.016 1 98.25 78 GLU B N 1
ATOM 2580 C CA . GLU B 1 78 ? 10.273 -25.391 3.17 1 98.25 78 GLU B CA 1
ATOM 2581 C C . GLU B 1 78 ? 9.586 -26.719 2.891 1 98.25 78 GLU B C 1
ATOM 2583 O O . GLU B 1 78 ? 10.125 -27.578 2.186 1 98.25 78 GLU B O 1
ATOM 2588 N N . LYS B 1 79 ? 8.43 -26.859 3.439 1 98.44 79 LYS B N 1
ATOM 2589 C CA . LYS B 1 79 ? 7.672 -28.094 3.229 1 98.44 79 LYS B CA 1
ATOM 2590 C C . LYS B 1 79 ? 7.367 -28.297 1.748 1 98.44 79 LYS B C 1
ATOM 2592 O O . LYS B 1 79 ? 7.484 -29.422 1.237 1 98.44 79 LYS B O 1
ATOM 2597 N N . VAL B 1 80 ? 6.984 -27.266 1.038 1 98.31 80 VAL B N 1
ATOM 2598 C CA . VAL B 1 80 ? 6.633 -27.344 -0.376 1 98.31 80 VAL B CA 1
ATOM 2599 C C . VAL B 1 80 ? 7.863 -27.734 -1.193 1 98.31 80 VAL B C 1
ATOM 2601 O O . VAL B 1 80 ? 7.809 -28.641 -2.027 1 98.31 80 VAL B O 1
ATOM 2604 N N . VAL B 1 81 ? 8.977 -27.094 -0.958 1 97.31 81 VAL B N 1
ATOM 2605 C CA . VAL B 1 81 ? 10.195 -27.359 -1.71 1 97.31 81 VAL B CA 1
ATOM 2606 C C . VAL B 1 81 ? 10.703 -28.766 -1.405 1 97.31 81 VAL B C 1
ATOM 2608 O O . VAL B 1 81 ? 11.156 -29.484 -2.303 1 97.31 81 VAL B O 1
ATOM 2611 N N . ASP B 1 82 ? 10.602 -29.109 -0.143 1 97.38 82 ASP B N 1
ATOM 2612 C CA . ASP B 1 82 ? 11.016 -30.453 0.239 1 97.38 82 ASP B CA 1
ATOM 2613 C C . ASP B 1 82 ? 10.164 -31.516 -0.461 1 97.38 82 ASP B C 1
ATOM 2615 O O . ASP B 1 82 ? 10.672 -32.562 -0.847 1 97.38 82 ASP B O 1
ATOM 2619 N N . THR B 1 83 ? 8.93 -31.25 -0.59 1 97.62 83 THR B N 1
ATOM 2620 C CA . THR B 1 83 ? 7.992 -32.219 -1.146 1 97.62 83 THR B CA 1
ATOM 2621 C C . THR B 1 83 ? 8.109 -32.281 -2.668 1 97.62 83 THR B C 1
ATOM 2623 O O . THR B 1 83 ? 8.117 -33.344 -3.256 1 97.62 83 THR B O 1
ATOM 2626 N N . PHE B 1 84 ? 8.203 -31.109 -3.291 1 97.19 84 PHE B N 1
ATOM 2627 C CA . PHE B 1 84 ? 8.125 -31.031 -4.746 1 97.19 84 PHE B CA 1
ATOM 2628 C C . PHE B 1 84 ? 9.516 -31.031 -5.363 1 97.19 84 PHE B C 1
ATOM 2630 O O . PHE B 1 84 ? 9.672 -31.25 -6.566 1 97.19 84 PHE B O 1
ATOM 2637 N N . GLY B 1 85 ? 10.555 -30.75 -4.582 1 95.88 85 GLY B N 1
ATOM 2638 C CA . GLY B 1 85 ? 11.922 -30.641 -5.074 1 95.88 85 GLY B CA 1
ATOM 2639 C C . GLY B 1 85 ? 12.242 -29.266 -5.633 1 95.88 85 GLY B C 1
ATOM 2640 O O . GLY B 1 85 ? 13.414 -28.891 -5.738 1 95.88 85 GLY B O 1
ATOM 2641 N N . THR B 1 86 ? 11.219 -28.609 -6.09 1 95.06 86 THR B N 1
ATOM 2642 C CA . THR B 1 86 ? 11.391 -27.281 -6.668 1 95.06 86 THR B CA 1
ATOM 2643 C C . THR B 1 86 ? 10.125 -26.453 -6.484 1 95.06 86 THR B C 1
ATOM 2645 O O . THR B 1 86 ? 9.086 -26.969 -6.066 1 95.06 86 THR B O 1
ATOM 2648 N N . LEU B 1 87 ? 10.234 -25.156 -6.645 1 97.94 87 LEU B N 1
ATOM 2649 C CA . LEU B 1 87 ? 9.125 -24.219 -6.762 1 97.94 87 LEU B CA 1
ATOM 2650 C C . LEU B 1 87 ? 9.289 -23.328 -7.988 1 97.94 87 LEU B C 1
ATOM 2652 O O . LEU B 1 87 ? 10.273 -22.594 -8.102 1 97.94 87 LEU B O 1
ATOM 2656 N N . ASP B 1 88 ? 8.289 -23.375 -8.859 1 98.44 88 ASP B N 1
ATOM 2657 C CA . ASP B 1 88 ? 8.398 -22.656 -10.125 1 98.44 88 ASP B CA 1
ATOM 2658 C C . ASP B 1 88 ? 7.469 -21.438 -10.141 1 98.44 88 ASP B C 1
ATOM 2660 O O . ASP B 1 88 ? 7.773 -20.422 -10.773 1 98.44 88 ASP B O 1
ATOM 2664 N N . ILE B 1 89 ? 6.281 -21.562 -9.5 1 98.88 89 ILE B N 1
ATOM 2665 C CA . ILE B 1 89 ? 5.266 -20.516 -9.523 1 98.88 89 ILE B CA 1
ATOM 2666 C C . ILE B 1 89 ? 4.719 -20.297 -8.109 1 98.88 89 ILE B C 1
ATOM 2668 O O . ILE B 1 89 ? 4.309 -21.25 -7.441 1 98.88 89 ILE B O 1
ATOM 2672 N N . LEU B 1 90 ? 4.75 -19.109 -7.645 1 98.94 90 LEU B N 1
ATOM 2673 C CA . LEU B 1 90 ? 4.047 -18.703 -6.438 1 98.94 90 LEU B CA 1
ATOM 2674 C C . LEU B 1 90 ? 2.854 -17.812 -6.781 1 98.94 90 LEU B C 1
ATOM 2676 O O . LEU B 1 90 ? 2.984 -16.859 -7.547 1 98.94 90 LEU B O 1
ATOM 2680 N N . ILE B 1 91 ? 1.733 -18.141 -6.289 1 98.94 91 ILE B N 1
ATOM 2681 C CA . ILE B 1 91 ? 0.554 -17.297 -6.367 1 98.94 91 ILE B CA 1
ATOM 2682 C C . ILE B 1 91 ? 0.179 -16.797 -4.969 1 98.94 91 ILE B C 1
ATOM 2684 O O . ILE B 1 91 ? -0.354 -17.562 -4.16 1 98.94 91 ILE B O 1
ATOM 2688 N N . ASN B 1 92 ? 0.554 -15.594 -4.68 1 98.94 92 ASN B N 1
ATOM 2689 C CA . ASN B 1 92 ? 0.049 -14.938 -3.479 1 98.94 92 ASN B CA 1
ATOM 2690 C C . ASN B 1 92 ? -1.406 -14.508 -3.645 1 98.94 92 ASN B C 1
ATOM 2692 O O . ASN B 1 92 ? -1.699 -13.555 -4.367 1 98.94 92 ASN B O 1
ATOM 2696 N N . ASN B 1 93 ? -2.287 -15.133 -2.9 1 98.75 93 ASN B N 1
ATOM 2697 C CA . ASN B 1 93 ? -3.719 -14.953 -3.121 1 98.75 93 ASN B CA 1
ATOM 2698 C C . ASN B 1 93 ? -4.469 -14.766 -1.807 1 98.75 93 ASN B C 1
ATOM 2700 O O . ASN B 1 93 ? -5.551 -14.172 -1.78 1 98.75 93 ASN B O 1
ATOM 2704 N N . ALA B 1 94 ? -3.896 -15.305 -0.692 1 98.44 94 ALA B N 1
ATOM 2705 C CA . ALA B 1 94 ? -4.574 -15.148 0.592 1 98.44 94 ALA B CA 1
ATOM 2706 C C . ALA B 1 94 ? -4.918 -13.688 0.863 1 98.44 94 ALA B C 1
ATOM 2708 O O . ALA B 1 94 ? -4.066 -12.812 0.723 1 98.44 94 ALA B O 1
ATOM 2709 N N . GLY B 1 95 ? -6.109 -13.438 1.15 1 96.56 95 GLY B N 1
ATOM 2710 C CA . GLY B 1 95 ? -6.543 -12.07 1.407 1 96.56 95 GLY B CA 1
ATOM 2711 C C . GLY B 1 95 ? -7.816 -11.992 2.229 1 96.56 95 GLY B C 1
ATOM 2712 O O . GLY B 1 95 ? -8.617 -12.938 2.232 1 96.56 95 GLY B O 1
ATOM 2713 N N . ILE B 1 96 ? -7.996 -10.922 2.939 1 96.06 96 ILE B N 1
ATOM 2714 C CA . ILE B 1 96 ? -9.203 -10.664 3.719 1 96.06 96 ILE B CA 1
ATOM 2715 C C . ILE B 1 96 ? -9.664 -9.227 3.504 1 96.06 96 ILE B C 1
ATOM 2717 O O . ILE B 1 96 ? -8.914 -8.398 2.984 1 96.06 96 ILE B O 1
ATOM 2721 N N . PHE B 1 97 ? -10.891 -9 3.762 1 95.94 97 PHE B N 1
ATOM 2722 C CA . PHE B 1 97 ? -11.492 -7.676 3.84 1 95.94 97 PHE B CA 1
ATOM 2723 C C . PHE B 1 97 ? -12.148 -7.461 5.195 1 95.94 97 PHE B C 1
ATOM 2725 O O . PHE B 1 97 ? -13.211 -8.023 5.473 1 95.94 97 PHE B O 1
ATOM 2732 N N . ASN B 1 98 ? -11.531 -6.707 6.027 1 95.5 98 ASN B N 1
ATOM 2733 C CA . ASN B 1 98 ? -12.078 -6.371 7.34 1 95.5 98 ASN B CA 1
ATOM 2734 C C . ASN B 1 98 ? -11.609 -5 7.809 1 95.5 98 ASN B C 1
ATOM 2736 O O . ASN B 1 98 ? -10.82 -4.902 8.758 1 95.5 98 ASN B O 1
ATOM 2740 N N . ASP B 1 99 ? -12.195 -3.953 7.262 1 95.88 99 ASP B N 1
ATOM 2741 C CA . ASP B 1 99 ? -11.852 -2.574 7.605 1 95.88 99 ASP B CA 1
ATOM 2742 C C . ASP B 1 99 ? -12.484 -2.166 8.93 1 95.88 99 ASP B C 1
ATOM 2744 O O . ASP B 1 99 ? -11.961 -1.305 9.641 1 95.88 99 ASP B O 1
ATOM 2748 N N . LYS B 1 100 ? -13.508 -2.885 9.297 1 94.19 100 LYS B N 1
ATOM 2749 C CA . LYS B 1 100 ? -14.312 -2.486 10.453 1 94.19 100 LYS B CA 1
ATOM 2750 C C . LYS B 1 100 ? -13.641 -2.9 11.758 1 94.19 100 LYS B C 1
ATOM 2752 O O . LYS B 1 100 ? -13.508 -2.092 12.68 1 94.19 100 LYS B O 1
ATOM 2757 N N . HIS B 1 101 ? -13.109 -4.164 11.758 1 93 101 HIS B N 1
ATOM 2758 C CA . HIS B 1 101 ? -12.734 -4.691 13.062 1 93 101 HIS B CA 1
ATOM 2759 C C . HIS B 1 101 ? -11.242 -4.977 13.141 1 93 101 HIS B C 1
ATOM 2761 O O . HIS B 1 101 ? -10.641 -4.906 14.219 1 93 101 HIS B O 1
ATOM 2767 N N . LYS B 1 102 ? -10.672 -5.352 12.047 1 93.88 102 LYS B N 1
ATOM 2768 C CA . LYS B 1 102 ? -9.297 -5.844 12.047 1 93.88 102 LYS B CA 1
ATOM 2769 C C . LYS B 1 102 ? -8.523 -5.293 10.852 1 93.88 102 LYS B C 1
ATOM 2771 O O . LYS B 1 102 ? -7.922 -6.059 10.086 1 93.88 102 LYS B O 1
ATOM 2776 N N . TRP B 1 103 ? -8.477 -3.957 10.844 1 97.69 103 TRP B N 1
ATOM 2777 C CA . TRP B 1 103 ? -7.875 -3.357 9.656 1 97.69 103 TRP B CA 1
ATOM 2778 C C . TRP B 1 103 ? -6.379 -3.648 9.602 1 97.69 103 TRP B C 1
ATOM 2780 O O . TRP B 1 103 ? -5.809 -3.805 8.523 1 97.69 103 TRP B O 1
ATOM 2790 N N . GLU B 1 104 ? -5.695 -3.781 10.789 1 98.06 104 GLU B N 1
ATOM 2791 C CA . GLU B 1 104 ? -4.266 -4.078 10.789 1 98.06 104 GLU B CA 1
ATOM 2792 C C . GLU B 1 104 ? -3.986 -5.453 10.195 1 98.06 104 GLU B C 1
ATOM 2794 O O . GLU B 1 104 ? -3.002 -5.633 9.477 1 98.06 104 GLU B O 1
ATOM 2799 N N . GLU B 1 105 ? -4.859 -6.406 10.547 1 97.81 105 GLU B N 1
ATOM 2800 C CA . GLU B 1 105 ? -4.723 -7.75 9.992 1 97.81 105 GLU B CA 1
ATOM 2801 C C . GLU B 1 105 ? -4.859 -7.734 8.477 1 97.81 105 GLU B C 1
ATOM 2803 O O . GLU B 1 105 ? -4.223 -8.531 7.781 1 97.81 105 GLU B O 1
ATOM 2808 N N . THR B 1 106 ? -5.707 -6.832 7.973 1 98.12 106 THR B N 1
ATOM 2809 C CA . THR B 1 106 ? -5.855 -6.68 6.527 1 98.12 106 THR B CA 1
ATOM 2810 C C . THR B 1 106 ? -4.523 -6.316 5.883 1 98.12 106 THR B C 1
ATOM 2812 O O . THR B 1 106 ? -4.141 -6.895 4.863 1 98.12 106 THR B O 1
ATOM 2815 N N . ILE B 1 107 ? -3.75 -5.449 6.492 1 98.81 107 ILE B N 1
ATOM 2816 C CA . ILE B 1 107 ? -2.441 -5.07 5.969 1 98.81 107 ILE B CA 1
ATOM 2817 C C . ILE B 1 107 ? -1.474 -6.246 6.105 1 98.81 107 ILE B C 1
ATOM 2819 O O . ILE B 1 107 ? -0.689 -6.52 5.191 1 98.81 107 ILE B O 1
ATOM 2823 N N . ASP B 1 108 ? -1.532 -6.965 7.207 1 98.75 108 ASP B N 1
ATOM 2824 C CA . ASP B 1 108 ? -0.619 -8.07 7.465 1 98.75 108 ASP B CA 1
ATOM 2825 C C . ASP B 1 108 ? -0.809 -9.188 6.445 1 98.75 108 ASP B C 1
ATOM 2827 O O . ASP B 1 108 ? 0.166 -9.727 5.914 1 98.75 108 ASP B O 1
ATOM 2831 N N . ILE B 1 109 ? -2.029 -9.477 6.152 1 98.62 109 ILE B N 1
ATOM 2832 C CA . ILE B 1 109 ? -2.338 -10.633 5.32 1 98.62 109 ILE B CA 1
ATOM 2833 C C . ILE B 1 109 ? -2.289 -10.242 3.846 1 98.62 109 ILE B C 1
ATOM 2835 O O . ILE B 1 109 ? -1.679 -10.938 3.031 1 98.62 109 ILE B O 1
ATOM 2839 N N . ASN B 1 110 ? -2.877 -9.078 3.49 1 98.75 110 ASN B N 1
ATOM 2840 C CA . ASN B 1 110 ? -3.039 -8.695 2.092 1 98.75 110 ASN B CA 1
ATOM 2841 C C . ASN B 1 110 ? -1.748 -8.125 1.515 1 98.75 110 ASN B C 1
ATOM 2843 O O . ASN B 1 110 ? -1.582 -8.062 0.295 1 98.75 110 ASN B O 1
ATOM 2847 N N . LEU B 1 111 ? -0.876 -7.676 2.393 1 98.94 111 LEU B N 1
ATOM 2848 C CA . LEU B 1 111 ? 0.292 -6.977 1.866 1 98.94 111 LEU B CA 1
ATOM 2849 C C . LEU B 1 111 ? 1.579 -7.59 2.408 1 98.94 111 LEU B C 1
ATOM 2851 O O . LEU B 1 111 ? 2.395 -8.109 1.645 1 98.94 111 LEU B O 1
ATOM 2855 N N . LYS B 1 112 ? 1.746 -7.613 3.736 1 98.88 112 LYS B N 1
ATOM 2856 C CA . LYS B 1 112 ? 3.006 -8.102 4.289 1 98.88 112 LYS B CA 1
ATOM 2857 C C . LYS B 1 112 ? 3.238 -9.562 3.912 1 98.88 112 LYS B C 1
ATOM 2859 O O . LYS B 1 112 ? 4.363 -9.961 3.604 1 98.88 112 LYS B O 1
ATOM 2864 N N . ALA B 1 113 ? 2.219 -10.328 3.949 1 98.88 113 ALA B N 1
ATOM 2865 C CA . ALA B 1 113 ? 2.357 -11.742 3.594 1 98.88 113 ALA B CA 1
ATOM 2866 C C . ALA B 1 113 ? 2.773 -11.906 2.135 1 98.88 113 ALA B C 1
ATOM 2868 O O . ALA B 1 113 ? 3.537 -12.812 1.796 1 98.88 113 ALA B O 1
ATOM 2869 N N . TYR B 1 114 ? 2.254 -11.055 1.24 1 98.88 114 TYR B N 1
ATOM 2870 C CA . TYR B 1 114 ? 2.643 -11.078 -0.166 1 98.88 114 TYR B CA 1
ATOM 2871 C C . TYR B 1 114 ? 4.125 -10.773 -0.327 1 98.88 114 TYR B C 1
ATOM 2873 O O . TYR B 1 114 ? 4.824 -11.445 -1.088 1 98.88 114 TYR B O 1
ATOM 2881 N N . ILE B 1 115 ? 4.566 -9.758 0.385 1 98.88 115 ILE B N 1
ATOM 2882 C CA . ILE B 1 115 ? 5.965 -9.352 0.333 1 98.88 115 ILE B CA 1
ATOM 2883 C C . ILE B 1 115 ? 6.852 -10.477 0.86 1 98.88 115 ILE B C 1
ATOM 2885 O O . ILE B 1 115 ? 7.801 -10.891 0.191 1 98.88 115 ILE B O 1
ATOM 2889 N N . ARG B 1 116 ? 6.488 -11 2.014 1 98.69 116 ARG B N 1
ATOM 2890 C CA . ARG B 1 116 ? 7.258 -12.086 2.615 1 98.69 116 ARG B CA 1
ATOM 2891 C C . ARG B 1 116 ? 7.281 -13.305 1.706 1 98.69 116 ARG B C 1
ATOM 2893 O O . ARG B 1 116 ? 8.336 -13.898 1.479 1 98.69 116 ARG B O 1
ATOM 2900 N N . GLY B 1 117 ? 6.074 -13.656 1.224 1 98.81 117 GLY B N 1
ATOM 2901 C CA . GLY B 1 117 ? 5.996 -14.789 0.312 1 98.81 117 GLY B CA 1
ATOM 2902 C C . GLY B 1 117 ? 6.852 -14.617 -0.929 1 98.81 117 GLY B C 1
ATOM 2903 O O . GLY B 1 117 ? 7.531 -15.547 -1.356 1 98.81 117 GLY B O 1
ATOM 2904 N N . SER B 1 118 ? 6.828 -13.461 -1.493 1 98.81 118 SER B N 1
ATOM 2905 C CA . SER B 1 118 ? 7.621 -13.172 -2.684 1 98.81 118 SER B CA 1
ATOM 2906 C C . SER B 1 118 ? 9.117 -13.297 -2.396 1 98.81 118 SER B C 1
ATOM 2908 O O . SER B 1 118 ? 9.859 -13.875 -3.188 1 98.81 118 SER B O 1
ATOM 2910 N N . TYR B 1 119 ? 9.562 -12.75 -1.26 1 98.19 119 TYR B N 1
ATOM 2911 C CA . TYR B 1 119 ? 10.977 -12.836 -0.908 1 98.19 119 TYR B CA 1
ATOM 2912 C C . TYR B 1 119 ? 11.391 -14.281 -0.651 1 98.19 119 TYR B C 1
ATOM 2914 O O . TYR B 1 119 ? 12.484 -14.695 -1.038 1 98.19 119 TYR B O 1
ATOM 2922 N N . LEU B 1 120 ? 10.523 -15.039 -0.001 1 98.31 120 LEU B N 1
ATOM 2923 C CA . LEU B 1 120 ? 10.812 -16.453 0.218 1 98.31 120 LEU B CA 1
ATOM 2924 C C . LEU B 1 120 ? 10.891 -17.203 -1.106 1 98.31 120 LEU B C 1
ATOM 2926 O O . LEU B 1 120 ? 11.75 -18.062 -1.284 1 98.31 120 LEU B O 1
ATOM 2930 N N . ALA B 1 121 ? 9.969 -16.875 -2.035 1 98.62 121 ALA B N 1
ATOM 2931 C CA . ALA B 1 121 ? 10.016 -17.484 -3.355 1 98.62 121 ALA B CA 1
ATOM 2932 C C . ALA B 1 121 ? 11.32 -17.156 -4.07 1 98.62 121 ALA B C 1
ATOM 2934 O O . ALA B 1 121 ? 11.914 -18.031 -4.719 1 98.62 121 ALA B O 1
ATOM 2935 N N . LEU B 1 122 ? 11.797 -15.93 -3.965 1 97.75 122 LEU B N 1
ATOM 2936 C CA . LEU B 1 122 ? 13.031 -15.5 -4.621 1 97.75 122 LEU B CA 1
ATOM 2937 C C . LEU B 1 122 ? 14.234 -16.25 -4.066 1 97.75 122 LEU B C 1
ATOM 2939 O O . LEU B 1 122 ? 15.203 -16.484 -4.785 1 97.75 122 LEU B O 1
ATOM 2943 N N . GLU B 1 123 ? 14.125 -16.641 -2.791 1 95.81 123 GLU B N 1
ATOM 2944 C CA . GLU B 1 123 ? 15.211 -17.438 -2.211 1 95.81 123 GLU B CA 1
ATOM 2945 C C . GLU B 1 123 ? 15.367 -18.766 -2.934 1 95.81 123 GLU B C 1
ATOM 2947 O O . GLU B 1 123 ? 16.469 -19.312 -3.008 1 95.81 123 GLU B O 1
ATOM 2952 N N . HIS B 1 124 ? 14.312 -19.188 -3.529 1 94.69 124 HIS B N 1
ATOM 2953 C CA . HIS B 1 124 ? 14.336 -20.5 -4.176 1 94.69 124 HIS B CA 1
ATOM 2954 C C . HIS B 1 124 ? 14.438 -20.359 -5.691 1 94.69 124 HIS B C 1
ATOM 2956 O O . HIS B 1 124 ? 15.016 -21.219 -6.363 1 94.69 124 HIS B O 1
ATOM 2962 N N . MET B 1 125 ? 13.922 -19.266 -6.223 1 96.81 125 MET B N 1
ATOM 2963 C CA . MET B 1 125 ? 13.781 -19.109 -7.668 1 96.81 125 MET B CA 1
ATOM 2964 C C . MET B 1 125 ? 14.852 -18.188 -8.227 1 96.81 125 MET B C 1
ATOM 2966 O O . MET B 1 125 ? 15.188 -18.266 -9.414 1 96.81 125 MET B O 1
ATOM 2970 N N . GLY B 1 126 ? 15.328 -17.281 -7.43 1 96.06 126 GLY B N 1
ATOM 2971 C CA . GLY B 1 126 ? 16.125 -16.156 -7.906 1 96.06 126 GLY B CA 1
ATOM 2972 C C . GLY B 1 126 ? 17.469 -16.562 -8.469 1 96.06 126 GLY B C 1
ATOM 2973 O O . GLY B 1 126 ? 18.203 -17.344 -7.844 1 96.06 126 GLY B O 1
ATOM 2974 N N . LYS B 1 127 ? 17.797 -16 -9.57 1 96.88 127 LYS B N 1
ATOM 2975 C CA . LYS B 1 127 ? 19.062 -16.328 -10.227 1 96.88 127 LYS B CA 1
ATOM 2976 C C . LYS B 1 127 ? 20.25 -15.797 -9.422 1 96.88 127 LYS B C 1
ATOM 2978 O O . LYS B 1 127 ? 21.312 -16.406 -9.414 1 96.88 127 LYS B O 1
ATOM 2983 N N . TYR B 1 128 ? 20.062 -14.68 -8.758 1 93.94 128 TYR B N 1
ATOM 2984 C CA . TYR B 1 128 ? 21.125 -14.078 -7.969 1 93.94 128 TYR B CA 1
ATOM 2985 C C . TYR B 1 128 ? 21.547 -15 -6.836 1 93.94 128 TYR B C 1
ATOM 2987 O O . TYR B 1 128 ? 22.625 -14.82 -6.246 1 93.94 128 TYR B O 1
ATOM 2995 N N . LYS B 1 129 ? 20.719 -16.078 -6.602 1 92.62 129 LYS B N 1
ATOM 2996 C CA . LYS B 1 129 ? 21.031 -17.078 -5.57 1 92.62 129 LYS B CA 1
ATOM 2997 C C . LYS B 1 129 ? 21.156 -18.469 -6.168 1 92.62 129 LYS B C 1
ATOM 2999 O O . LYS B 1 129 ? 21 -19.469 -5.465 1 92.62 129 LYS B O 1
ATOM 3004 N N . GLY B 1 130 ? 21.25 -18.484 -7.43 1 94 130 GLY B N 1
ATOM 3005 C CA . GLY B 1 130 ? 21.484 -19.766 -8.086 1 94 130 GLY B CA 1
ATOM 3006 C C . GLY B 1 130 ? 20.219 -20.438 -8.562 1 94 130 GLY B C 1
ATOM 3007 O O . GLY B 1 130 ? 20.266 -21.562 -9.086 1 94 130 GLY B O 1
ATOM 3008 N N . GLY B 1 131 ? 19.094 -19.797 -8.391 1 95.44 131 GLY B N 1
ATOM 3009 C CA . GLY B 1 131 ? 17.844 -20.344 -8.867 1 95.44 131 GLY B CA 1
ATOM 3010 C C . GLY B 1 131 ? 17.703 -20.281 -10.383 1 95.44 131 GLY B C 1
ATOM 3011 O O . GLY B 1 131 ? 18.547 -19.688 -11.062 1 95.44 131 GLY B O 1
ATOM 3012 N N . LYS B 1 132 ? 16.672 -20.906 -10.898 1 96.19 132 LYS B N 1
ATOM 3013 C CA . LYS B 1 132 ? 16.484 -21 -12.344 1 96.19 132 LYS B CA 1
ATOM 3014 C C . LYS B 1 132 ? 15.469 -19.969 -12.828 1 96.19 132 LYS B C 1
ATOM 3016 O O . LYS B 1 132 ? 15.148 -19.922 -14.016 1 96.19 132 LYS B O 1
ATOM 3021 N N . GLY B 1 133 ? 14.984 -19.172 -12.008 1 97.56 133 GLY B N 1
ATOM 3022 C CA . GLY B 1 133 ? 13.898 -18.266 -12.336 1 97.56 133 GLY B CA 1
ATOM 3023 C C . GLY B 1 133 ? 12.531 -18.828 -12.016 1 97.56 133 GLY B C 1
ATOM 3024 O O . GLY B 1 133 ? 12.422 -19.891 -11.391 1 97.56 133 GLY B O 1
ATOM 3025 N N . GLY B 1 134 ? 11.508 -18.094 -12.359 1 98.25 134 GLY B N 1
ATOM 3026 C CA . GLY B 1 134 ? 10.141 -18.516 -12.094 1 98.25 134 GLY B CA 1
ATOM 3027 C C . GLY B 1 134 ? 9.117 -17.422 -12.312 1 98.25 134 GLY B C 1
ATOM 3028 O O . GLY B 1 134 ? 9.344 -16.5 -13.109 1 98.25 134 GLY B O 1
ATOM 3029 N N . VAL B 1 135 ? 7.941 -17.656 -11.688 1 98.81 135 VAL B N 1
ATOM 3030 C CA . VAL B 1 135 ? 6.844 -16.703 -11.8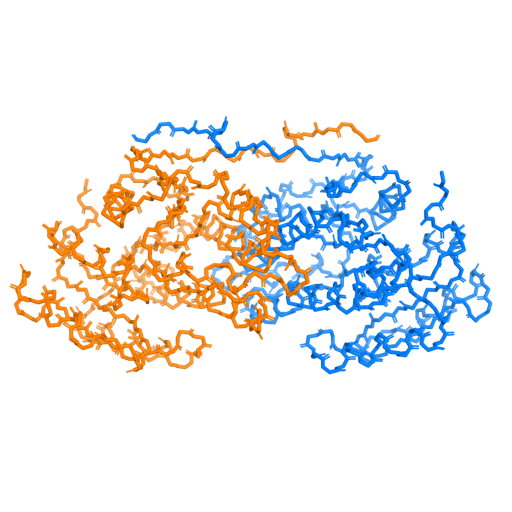2 1 98.81 135 VAL B CA 1
ATOM 3031 C C . VAL B 1 135 ? 6.207 -16.453 -10.453 1 98.81 135 VAL B C 1
ATOM 3033 O O . VAL B 1 135 ? 5.988 -17.406 -9.688 1 98.81 135 VAL B O 1
ATOM 3036 N N . ILE B 1 136 ? 6.07 -15.266 -10.109 1 98.94 136 ILE B N 1
ATOM 3037 C CA . ILE B 1 136 ? 5.25 -14.859 -8.977 1 98.94 136 ILE B CA 1
ATOM 3038 C C . ILE B 1 136 ? 4.004 -14.133 -9.477 1 98.94 136 ILE B C 1
ATOM 3040 O O . ILE B 1 136 ? 4.102 -13.203 -10.273 1 98.94 136 ILE B O 1
ATOM 3044 N N . VAL B 1 137 ? 2.848 -14.594 -9.094 1 98.94 137 VAL B N 1
ATOM 3045 C CA . VAL B 1 137 ? 1.595 -13.891 -9.344 1 98.94 137 VAL B CA 1
ATOM 3046 C C . VAL B 1 137 ? 1.059 -13.305 -8.039 1 98.94 137 VAL B C 1
ATOM 3048 O O . VAL B 1 137 ? 0.836 -14.039 -7.074 1 98.94 137 VAL B O 1
ATOM 3051 N N . ASN B 1 138 ? 0.928 -12.039 -7.992 1 98.94 138 ASN B N 1
ATOM 3052 C CA . ASN B 1 138 ? 0.276 -11.375 -6.871 1 98.94 138 ASN B CA 1
ATOM 3053 C C . ASN B 1 138 ? -1.158 -10.977 -7.211 1 98.94 138 ASN B C 1
ATOM 3055 O O . ASN B 1 138 ? -1.395 -10.258 -8.18 1 98.94 138 ASN B O 1
ATOM 3059 N N . VAL B 1 139 ? -2.088 -11.461 -6.398 1 98.88 139 VAL B N 1
ATOM 3060 C CA . VAL B 1 139 ? -3.5 -11.164 -6.605 1 98.88 139 VAL B CA 1
ATOM 3061 C C . VAL B 1 139 ? -3.857 -9.844 -5.918 1 98.88 139 VAL B C 1
ATOM 3063 O O . VAL B 1 139 ? -4.051 -9.805 -4.703 1 98.88 139 VAL B O 1
ATOM 3066 N N . SER B 1 140 ? -3.941 -8.875 -6.691 1 98.5 140 SER B N 1
ATOM 3067 C CA . SER B 1 140 ? -4.398 -7.582 -6.184 1 98.5 140 SER B CA 1
ATOM 3068 C C . SER B 1 140 ? -5.918 -7.465 -6.258 1 98.5 140 SER B C 1
ATOM 3070 O O . SER B 1 140 ? -6.637 -8.281 -5.68 1 98.5 140 SER B O 1
ATOM 3072 N N . SER B 1 141 ? -6.461 -6.484 -6.859 1 97.94 141 SER B N 1
ATOM 3073 C CA . SER B 1 141 ? -7.875 -6.176 -7.043 1 97.94 141 SER B CA 1
ATOM 3074 C C . SER B 1 141 ? -8.062 -4.945 -7.926 1 97.94 141 SER B C 1
ATOM 3076 O O . SER B 1 141 ? -7.125 -4.176 -8.133 1 97.94 141 SER B O 1
ATOM 3078 N N . VAL B 1 142 ? -9.234 -4.832 -8.531 1 97.69 142 VAL B N 1
ATOM 3079 C CA . VAL B 1 142 ? -9.539 -3.543 -9.141 1 97.69 142 VAL B CA 1
ATOM 3080 C C . VAL B 1 142 ? -9.445 -2.441 -8.086 1 97.69 142 VAL B C 1
ATOM 3082 O O . VAL B 1 142 ? -9.211 -1.275 -8.422 1 97.69 142 VAL B O 1
ATOM 3085 N N . CYS B 1 143 ? -9.484 -2.795 -6.809 1 97.12 143 CYS B N 1
ATOM 3086 C CA . CYS B 1 143 ? -9.312 -1.852 -5.711 1 97.12 143 CYS B CA 1
ATOM 3087 C C . CYS B 1 143 ? -7.848 -1.475 -5.535 1 97.12 143 CYS B C 1
ATOM 3089 O O . CYS B 1 143 ? -7.516 -0.61 -4.723 1 97.12 143 CYS B O 1
ATOM 3091 N N . GLY B 1 144 ? -6.934 -2.057 -6.238 1 98.31 144 GLY B N 1
ATOM 3092 C CA . GLY B 1 144 ? -5.551 -1.622 -6.352 1 98.31 144 GLY B CA 1
ATOM 3093 C C . GLY B 1 144 ? -5.332 -0.612 -7.461 1 98.31 144 GLY B C 1
ATOM 3094 O O . GLY B 1 144 ? -4.234 -0.059 -7.594 1 98.31 144 GLY B O 1
ATOM 3095 N N . LEU B 1 145 ? -6.402 -0.353 -8.25 1 97.62 145 LEU B N 1
ATOM 3096 C CA . LEU B 1 145 ? -6.344 0.526 -9.414 1 97.62 145 LEU B CA 1
ATOM 3097 C C . LEU B 1 145 ? -7.312 1.692 -9.258 1 97.62 145 LEU B C 1
ATOM 3099 O O . LEU B 1 145 ? -7.16 2.721 -9.922 1 97.62 145 LEU B O 1
ATOM 3103 N N . SER B 1 146 ? -8.312 1.439 -8.469 1 95.31 146 SER B N 1
ATOM 3104 C CA . SER B 1 146 ? -9.352 2.426 -8.188 1 95.31 146 SER B CA 1
ATOM 3105 C C . SER B 1 146 ? -9.812 2.336 -6.734 1 95.31 146 SER B C 1
ATOM 3107 O O . SER B 1 146 ? -9.883 1.244 -6.164 1 95.31 146 SER B O 1
ATOM 3109 N N . VAL B 1 147 ? -10.25 3.447 -6.297 1 94.75 147 VAL B N 1
ATOM 3110 C CA . VAL B 1 147 ? -10.523 3.531 -4.867 1 94.75 147 VAL B CA 1
ATOM 3111 C C . VAL B 1 147 ? -11.898 2.934 -4.566 1 94.75 147 VAL B C 1
ATOM 3113 O O . VAL B 1 147 ? -12.867 3.182 -5.293 1 94.75 147 VAL B O 1
ATOM 3116 N N . PHE B 1 148 ? -11.922 2.105 -3.533 1 94.88 148 PHE B N 1
ATOM 3117 C CA . PHE B 1 148 ? -13.141 1.63 -2.885 1 94.88 148 PHE B CA 1
ATOM 3118 C C . PHE B 1 148 ? -13.367 2.35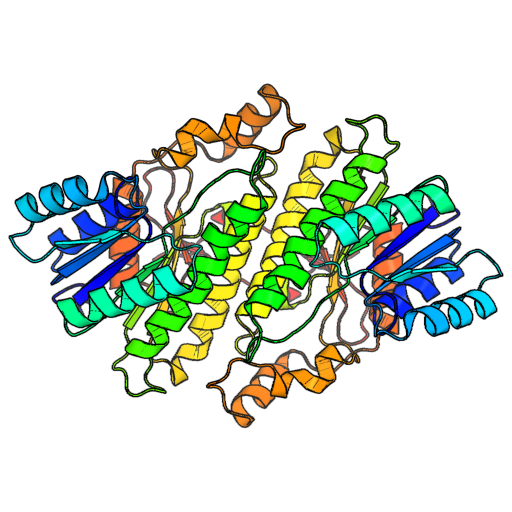4 -1.562 1 94.88 148 PHE B C 1
ATOM 3120 O O . PHE B 1 148 ? -12.82 1.954 -0.529 1 94.88 148 PHE B O 1
ATOM 3127 N N . PHE B 1 149 ? -14.195 3.346 -1.554 1 95.81 149 PHE B N 1
ATOM 3128 C CA . PHE B 1 149 ? -14.312 4.309 -0.465 1 95.81 149 PHE B CA 1
ATOM 3129 C C . PHE B 1 149 ? -14.695 3.617 0.835 1 95.81 149 PHE B C 1
ATOM 3131 O O . PHE B 1 149 ? -14.109 3.883 1.886 1 95.81 149 PHE B O 1
ATOM 3138 N N . PRO B 1 150 ? -15.539 2.607 0.815 1 95.5 150 PRO B N 1
ATOM 3139 C CA . PRO B 1 150 ? -15.961 1.957 2.057 1 95.5 150 PRO B CA 1
ATOM 3140 C C . PRO B 1 150 ? -14.867 1.09 2.674 1 95.5 150 PRO B C 1
ATOM 3142 O O . PRO B 1 150 ? -15.008 0.617 3.805 1 95.5 150 PRO B O 1
ATOM 3145 N N . GLY B 1 151 ? -13.82 0.873 1.929 1 96.94 151 GLY B N 1
ATOM 3146 C CA . GLY B 1 151 ? -12.727 0.033 2.395 1 96.94 151 GLY B CA 1
ATOM 3147 C C . GLY B 1 151 ? -11.359 0.661 2.186 1 96.94 151 GLY B C 1
ATOM 3148 O O . GLY B 1 151 ? -10.539 0.134 1.434 1 96.94 151 GLY B O 1
ATOM 3149 N N . PRO B 1 152 ? -11.109 1.778 2.912 1 98.44 152 PRO B N 1
ATOM 3150 C CA . PRO B 1 152 ? -9.844 2.473 2.684 1 98.44 152 PRO B CA 1
ATOM 3151 C C . PRO B 1 152 ? -8.633 1.594 2.98 1 98.44 152 PRO B C 1
ATOM 3153 O O . PRO B 1 152 ? -7.609 1.692 2.293 1 98.44 152 PRO B O 1
ATOM 3156 N N . VAL B 1 153 ? -8.719 0.752 4.016 1 98.75 153 VAL B N 1
ATOM 3157 C CA . VAL B 1 153 ? -7.582 -0.083 4.391 1 98.75 153 VAL B CA 1
ATOM 3158 C C . VAL B 1 153 ? -7.398 -1.193 3.357 1 98.75 153 VAL B C 1
ATOM 3160 O O . VAL B 1 153 ? -6.27 -1.493 2.955 1 98.75 153 VAL B O 1
ATOM 3163 N N . TYR B 1 154 ? -8.477 -1.82 2.93 1 98.06 154 TYR B N 1
ATOM 3164 C CA . TYR B 1 154 ? -8.414 -2.795 1.849 1 98.06 154 TYR B CA 1
ATOM 3165 C C . TYR B 1 154 ? -7.801 -2.18 0.594 1 98.06 154 TYR B C 1
ATOM 3167 O O . TYR B 1 154 ? -6.914 -2.766 -0.025 1 98.06 154 TYR B O 1
ATOM 3175 N N . THR B 1 155 ? -8.297 -0.98 0.246 1 98.56 155 THR B N 1
ATOM 3176 C CA . THR B 1 155 ? -7.754 -0.239 -0.888 1 98.56 155 THR B CA 1
ATOM 3177 C C . THR B 1 155 ? -6.25 -0.034 -0.732 1 98.56 155 THR B C 1
ATOM 3179 O O . THR B 1 155 ? -5.484 -0.297 -1.661 1 98.56 155 THR B O 1
ATOM 3182 N N . ALA B 1 156 ? -5.824 0.379 0.433 1 98.88 156 ALA B N 1
ATOM 3183 C CA . ALA B 1 156 ? -4.41 0.594 0.72 1 98.88 156 ALA B CA 1
ATOM 3184 C C . ALA B 1 156 ? -3.6 -0.673 0.463 1 98.88 156 ALA B C 1
ATOM 3186 O O . ALA B 1 156 ? -2.541 -0.623 -0.169 1 98.88 156 ALA B O 1
ATOM 3187 N N . SER B 1 157 ? -4.066 -1.79 0.97 1 98.81 157 SER B N 1
ATOM 3188 C CA . SER B 1 157 ? -3.346 -3.053 0.845 1 98.81 157 SER B CA 1
ATOM 3189 C C . SER B 1 157 ? -3.18 -3.453 -0.618 1 98.81 157 SER B C 1
ATOM 3191 O O . SER B 1 157 ? -2.098 -3.873 -1.033 1 98.81 157 SER B O 1
ATOM 3193 N N . LYS B 1 158 ? -4.223 -3.283 -1.388 1 98.88 158 LYS B N 1
ATOM 3194 C CA . LYS B 1 158 ? -4.188 -3.742 -2.773 1 98.88 158 LYS B CA 1
ATOM 3195 C C . LYS B 1 158 ? -3.396 -2.779 -3.652 1 98.88 158 LYS B C 1
ATOM 3197 O O . LYS B 1 158 ? -2.742 -3.199 -4.609 1 98.88 158 LYS B O 1
ATOM 3202 N N . TYR B 1 159 ? -3.402 -1.484 -3.332 1 98.88 159 TYR B N 1
ATOM 3203 C CA . TYR B 1 159 ? -2.463 -0.551 -3.943 1 98.88 159 TYR B CA 1
ATOM 3204 C C . TYR B 1 159 ? -1.023 -0.943 -3.633 1 98.88 159 TYR B C 1
ATOM 3206 O O . TYR B 1 159 ? -0.165 -0.93 -4.516 1 98.88 159 TYR B O 1
ATOM 3214 N N . GLY B 1 160 ? -0.822 -1.252 -2.361 1 98.94 160 GLY B N 1
ATOM 3215 C CA . GLY B 1 160 ? 0.505 -1.693 -1.962 1 98.94 160 GLY B CA 1
ATOM 3216 C C . GLY B 1 160 ? 0.991 -2.9 -2.742 1 98.94 160 GLY B C 1
ATOM 3217 O O . GLY B 1 160 ? 2.145 -2.945 -3.172 1 98.94 160 GLY B O 1
ATOM 3218 N N . VAL B 1 161 ? 0.105 -3.855 -2.955 1 98.94 161 VAL B N 1
ATOM 3219 C CA . VAL B 1 161 ? 0.434 -5.055 -3.717 1 98.94 161 VAL B CA 1
ATOM 3220 C C . VAL B 1 161 ? 0.838 -4.672 -5.137 1 98.94 161 VAL B C 1
ATOM 3222 O O . VAL B 1 161 ? 1.826 -5.18 -5.668 1 98.94 161 VAL B O 1
ATOM 3225 N N . LEU B 1 162 ? 0.065 -3.785 -5.742 1 98.81 162 LEU B N 1
ATOM 3226 C CA . LEU B 1 162 ? 0.354 -3.338 -7.098 1 98.81 162 LEU B CA 1
ATOM 3227 C C . LEU B 1 162 ? 1.736 -2.699 -7.18 1 98.81 162 LEU B C 1
ATOM 3229 O O . LEU B 1 162 ? 2.566 -3.102 -7.996 1 98.81 162 LEU B O 1
ATOM 3233 N N . GLY B 1 163 ? 2.014 -1.73 -6.324 1 98.75 163 GLY B N 1
ATOM 3234 C CA . GLY B 1 163 ? 3.291 -1.038 -6.336 1 98.75 163 GLY B CA 1
ATOM 3235 C C . GLY B 1 163 ? 4.469 -1.956 -6.066 1 98.75 163 GLY B C 1
ATOM 3236 O O . GLY B 1 163 ? 5.48 -1.896 -6.766 1 98.75 163 GLY B O 1
ATOM 3237 N N . PHE B 1 164 ? 4.309 -2.836 -5.062 1 98.94 164 PHE B N 1
ATOM 3238 C CA . PHE B 1 164 ? 5.344 -3.805 -4.723 1 98.94 164 PHE B CA 1
ATOM 3239 C C . PHE B 1 164 ? 5.684 -4.68 -5.922 1 98.94 164 PHE B C 1
ATOM 3241 O O . PHE B 1 164 ? 6.855 -4.867 -6.254 1 98.94 164 PHE B O 1
ATOM 3248 N N . SER B 1 165 ? 4.613 -5.156 -6.527 1 98.94 165 SER B N 1
ATOM 3249 C CA . SER B 1 165 ? 4.758 -6.121 -7.613 1 98.94 165 SER B CA 1
ATOM 3250 C C . SER B 1 165 ? 5.477 -5.5 -8.805 1 98.94 165 SER B C 1
ATOM 3252 O O . SER B 1 165 ? 6.387 -6.109 -9.375 1 98.94 165 SER B O 1
ATOM 3254 N N . GLN B 1 166 ? 5.055 -4.32 -9.164 1 98.56 166 GLN B N 1
ATOM 3255 C CA . GLN B 1 166 ? 5.68 -3.656 -10.297 1 98.56 166 GLN B CA 1
ATOM 3256 C C . GLN B 1 166 ? 7.141 -3.328 -10.008 1 98.56 166 GLN B C 1
ATOM 3258 O O . GLN B 1 166 ? 7.996 -3.436 -10.891 1 98.56 166 GLN B O 1
ATOM 3263 N N . ALA B 1 167 ? 7.398 -2.906 -8.781 1 98.25 167 ALA B N 1
ATOM 3264 C CA . ALA B 1 167 ? 8.781 -2.629 -8.414 1 98.25 167 ALA B CA 1
ATOM 3265 C C . ALA B 1 167 ? 9.633 -3.896 -8.469 1 98.25 167 ALA B C 1
ATOM 3267 O O . ALA B 1 167 ? 10.727 -3.895 -9.039 1 98.25 167 ALA B O 1
ATOM 3268 N N . LEU B 1 168 ? 9.109 -4.941 -7.938 1 98.38 168 LEU B N 1
ATOM 3269 C CA . LEU B 1 168 ? 9.844 -6.207 -7.93 1 98.38 168 LEU B CA 1
ATOM 3270 C C . LEU B 1 168 ? 10.078 -6.707 -9.352 1 98.38 168 LEU B C 1
ATOM 3272 O O . LEU B 1 168 ? 11.141 -7.258 -9.648 1 98.38 168 LEU B O 1
ATOM 3276 N N . ALA B 1 169 ? 9.109 -6.551 -10.25 1 98.56 169 ALA B N 1
ATOM 3277 C CA . ALA B 1 169 ? 9.227 -6.969 -11.641 1 98.56 169 ALA B CA 1
ATOM 3278 C C . ALA B 1 169 ? 10.406 -6.285 -12.32 1 98.56 169 ALA B C 1
ATOM 3280 O O . ALA B 1 169 ? 11.055 -6.871 -13.195 1 98.56 169 ALA B O 1
ATOM 3281 N N . GLY B 1 170 ? 10.695 -5.051 -11.906 1 96.81 170 GLY B N 1
ATOM 3282 C CA . GLY B 1 170 ? 11.797 -4.297 -12.484 1 96.81 170 GLY B CA 1
ATOM 3283 C C . GLY B 1 170 ? 13.156 -4.891 -12.164 1 96.81 170 GLY B C 1
ATOM 3284 O O . GLY B 1 170 ? 14.164 -4.516 -12.773 1 96.81 170 GLY B O 1
ATOM 3285 N N . LEU B 1 171 ? 13.195 -5.844 -11.281 1 97.31 171 LEU B N 1
ATOM 3286 C CA . LEU B 1 171 ? 14.461 -6.445 -10.859 1 97.31 171 LEU B CA 1
ATOM 3287 C C . LEU B 1 171 ? 14.672 -7.793 -11.539 1 97.31 171 LEU B C 1
ATOM 3289 O O . LEU B 1 171 ? 15.484 -8.602 -11.078 1 97.31 171 LEU B O 1
ATOM 3293 N N . TYR B 1 172 ? 14.039 -8.023 -12.641 1 97.44 172 TYR B N 1
ATOM 3294 C CA . TYR B 1 172 ? 14.047 -9.289 -13.367 1 97.44 172 TYR B CA 1
ATOM 3295 C C . TYR B 1 172 ? 15.469 -9.695 -13.742 1 97.44 172 TYR B C 1
ATOM 3297 O O . TYR B 1 172 ? 15.805 -10.875 -13.711 1 97.44 172 TYR B O 1
ATOM 3305 N N . ASP B 1 173 ? 16.297 -8.734 -14.086 1 95.31 173 ASP B N 1
ATOM 3306 C CA . ASP B 1 173 ? 17.656 -9.055 -14.523 1 95.31 173 ASP B CA 1
ATOM 3307 C C . ASP B 1 173 ? 18.438 -9.734 -13.414 1 95.31 173 ASP B C 1
ATOM 3309 O O . ASP B 1 173 ? 19.359 -10.516 -13.688 1 95.31 173 ASP B O 1
ATOM 3313 N N . TYR B 1 174 ? 18.109 -9.516 -12.164 1 95.5 174 TYR B N 1
ATOM 3314 C CA . TYR B 1 174 ? 18.781 -10.117 -11.023 1 95.5 174 TYR B CA 1
ATOM 3315 C C . TYR B 1 174 ? 18.078 -11.398 -10.578 1 95.5 174 TYR B C 1
ATOM 3317 O O . TYR B 1 174 ? 18.734 -12.352 -10.148 1 95.5 174 TYR B O 1
ATOM 3325 N N . THR B 1 175 ? 16.797 -11.398 -10.734 1 97.31 175 THR B N 1
ATOM 3326 C CA . THR B 1 175 ? 16.016 -12.469 -10.109 1 97.31 175 THR B CA 1
ATOM 3327 C C . THR B 1 175 ? 15.711 -13.57 -11.117 1 97.31 175 THR B C 1
ATOM 3329 O O . THR B 1 175 ? 15.57 -14.734 -10.742 1 97.31 175 THR B O 1
ATOM 3332 N N . GLY B 1 176 ? 15.516 -13.156 -12.422 1 98 176 GLY B N 1
ATOM 3333 C CA . GLY B 1 176 ? 15.023 -14.102 -13.414 1 98 176 GLY B CA 1
ATOM 3334 C C . GLY B 1 176 ? 13.594 -14.539 -13.156 1 98 176 GLY B C 1
ATOM 3335 O O . GLY B 1 176 ? 13.164 -15.578 -13.656 1 98 176 GLY B O 1
ATOM 3336 N N . VAL B 1 177 ? 12.93 -13.844 -12.281 1 98.44 177 VAL B N 1
ATOM 3337 C CA . VAL B 1 177 ? 11.57 -14.203 -11.883 1 98.44 177 VAL B CA 1
ATOM 3338 C C . VAL B 1 177 ? 10.586 -13.172 -12.438 1 98.44 177 VAL B C 1
ATOM 3340 O O . VAL B 1 177 ? 10.68 -11.984 -12.133 1 98.44 177 VAL B O 1
ATOM 3343 N N . ARG B 1 178 ? 9.648 -13.633 -13.312 1 98.69 178 ARG B N 1
ATOM 3344 C CA . ARG B 1 178 ? 8.562 -12.781 -13.781 1 98.69 178 ARG B CA 1
ATOM 3345 C C . ARG B 1 178 ? 7.566 -12.492 -12.672 1 98.69 178 ARG B C 1
ATOM 3347 O O . ARG B 1 178 ? 7.223 -13.391 -11.891 1 98.69 178 ARG B O 1
ATOM 3354 N N . VAL B 1 179 ? 7.223 -11.266 -12.516 1 98.88 179 VAL B N 1
ATOM 3355 C CA . VAL B 1 179 ? 6.203 -10.875 -11.547 1 98.88 179 VAL B CA 1
ATOM 3356 C C . VAL B 1 179 ? 4.957 -10.383 -12.273 1 98.88 179 VAL B C 1
ATOM 3358 O O . VAL B 1 179 ? 5.035 -9.461 -13.094 1 98.88 179 VAL B O 1
ATOM 3361 N N . LEU B 1 180 ? 3.842 -11.023 -11.984 1 98.94 180 LEU B N 1
ATOM 3362 C CA . LEU B 1 180 ? 2.568 -10.742 -12.641 1 98.94 180 LEU B CA 1
ATOM 3363 C C . LEU B 1 180 ? 1.51 -10.336 -11.617 1 98.94 180 LEU B C 1
ATOM 3365 O O . LEU B 1 180 ? 1.564 -10.758 -10.461 1 98.94 180 LEU B O 1
ATOM 3369 N N . ILE B 1 181 ? 0.615 -9.523 -12.039 1 98.94 181 ILE B N 1
ATOM 3370 C CA . ILE B 1 181 ? -0.438 -9.039 -11.156 1 98.94 181 ILE B CA 1
ATOM 3371 C C . ILE B 1 181 ? -1.804 -9.312 -11.781 1 98.94 181 ILE B C 1
ATOM 3373 O O . ILE B 1 181 ? -2.049 -8.938 -12.93 1 98.94 181 ILE B O 1
ATOM 3377 N N . ILE B 1 182 ? -2.68 -9.93 -11.125 1 98.94 182 ILE B N 1
ATOM 3378 C CA . ILE B 1 182 ? -4.07 -10.047 -11.555 1 98.94 182 ILE B CA 1
ATOM 3379 C C . ILE B 1 182 ? -4.957 -9.18 -10.664 1 98.94 182 ILE B C 1
ATOM 3381 O O . ILE B 1 182 ? -4.789 -9.156 -9.438 1 98.94 182 ILE B O 1
ATOM 3385 N N . CYS B 1 183 ? -5.801 -8.422 -11.234 1 98.81 183 CYS B N 1
ATOM 3386 C CA . CYS B 1 183 ? -6.723 -7.516 -10.562 1 98.81 183 CYS B CA 1
ATOM 3387 C C . CYS B 1 183 ? -8.172 -7.914 -10.828 1 98.81 183 CYS B C 1
ATOM 3389 O O . CYS B 1 183 ? -8.82 -7.359 -11.719 1 98.81 183 CYS B O 1
ATOM 3391 N N . PRO B 1 184 ? -8.664 -8.773 -10 1 98.62 184 PRO B N 1
ATOM 3392 C CA . PRO B 1 184 ? -10.062 -9.188 -10.18 1 98.62 184 PRO B CA 1
ATOM 3393 C C . PRO B 1 184 ? -11.047 -8.094 -9.781 1 98.62 184 PRO B C 1
ATOM 3395 O O . PRO B 1 184 ? -10.812 -7.359 -8.812 1 98.62 184 PRO B O 1
ATOM 3398 N N . GLY B 1 185 ? -12.109 -7.973 -10.547 1 97.56 185 GLY B N 1
ATOM 3399 C CA . GLY B 1 185 ? -13.281 -7.246 -10.086 1 97.56 185 GLY B CA 1
ATOM 3400 C C . GLY B 1 185 ? -14.086 -8.016 -9.055 1 97.56 185 GLY B C 1
ATOM 3401 O O . GLY B 1 185 ? -13.609 -9.008 -8.492 1 97.56 185 GLY B O 1
ATOM 3402 N N . MET B 1 186 ? -15.234 -7.496 -8.734 1 95.12 186 MET B N 1
ATOM 3403 C CA . MET B 1 186 ? -16.094 -8.18 -7.77 1 95.12 186 MET B CA 1
ATOM 3404 C C . MET B 1 186 ? -16.391 -9.609 -8.219 1 95.12 186 MET B C 1
ATOM 3406 O O . MET B 1 186 ? -16.891 -9.828 -9.32 1 95.12 186 MET B O 1
ATOM 3410 N N . THR B 1 187 ? -15.977 -10.547 -7.418 1 96.19 187 THR B N 1
ATOM 3411 C CA . THR B 1 187 ? -16.047 -11.969 -7.75 1 96.19 187 THR B CA 1
ATOM 3412 C C . THR B 1 187 ? -16.844 -12.734 -6.699 1 96.19 187 THR B C 1
ATOM 3414 O O . THR B 1 187 ? -16.812 -12.391 -5.516 1 96.19 187 THR B O 1
ATOM 3417 N N . ASP B 1 188 ? -17.578 -13.734 -7.156 1 93.06 188 ASP B N 1
ATOM 3418 C CA . ASP B 1 188 ? -18.422 -14.539 -6.285 1 93.06 188 ASP B CA 1
ATOM 3419 C C . ASP B 1 188 ? -17.594 -15.391 -5.332 1 93.06 188 ASP B C 1
ATOM 3421 O O . ASP B 1 188 ? -17.328 -16.562 -5.613 1 93.06 188 ASP B O 1
ATOM 3425 N N . THR B 1 189 ? -17.203 -14.797 -4.227 1 89.81 189 THR B N 1
ATOM 3426 C CA . THR B 1 189 ? -16.422 -15.422 -3.168 1 89.81 189 THR B CA 1
ATOM 3427 C C . THR B 1 189 ? -16.969 -15.039 -1.794 1 89.81 189 THR B C 1
ATOM 3429 O O . THR B 1 189 ? -17.797 -14.141 -1.679 1 89.81 189 THR B O 1
ATOM 3432 N N . ASN B 1 190 ? -16.484 -15.672 -0.785 1 80.88 190 ASN B N 1
ATOM 3433 C CA . ASN B 1 190 ? -16.844 -15.328 0.586 1 80.88 190 ASN B CA 1
ATOM 3434 C C . ASN B 1 190 ? -16.453 -13.883 0.917 1 80.88 190 ASN B C 1
ATOM 3436 O O . ASN B 1 190 ? -17.156 -13.211 1.681 1 80.88 190 ASN B O 1
ATOM 3440 N N . LEU B 1 191 ? -15.398 -13.43 0.365 1 79.94 191 LEU B N 1
ATOM 3441 C CA . LEU B 1 191 ? -14.953 -12.062 0.582 1 79.94 191 LEU B CA 1
ATOM 3442 C C . LEU B 1 191 ? -16.016 -11.062 0.142 1 79.94 191 LEU B C 1
ATOM 3444 O O . LEU B 1 191 ? -16.281 -10.078 0.844 1 79.94 191 LEU B O 1
ATOM 3448 N N . ALA B 1 192 ? -16.625 -11.312 -0.944 1 79 192 ALA B N 1
ATOM 3449 C CA . ALA B 1 192 ? -17.641 -10.43 -1.495 1 79 192 ALA B CA 1
ATOM 3450 C C . ALA B 1 192 ? -18.953 -10.523 -0.7 1 79 192 ALA B C 1
ATOM 3452 O O . ALA B 1 192 ? -19.641 -9.516 -0.502 1 79 192 ALA B O 1
ATOM 3453 N N . ASP B 1 193 ? -19.266 -11.672 -0.183 1 77.69 193 ASP B N 1
ATOM 3454 C CA . ASP B 1 193 ? -20.516 -11.922 0.513 1 77.69 193 ASP B CA 1
ATOM 3455 C C . ASP B 1 193 ? -20.625 -11.086 1.789 1 77.69 193 ASP B C 1
ATOM 3457 O O . ASP B 1 193 ? -21.703 -10.672 2.186 1 77.69 193 ASP B O 1
ATOM 3461 N N . ASN B 1 194 ? -19.531 -10.789 2.357 1 79.5 194 ASN B N 1
ATOM 3462 C CA . ASN B 1 194 ? -19.531 -10.133 3.662 1 79.5 194 ASN B CA 1
ATOM 3463 C C . ASN B 1 194 ? -19.016 -8.703 3.578 1 79.5 194 ASN B C 1
ATOM 3465 O O . ASN B 1 194 ? -18.672 -8.102 4.598 1 79.5 194 ASN B O 1
ATOM 3469 N N . ALA B 1 195 ? -19 -8.219 2.412 1 80.12 195 ALA B N 1
ATOM 3470 C CA . ALA B 1 195 ? -18.375 -6.918 2.207 1 80.12 195 ALA B CA 1
ATOM 3471 C C . ALA B 1 195 ? -19.094 -5.824 2.99 1 80.12 195 ALA B C 1
ATOM 3473 O O . ALA B 1 195 ? -18.469 -4.977 3.621 1 80.12 195 ALA B O 1
ATOM 3474 N N . THR B 1 196 ? -20.375 -5.875 3.031 1 81.31 196 THR B N 1
ATOM 3475 C CA . THR B 1 196 ? -21.172 -4.828 3.67 1 81.31 196 THR B CA 1
ATOM 3476 C C . THR B 1 196 ? -20.938 -4.816 5.18 1 81.31 196 THR B C 1
ATOM 3478 O O . THR B 1 196 ? -21.047 -3.773 5.824 1 81.31 196 THR B O 1
ATOM 3481 N N . GLU B 1 197 ? -20.531 -5.977 5.68 1 87.12 197 GLU B N 1
ATOM 3482 C CA . GLU B 1 197 ? -20.359 -6.09 7.125 1 87.12 197 GLU B CA 1
ATOM 3483 C C . GLU B 1 197 ? -18.938 -5.703 7.539 1 87.12 197 GLU B C 1
ATOM 3485 O O . GLU B 1 197 ? -18.672 -5.492 8.727 1 87.12 197 GLU B O 1
ATOM 3490 N N . ASN B 1 198 ? -18.125 -5.5 6.547 1 93.06 198 ASN B N 1
ATOM 3491 C CA . ASN B 1 198 ? -16.703 -5.363 6.887 1 93.06 198 ASN B CA 1
ATOM 3492 C C . ASN B 1 198 ? -16.156 -4.012 6.445 1 93.06 198 ASN B C 1
ATOM 3494 O O . ASN B 1 198 ? -14.953 -3.764 6.555 1 93.06 198 ASN B O 1
ATOM 3498 N N . VAL B 1 199 ? -17.094 -3.168 5.941 1 94.44 199 VAL B N 1
ATOM 3499 C CA . VAL B 1 199 ? -16.688 -1.825 5.547 1 94.44 199 VAL B CA 1
ATOM 3500 C C . VAL B 1 199 ? -16.328 -1.009 6.785 1 94.44 199 VAL B C 1
ATOM 3502 O O . VAL B 1 199 ? -16.484 -1.479 7.914 1 94.44 199 VAL B O 1
ATOM 3505 N N . ILE B 1 200 ? -15.812 0.227 6.613 1 94.62 200 ILE B N 1
ATOM 3506 C CA . ILE B 1 200 ? -15.414 1.091 7.715 1 94.62 200 ILE B CA 1
ATOM 3507 C C . ILE B 1 200 ? -16.609 1.365 8.625 1 94.62 200 ILE B C 1
ATOM 3509 O O . ILE B 1 200 ? -17.75 1.477 8.148 1 94.62 200 ILE B O 1
ATOM 3513 N N . HIS B 1 201 ? -16.406 1.541 9.875 1 89.94 201 HIS B N 1
ATOM 3514 C CA . HIS B 1 201 ? -17.406 1.36 10.922 1 89.94 201 HIS B CA 1
ATOM 3515 C C . HIS B 1 201 ? -18.422 2.504 10.93 1 89.94 201 HIS B C 1
ATOM 3517 O O . HIS B 1 201 ? -19.5 2.383 11.508 1 89.94 201 HIS B O 1
ATOM 3523 N N . PHE B 1 202 ? -18.203 3.631 10.336 1 91.81 202 PHE B N 1
ATOM 3524 C CA . PHE B 1 202 ? -19.125 4.742 10.492 1 91.81 202 PHE B CA 1
ATOM 3525 C C . PHE B 1 202 ? -20 4.91 9.25 1 91.81 202 PHE B C 1
ATOM 3527 O O . PHE B 1 202 ? -20.781 5.848 9.164 1 91.81 202 PHE B O 1
ATOM 3534 N N . LEU B 1 203 ? -19.859 4.008 8.289 1 92.31 203 LEU B N 1
ATOM 3535 C CA . LEU B 1 203 ? -20.703 4.09 7.09 1 92.31 203 LEU B CA 1
ATOM 3536 C C . LEU B 1 203 ? -22.031 3.381 7.305 1 92.31 203 LEU B C 1
ATOM 3538 O O . LEU B 1 203 ? -22.094 2.35 7.977 1 92.31 203 LEU B O 1
ATOM 3542 N N . ASP B 1 204 ? -23 3.947 6.75 1 88.25 204 ASP B N 1
ATOM 3543 C CA . ASP B 1 204 ? -24.297 3.273 6.836 1 88.25 204 ASP B CA 1
ATOM 3544 C C . ASP B 1 204 ? -24.469 2.264 5.703 1 88.25 204 ASP B C 1
ATOM 3546 O O . ASP B 1 204 ? -23.719 2.297 4.719 1 88.25 204 ASP B O 1
ATOM 3550 N N . ALA B 1 205 ? -25.469 1.444 5.902 1 84.81 205 ALA B N 1
ATOM 3551 C CA . ALA B 1 205 ? -25.688 0.321 4.992 1 84.81 205 ALA B CA 1
ATOM 3552 C C . ALA B 1 205 ? -26.078 0.809 3.6 1 84.81 205 ALA B C 1
ATOM 3554 O O . ALA B 1 205 ? -25.688 0.206 2.596 1 84.81 205 ALA B O 1
ATOM 3555 N N . GLU B 1 206 ? -26.797 1.886 3.535 1 88.5 206 GLU B N 1
ATOM 3556 C CA . GLU B 1 206 ? -27.281 2.389 2.248 1 88.5 206 GLU B CA 1
ATOM 3557 C C . GLU B 1 206 ? -26.125 2.928 1.41 1 88.5 206 GLU B C 1
ATOM 3559 O O . GLU B 1 206 ? -26.016 2.629 0.219 1 88.5 206 GLU B O 1
ATOM 3564 N N . TYR B 1 207 ? -25.297 3.684 2.012 1 89.81 207 TYR B N 1
ATOM 3565 C CA . TYR B 1 207 ? -24.125 4.199 1.322 1 89.81 207 TYR B CA 1
ATOM 3566 C C . TYR B 1 207 ? -23.219 3.059 0.858 1 89.81 207 TYR B C 1
ATOM 3568 O O . TYR B 1 207 ? -22.703 3.084 -0.261 1 89.81 207 TYR B O 1
ATOM 3576 N N . THR B 1 208 ? -23.094 2.107 1.759 1 89.25 208 THR B N 1
ATOM 3577 C CA . THR B 1 208 ? -22.266 0.952 1.423 1 89.25 208 THR B CA 1
ATOM 3578 C C . THR B 1 208 ? -22.812 0.238 0.189 1 89.25 208 THR B C 1
ATOM 3580 O O . THR B 1 208 ? -22.062 -0.081 -0.734 1 89.25 208 THR B O 1
ATOM 3583 N N . LYS B 1 209 ? -24.078 0.018 0.15 1 88.44 209 LYS B N 1
ATOM 3584 C CA . LYS B 1 209 ? -24.703 -0.659 -0.979 1 88.44 209 LYS B CA 1
ATOM 3585 C C . LYS B 1 209 ? -24.516 0.133 -2.27 1 88.44 209 LYS B C 1
ATOM 3587 O O . LYS B 1 209 ? -24.219 -0.442 -3.318 1 88.44 209 LYS B O 1
ATOM 3592 N N . GLN B 1 210 ? -24.609 1.415 -2.176 1 90.19 210 GLN B N 1
ATOM 3593 C CA . GLN B 1 210 ? -24.469 2.279 -3.344 1 90.19 210 GLN B CA 1
ATOM 3594 C C . GLN B 1 210 ? -23.031 2.268 -3.859 1 90.19 210 GLN B C 1
ATOM 3596 O O . GLN B 1 210 ? -22.797 2.33 -5.07 1 90.19 210 GLN B O 1
ATOM 3601 N N . SER B 1 211 ? -22.125 2.154 -2.955 1 89.44 211 SER B N 1
ATOM 3602 C CA . SER B 1 211 ? -20.703 2.217 -3.301 1 89.44 211 SER B CA 1
ATOM 3603 C C . SER B 1 211 ? -20.25 0.924 -3.961 1 89.44 211 SER B C 1
ATOM 3605 O O . SER B 1 211 ? -19.188 0.889 -4.59 1 89.44 211 SER B O 1
ATOM 3607 N N . ILE B 1 212 ? -21 -0.093 -3.816 1 87.94 212 ILE B N 1
ATOM 3608 C CA . ILE B 1 212 ? -20.641 -1.394 -4.379 1 87.94 212 ILE B CA 1
ATOM 3609 C C . ILE B 1 212 ? -21.172 -1.492 -5.812 1 87.94 212 ILE B C 1
ATOM 3611 O O . ILE B 1 212 ? -20.625 -2.242 -6.625 1 87.94 212 ILE B O 1
ATOM 3615 N N . GLU B 1 213 ? -22.078 -0.648 -6.203 1 88.31 213 GLU B N 1
ATOM 3616 C CA . GLU B 1 213 ? -22.797 -0.735 -7.473 1 88.31 213 GLU B CA 1
ATOM 3617 C C . GLU B 1 213 ? -21.828 -0.611 -8.656 1 88.31 213 GLU B C 1
ATOM 3619 O O . GLU B 1 213 ? -21.953 -1.352 -9.633 1 88.31 213 GLU B O 1
ATOM 3624 N N . PRO B 1 214 ? -20.844 0.242 -8.523 1 87.69 214 PRO B N 1
ATOM 3625 C CA . PRO B 1 214 ? -19.938 0.401 -9.664 1 87.69 214 PRO B CA 1
ATOM 3626 C C . PRO B 1 214 ? -19.109 -0.853 -9.93 1 87.69 214 PRO B C 1
ATOM 3628 O O . PRO B 1 214 ? -18.516 -0.987 -11.008 1 87.69 214 PRO B O 1
ATOM 3631 N N . PHE B 1 215 ? -19.062 -1.716 -9.016 1 88.69 215 PHE B N 1
ATOM 3632 C CA . PHE B 1 215 ? -18.234 -2.906 -9.148 1 88.69 215 PHE B CA 1
ATOM 3633 C C . PHE B 1 215 ? -19.047 -4.086 -9.656 1 88.69 215 PHE B C 1
ATOM 3635 O O . PHE B 1 215 ? -18.5 -5.16 -9.922 1 88.69 215 PHE B O 1
ATOM 3642 N N . LYS B 1 216 ? -20.359 -3.875 -9.758 1 91 216 LYS B N 1
ATOM 3643 C CA . LYS B 1 216 ? -21.234 -4.883 -10.352 1 91 216 LYS B CA 1
ATOM 3644 C C . LYS B 1 216 ? -21.125 -4.883 -11.867 1 91 216 LYS B C 1
ATOM 3646 O O . LYS B 1 216 ? -20.75 -3.875 -12.469 1 91 216 LYS B O 1
ATOM 3651 N N . PRO B 1 217 ? -21.438 -6.031 -12.5 1 94.06 217 PRO B N 1
ATOM 3652 C CA . PRO B 1 217 ? -21.938 -7.277 -11.922 1 94.06 217 PRO B CA 1
ATOM 3653 C C . PRO B 1 217 ? -20.828 -8.125 -11.297 1 94.06 217 PRO B C 1
ATOM 3655 O O . PRO B 1 217 ? -19.656 -7.984 -11.656 1 94.06 217 PRO B O 1
ATOM 3658 N N . ILE B 1 218 ? -21.234 -9.008 -10.422 1 95.31 218 ILE B N 1
ATOM 3659 C CA . ILE B 1 218 ? -20.344 -10 -9.812 1 95.31 218 ILE B CA 1
ATOM 3660 C C . ILE B 1 218 ? -19.969 -11.047 -10.859 1 95.31 218 ILE B C 1
ATOM 3662 O O . ILE B 1 218 ? -20.812 -11.5 -11.633 1 95.31 218 ILE B O 1
ATOM 3666 N N . GLN B 1 219 ? -18.672 -11.398 -10.914 1 97.62 219 GLN B N 1
ATOM 3667 C CA . GLN B 1 219 ? -18.234 -12.398 -11.883 1 97.62 219 GLN B CA 1
ATOM 3668 C C . GLN B 1 219 ? -18 -13.75 -11.211 1 97.62 219 GLN B C 1
ATOM 3670 O O . GLN B 1 219 ? -17.969 -13.844 -9.984 1 97.62 219 GLN B O 1
ATOM 3675 N N . SER B 1 220 ? -17.844 -14.719 -12.094 1 97.31 220 SER B N 1
ATOM 3676 C CA . SER B 1 220 ? -17.547 -16.062 -11.609 1 97.31 220 SER B CA 1
ATOM 3677 C C . SER B 1 220 ? -16.078 -16.219 -11.258 1 97.31 220 SER B C 1
ATOM 3679 O O . SER B 1 220 ? -15.219 -15.555 -11.852 1 97.31 220 SER B O 1
ATOM 3681 N N . VAL B 1 221 ? -15.797 -17.094 -10.352 1 97.94 221 VAL B N 1
ATOM 3682 C CA . VAL B 1 221 ? -14.414 -17.438 -10.031 1 97.94 221 VAL B CA 1
ATOM 3683 C C . VAL B 1 221 ? -13.734 -18.047 -11.25 1 97.94 221 VAL B C 1
ATOM 3685 O O . VAL B 1 221 ? -12.523 -17.875 -11.445 1 97.94 221 VAL B O 1
ATOM 3688 N N . ASP B 1 222 ? -14.5 -18.688 -12.125 1 98.19 222 ASP B N 1
ATOM 3689 C CA . ASP B 1 222 ? -13.969 -19.328 -13.32 1 98.19 222 ASP B CA 1
ATOM 3690 C C . ASP B 1 222 ? -13.367 -18.297 -14.273 1 98.19 222 ASP B C 1
ATOM 3692 O O . ASP B 1 222 ? -12.352 -18.562 -14.914 1 98.19 222 ASP B O 1
ATOM 3696 N N . ASN B 1 223 ? -14.039 -17.172 -14.352 1 98.62 223 ASN B N 1
ATOM 3697 C CA . ASN B 1 223 ? -13.539 -16.141 -15.242 1 98.62 223 ASN B CA 1
ATOM 3698 C C . ASN B 1 223 ? -12.18 -15.617 -14.781 1 98.62 223 ASN B C 1
ATOM 3700 O O . ASN B 1 223 ? -11.273 -15.414 -15.594 1 98.62 223 ASN B O 1
ATOM 3704 N N . VAL B 1 224 ? -11.984 -15.422 -13.516 1 98.81 224 VAL B N 1
ATOM 3705 C CA . VAL B 1 224 ? -10.719 -14.945 -12.977 1 98.81 224 VAL B CA 1
ATOM 3706 C C . VAL B 1 224 ? -9.641 -16.016 -13.148 1 98.81 224 VAL B C 1
ATOM 3708 O O . VAL B 1 224 ? -8.5 -15.703 -13.484 1 98.81 224 VAL B O 1
ATOM 3711 N N . ALA B 1 225 ? -10.023 -17.25 -12.906 1 98.81 225 ALA B N 1
ATOM 3712 C CA . ALA B 1 225 ? -9.07 -18.344 -13.031 1 98.81 225 ALA B CA 1
ATOM 3713 C C . ALA B 1 225 ? -8.57 -18.484 -14.469 1 98.81 225 ALA B C 1
ATOM 3715 O O . ALA B 1 225 ? -7.375 -18.703 -14.695 1 98.81 225 ALA B O 1
ATOM 3716 N N . ALA B 1 226 ? -9.492 -18.328 -15.414 1 98.62 226 ALA B N 1
ATOM 3717 C CA . ALA B 1 226 ? -9.102 -18.359 -16.828 1 98.62 226 ALA B CA 1
ATOM 3718 C C . ALA B 1 226 ? -8.141 -17.234 -17.156 1 98.62 226 ALA B C 1
ATOM 3720 O O . ALA B 1 226 ? -7.168 -17.422 -17.891 1 98.62 226 ALA B O 1
ATOM 3721 N N . ALA B 1 227 ? -8.43 -16.062 -16.641 1 98.81 227 ALA B N 1
ATOM 3722 C CA . ALA B 1 227 ? -7.562 -14.914 -16.875 1 98.81 227 ALA B CA 1
ATOM 3723 C C . ALA B 1 227 ? -6.18 -15.141 -16.281 1 98.81 227 ALA B C 1
ATOM 3725 O O . ALA B 1 227 ? -5.168 -14.781 -16.891 1 98.81 227 ALA B O 1
ATOM 3726 N N . LEU B 1 228 ? -6.098 -15.75 -15.086 1 98.88 228 LEU B N 1
ATOM 3727 C CA . LEU B 1 228 ? -4.82 -16.016 -14.438 1 98.88 228 LEU B CA 1
ATOM 3728 C C . LEU B 1 228 ? -3.988 -17 -15.258 1 98.88 228 LEU B C 1
ATOM 3730 O O . LEU B 1 228 ? -2.779 -16.812 -15.414 1 98.88 228 LEU B O 1
ATOM 3734 N N . LEU B 1 229 ? -4.645 -18.031 -15.75 1 98.81 229 LEU B N 1
ATOM 3735 C CA . LEU B 1 229 ? -3.955 -18.984 -16.594 1 98.81 229 LEU B CA 1
ATOM 3736 C C . LEU B 1 229 ? -3.336 -18.297 -17.812 1 98.81 229 LEU B C 1
ATOM 3738 O O . LEU B 1 229 ? -2.164 -18.531 -18.125 1 98.81 229 LEU B O 1
ATOM 3742 N N . GLU B 1 230 ? -4.141 -17.484 -18.453 1 98.75 230 GLU B N 1
ATOM 3743 C CA . GLU B 1 230 ? -3.645 -16.766 -19.609 1 98.75 230 GLU B CA 1
ATOM 3744 C C . GLU B 1 230 ? -2.512 -15.812 -19.234 1 98.75 230 GLU B C 1
ATOM 3746 O O . GLU B 1 230 ? -1.537 -15.672 -19.969 1 98.75 230 GLU B O 1
ATOM 3751 N N . LEU B 1 231 ? -2.65 -15.164 -18.141 1 98.81 231 LEU B N 1
ATOM 3752 C CA . LEU B 1 231 ? -1.639 -14.234 -17.656 1 98.81 231 LEU B CA 1
ATOM 3753 C C . LEU B 1 231 ? -0.307 -14.945 -17.438 1 98.81 231 LEU B C 1
ATOM 3755 O O . LEU B 1 231 ? 0.744 -14.445 -17.844 1 98.81 231 LEU B O 1
ATOM 3759 N N . ILE B 1 232 ? -0.309 -16.078 -16.797 1 98.81 232 ILE B N 1
ATOM 3760 C CA . ILE B 1 232 ? 0.911 -16.844 -16.562 1 98.81 232 ILE B CA 1
ATOM 3761 C C . ILE B 1 232 ? 1.515 -17.281 -17.891 1 98.81 232 ILE B C 1
ATOM 3763 O O . ILE B 1 232 ? 2.734 -17.234 -18.078 1 98.81 232 ILE B O 1
ATOM 3767 N N . GLN B 1 233 ? 0.663 -17.656 -18.828 1 98.31 233 GLN B N 1
ATOM 3768 C CA . GLN B 1 233 ? 1.117 -18.188 -20.109 1 98.31 233 GLN B CA 1
ATOM 3769 C C . GLN B 1 233 ? 1.717 -17.078 -20.984 1 98.31 233 GLN B C 1
ATOM 3771 O O . GLN B 1 233 ? 2.758 -17.266 -21.609 1 98.31 233 GLN B O 1
ATOM 3776 N N . LYS B 1 234 ? 1.125 -15.883 -20.922 1 96.88 234 LYS B N 1
ATOM 3777 C CA . LYS B 1 234 ? 1.481 -14.953 -21.984 1 96.88 234 LYS B CA 1
ATOM 3778 C C . LYS B 1 234 ? 1.793 -13.57 -21.422 1 96.88 234 LYS B C 1
ATOM 3780 O O . LYS B 1 234 ? 2.291 -12.703 -22.156 1 96.88 234 LYS B O 1
ATOM 3785 N N . GLY B 1 235 ? 1.462 -13.328 -20.219 1 97.81 235 GLY B N 1
ATOM 3786 C CA . GLY B 1 235 ? 1.668 -12 -19.672 1 97.81 235 GLY B CA 1
ATOM 3787 C C . GLY B 1 235 ? 3.125 -11.578 -19.641 1 97.81 235 GLY B C 1
ATOM 3788 O O . GLY B 1 235 ? 4.004 -12.391 -19.344 1 97.81 235 GLY B O 1
ATOM 3789 N N . LYS B 1 236 ? 3.359 -10.336 -19.953 1 97.44 236 LYS B N 1
ATOM 3790 C CA . LYS B 1 236 ? 4.707 -9.789 -19.859 1 97.44 236 LYS B CA 1
ATOM 3791 C C . LYS B 1 236 ? 5.082 -9.523 -18.391 1 97.44 236 LYS B C 1
ATOM 3793 O O . LYS B 1 236 ? 4.211 -9.281 -17.562 1 97.44 236 LYS B O 1
ATOM 3798 N N . ASN B 1 237 ? 6.395 -9.57 -18.156 1 98.44 237 ASN B N 1
ATOM 3799 C CA . ASN B 1 237 ? 6.871 -9.234 -16.812 1 98.44 237 ASN B CA 1
ATOM 3800 C C . ASN B 1 237 ? 6.359 -7.871 -16.359 1 98.44 237 ASN B C 1
ATOM 3802 O O . ASN B 1 237 ? 6.473 -6.887 -17.094 1 98.44 237 ASN B O 1
ATOM 3806 N N . GLY B 1 238 ? 5.715 -7.828 -15.188 1 98.31 238 GLY B N 1
ATOM 3807 C CA . GLY B 1 238 ? 5.223 -6.59 -14.602 1 98.31 238 GLY B CA 1
ATOM 3808 C C . GLY B 1 238 ? 3.799 -6.262 -15.008 1 98.31 238 GLY B C 1
ATOM 3809 O O . GLY B 1 238 ? 3.229 -5.27 -14.547 1 98.31 238 GLY B O 1
ATOM 3810 N N . ALA B 1 239 ? 3.199 -7.105 -15.836 1 98.62 239 ALA B N 1
ATOM 3811 C CA . ALA B 1 239 ? 1.858 -6.805 -16.328 1 98.62 239 ALA B CA 1
ATOM 3812 C C . ALA B 1 239 ? 0.822 -6.922 -15.219 1 98.62 239 ALA B C 1
ATOM 3814 O O . ALA B 1 239 ? 0.903 -7.82 -14.375 1 98.62 239 ALA B O 1
ATOM 3815 N N . ALA B 1 240 ? -0.073 -6.008 -15.219 1 98.81 240 ALA B N 1
ATOM 3816 C CA . ALA B 1 240 ? -1.284 -6.07 -14.398 1 98.81 240 ALA B CA 1
ATOM 3817 C C . ALA B 1 240 ? -2.523 -6.238 -15.273 1 98.81 240 ALA B C 1
ATOM 3819 O O . ALA B 1 240 ? -2.82 -5.383 -16.109 1 98.81 240 ALA B O 1
ATOM 3820 N N . TRP B 1 241 ? -3.205 -7.344 -15.109 1 98.88 241 TRP B N 1
ATOM 3821 C CA . TRP B 1 241 ? -4.414 -7.598 -15.891 1 98.88 241 TRP B CA 1
ATOM 3822 C C . TRP B 1 241 ? -5.66 -7.457 -15.016 1 98.88 241 TRP B C 1
ATOM 3824 O O . TRP B 1 241 ? -5.688 -7.934 -13.883 1 98.88 241 TRP B O 1
ATOM 3834 N N . VAL B 1 242 ? -6.656 -6.863 -15.562 1 98.81 242 VAL B N 1
ATOM 3835 C CA . VAL B 1 242 ? -7.977 -6.785 -14.945 1 98.81 242 VAL B CA 1
ATOM 3836 C C . VAL B 1 242 ? -8.859 -7.918 -15.469 1 98.81 242 VAL B C 1
ATOM 3838 O O . VAL B 1 242 ? -8.898 -8.172 -16.672 1 98.81 242 VAL B O 1
ATOM 3841 N N . SER B 1 243 ? -9.445 -8.664 -14.648 1 98.75 243 SER B N 1
ATOM 3842 C CA . SER B 1 243 ? -10.516 -9.609 -14.938 1 98.75 243 SER B CA 1
ATOM 3843 C C . SER B 1 243 ? -11.805 -9.219 -14.227 1 98.75 243 SER B C 1
ATOM 3845 O O . SER B 1 243 ? -11.883 -9.25 -12.992 1 98.75 243 SER B O 1
ATOM 3847 N N . GLU B 1 244 ? -12.781 -8.883 -15 1 98.12 244 GLU B N 1
ATOM 3848 C CA . GLU B 1 244 ? -14.016 -8.438 -14.367 1 98.12 244 GLU B CA 1
ATOM 3849 C C . GLU B 1 244 ? -15.227 -8.672 -15.273 1 98.12 244 GLU B C 1
ATOM 3851 O O . GLU B 1 244 ? -15.078 -8.789 -16.484 1 98.12 244 GLU B O 1
ATOM 3856 N N . HIS B 1 245 ? -16.391 -8.914 -14.648 1 97.38 245 HIS B N 1
ATOM 3857 C CA . HIS B 1 245 ? -17.703 -8.898 -15.273 1 97.38 245 HIS B CA 1
ATOM 3858 C C . HIS B 1 245 ? -17.859 -10.039 -16.266 1 97.38 245 HIS B C 1
ATOM 3860 O O . HIS B 1 245 ? -18.562 -9.914 -17.266 1 97.38 245 HIS B O 1
ATOM 3866 N N . ASP B 1 246 ? -17.125 -11.07 -16.047 1 98.06 246 ASP B N 1
ATOM 3867 C CA . ASP B 1 246 ? -17.156 -12.266 -16.891 1 98.06 246 ASP B CA 1
ATOM 3868 C C . ASP B 1 246 ? -16.797 -11.922 -18.328 1 98.06 246 ASP B C 1
ATOM 3870 O O . ASP B 1 246 ? -17.391 -12.469 -19.266 1 98.06 246 ASP B O 1
ATOM 3874 N N . GLN B 1 247 ? -15.977 -10.922 -18.516 1 98 247 GLN B N 1
ATOM 3875 C CA . GLN B 1 247 ? -15.438 -10.516 -19.812 1 98 247 GLN B CA 1
ATOM 3876 C C . GLN B 1 247 ? -13.969 -10.898 -19.938 1 98 247 GLN B C 1
ATOM 3878 O O . GLN B 1 247 ? -13.305 -11.195 -18.938 1 98 247 GLN B O 1
ATOM 3883 N N . PRO B 1 248 ? -13.438 -10.977 -21.141 1 97.88 248 PRO B N 1
ATOM 3884 C CA . PRO B 1 248 ? -12 -11.234 -21.312 1 97.88 248 PRO B CA 1
ATOM 3885 C C . PRO B 1 248 ? -11.133 -10.234 -20.547 1 97.88 248 PRO B C 1
ATOM 3887 O O . PRO B 1 248 ? -11.508 -9.062 -20.422 1 97.88 248 PRO B O 1
ATOM 3890 N N . PRO B 1 249 ? -10.039 -10.68 -20.078 1 98.62 249 PRO B N 1
ATOM 3891 C CA . PRO B 1 249 ? -9.172 -9.773 -19.328 1 98.62 249 PRO B CA 1
ATOM 3892 C C . PRO B 1 249 ? -8.469 -8.75 -20.219 1 98.62 249 PRO B C 1
ATOM 3894 O O . PRO B 1 249 ? -8.438 -8.914 -21.438 1 98.62 249 PRO B O 1
ATOM 3897 N N . TYR B 1 250 ? -7.957 -7.738 -19.625 1 98.56 250 TYR B N 1
ATOM 3898 C CA . TYR B 1 250 ? -7.125 -6.758 -20.312 1 98.56 250 TYR B CA 1
ATOM 3899 C C . TYR B 1 250 ? -6.016 -6.246 -19.406 1 98.56 250 TYR B C 1
ATOM 3901 O O . TYR B 1 250 ? -6.121 -6.332 -18.188 1 98.56 250 TYR B O 1
ATOM 3909 N N . ALA B 1 251 ? -4.953 -5.781 -20 1 98.62 251 ALA B N 1
ATOM 3910 C CA . ALA B 1 251 ? -3.846 -5.18 -19.266 1 98.62 251 ALA B CA 1
ATOM 3911 C C . ALA B 1 251 ? -4.109 -3.703 -19 1 98.62 251 ALA B C 1
ATOM 3913 O O . ALA B 1 251 ? -4.949 -3.082 -19.656 1 98.62 251 ALA B O 1
ATOM 3914 N N . VAL B 1 252 ? -3.426 -3.189 -18.016 1 98.5 252 VAL B N 1
ATOM 3915 C CA . VAL B 1 252 ? -3.582 -1.784 -17.656 1 98.5 252 VAL B CA 1
ATOM 3916 C C . VAL B 1 252 ? -2.301 -1.021 -17.984 1 98.5 252 VAL B C 1
ATOM 3918 O O . VAL B 1 252 ? -1.198 -1.498 -17.703 1 98.5 252 VAL B O 1
ATOM 3921 N N . ASP B 1 253 ? -2.438 0.109 -18.578 1 97.56 253 ASP B N 1
ATOM 3922 C CA . ASP B 1 253 ? -1.316 1.013 -18.812 1 97.56 253 ASP B CA 1
ATOM 3923 C C . ASP B 1 253 ? -1.068 1.911 -17.609 1 97.56 253 ASP B C 1
ATOM 3925 O O . ASP B 1 253 ? -2.012 2.33 -16.938 1 97.56 253 ASP B O 1
ATOM 3929 N N . PHE B 1 254 ? 0.159 2.156 -17.297 1 96.38 254 PHE B N 1
ATOM 3930 C CA . PHE B 1 254 ? 0.552 3.025 -16.188 1 96.38 254 PHE B CA 1
ATOM 3931 C C . PHE B 1 254 ? 1.434 4.164 -16.688 1 96.38 254 PHE B C 1
ATOM 3933 O O . PHE B 1 254 ? 2.65 4.148 -16.484 1 96.38 254 PHE B O 1
ATOM 3940 N N . PRO B 1 255 ? 0.837 5.145 -17.188 1 95.06 255 PRO B N 1
ATOM 3941 C CA . PRO B 1 255 ? 1.636 6.285 -17.656 1 95.06 255 PRO B CA 1
ATOM 3942 C C . PRO B 1 255 ? 2.379 6.984 -16.516 1 95.06 255 PRO B C 1
ATOM 3944 O O . PRO B 1 255 ? 1.901 7 -15.383 1 95.06 255 PRO B O 1
ATOM 3947 N N . HIS B 1 256 ? 3.521 7.52 -16.875 1 95.06 256 HIS B N 1
ATOM 3948 C CA . HIS B 1 256 ? 4.285 8.273 -15.875 1 95.06 256 HIS B CA 1
ATOM 3949 C C . HIS B 1 256 ? 3.463 9.422 -15.305 1 95.06 256 HIS B C 1
ATOM 3951 O O . HIS B 1 256 ? 2.699 10.062 -16.031 1 95.06 256 HIS B O 1
ATOM 3957 N N . TYR B 1 257 ? 3.648 9.703 -14.023 1 95.56 257 TYR B N 1
ATOM 3958 C CA . TYR B 1 257 ? 2.799 10.672 -13.328 1 95.56 257 TYR B CA 1
ATOM 3959 C C . TYR B 1 257 ? 2.975 12.062 -13.914 1 95.56 257 TYR B C 1
ATOM 3961 O O . TYR B 1 257 ? 2.057 12.891 -13.859 1 95.56 257 TYR B O 1
ATOM 3969 N N . SER B 1 258 ? 4.129 12.359 -14.461 1 94.81 258 SER B N 1
ATOM 3970 C CA . SER B 1 258 ? 4.355 13.688 -15.031 1 94.81 258 SER B CA 1
ATOM 3971 C C . SER B 1 258 ? 3.469 13.922 -16.25 1 94.81 258 SER B C 1
ATOM 3973 O O . SER B 1 258 ? 3.156 15.062 -16.594 1 94.81 258 SER B O 1
ATOM 3975 N N . THR B 1 259 ? 3.025 12.812 -16.953 1 95.44 259 THR B N 1
ATOM 3976 C CA . THR B 1 259 ? 2.168 12.945 -18.125 1 95.44 259 THR B CA 1
ATOM 3977 C C . THR B 1 259 ? 0.71 13.133 -17.719 1 95.44 259 THR B C 1
ATOM 3979 O O . THR B 1 259 ? -0.149 13.398 -18.562 1 95.44 259 THR B O 1
ATOM 3982 N N . ARG B 1 260 ? 0.463 13.031 -16.453 1 95.94 260 ARG B N 1
ATOM 3983 C CA . ARG B 1 260 ? -0.875 13.195 -15.891 1 95.94 260 ARG B CA 1
ATOM 3984 C C . ARG B 1 260 ? -0.962 14.453 -15.031 1 95.94 260 ARG B C 1
ATOM 3986 O O . ARG B 1 260 ? -1.814 14.547 -14.148 1 95.94 260 ARG B O 1
ATOM 3993 N N . SER B 1 261 ? -0.165 15.344 -15.305 1 96.38 261 SER B N 1
ATOM 3994 C CA . SER B 1 261 ? -0.063 16.547 -14.492 1 96.38 261 SER B CA 1
ATOM 3995 C C . SER B 1 261 ? -1.248 17.469 -14.727 1 96.38 261 SER B C 1
ATOM 3997 O O . SER B 1 261 ? -1.709 17.625 -15.859 1 96.38 261 SER B O 1
ATOM 3999 N N . LEU B 1 262 ? -1.803 18.031 -13.641 1 96.69 262 LEU B N 1
ATOM 4000 C CA . LEU B 1 262 ? -2.85 19.047 -13.664 1 96.69 262 LEU B CA 1
ATOM 4001 C C . LEU B 1 262 ? -2.369 20.328 -13.008 1 96.69 262 LEU B C 1
ATOM 4003 O O . LEU B 1 262 ? -1.649 20.297 -12.008 1 96.69 262 LEU B O 1
ATOM 4007 N N . PRO B 1 263 ? -2.773 21.469 -13.516 1 94.62 263 PRO B N 1
ATOM 4008 C CA . PRO B 1 263 ? -2.404 22.719 -12.867 1 94.62 263 PRO B CA 1
ATOM 4009 C C . PRO B 1 263 ? -3.068 22.906 -11.5 1 94.62 263 PRO B C 1
ATOM 4011 O O . PRO B 1 263 ? -4.172 22.391 -11.281 1 94.62 263 PRO B O 1
ATOM 4014 N N . VAL B 1 264 ? -2.383 23.594 -10.539 1 95.5 264 VAL B N 1
ATOM 4015 C CA . VAL B 1 264 ? -2.955 23.828 -9.219 1 95.5 264 VAL B CA 1
ATOM 4016 C C . VAL B 1 264 ? -2.893 25.328 -8.883 1 95.5 264 VAL B C 1
ATOM 4018 O O . VAL B 1 264 ? -2.082 26.062 -9.453 1 95.5 264 VAL B O 1
#

Foldseek 3Di:
DFQQAQAEEEEEPLQDFLNLLLLQVSLVVHHQAYEYEYAPPGNQVVSQVVSCVVRHPLRYYYQHADLLDLVRLLVVLVVSCVSSVAHAEYELDFAAFAQAPCLVVRLSRLAVSLVSNVVSNLCGAFVLNPHVEHEYEYEAAVLLVDPQPQGNSSSVSSVNSLVVQLVVLVCCVGGVYFGEYEHEFAAPDPRNVCNLVRGHNPDDSVVNVVSNVVSDDHHYSNQSSVQVSVCSRDNDRSWYWYGGDSDHIDTDDDDDVVVVDDDD/DFQQAQAEEEEEPLQDFLNLLLLQVSLVVHHQAYEYEYAPPGNQVVSQVVSCVVRHPLRYYYQHADLLDLVRLLVSLVVSCVSSVAHAEYELDFAAFAQAPCLVVRLSRLAVSLVSNVVSNLCGAFVLNPHVEHEYEYEAAVLLVDPQPQGNSSSVSSVNSLVVQLVVLVCCVGGVYFGEYEHEFAAPDPRNVCNLVRGHNPDDSVVNVVSNVVSDDHHYSNQSSVQVSVCSRDNDRSWYWYGGDSDHIDTDDDDDVVVVDDDD

Sequence (528 aa):
MDNVRNKSVMITGGARGLGYKFAEVLLLNGAKNVAIIDLPTSNGENAAIALQKESGTGRVIFVSCDVANAEDLKRAFEKVVDTFGTLDILINNAGIFNDKHKWEETIDINLKAYIRGSYLALEHMGKYKGGKGGVIVNVSSVCGLSVFFPGPVYTASKYGVLGFSQALAGLYDYTGVRVLIICPGMTDTNLADNATENVIHFLDAEYTKQSIEPFKPIQSVDNVAAALLELIQKGKNGAAWVSEHDQPPYAVDFPHYSTRSLPVMDNVRNKSVMITGGARGLGYKFAEVLLLNGAKNVAIIDLPTSNGENAAIALQKESGTGRVIFVSCDVANAEDLKRAFEKVVDTFGTLDILINNAGIFNDKHKWEETIDINLKAYIRGSYLALEHMGKYKGGKGGVIVNVSSVCGLSVFFPGPVYTASKYGVLGFSQALAGLYDYTGVRVLIICPGMTDTNLADNATENVIHFLDAEYTKQSIEPFKPIQSVDNVAAALLELIQKGKNGAAWVSEHDQPPYAVDFPHYSTRSLPV

pLDDT: mean 96.03, std 4.61, range [68.25, 98.94]

Nearest PDB structures (foldseek):
  2gdz-assembly1_A-2  TM=9.297E-01  e=2.231E-27  Homo sapiens
  3rj9-assembly3_E  TM=9.095E-01  e=3.294E-23  Scaptodrosophila lebanonensis
  1mg5-assembly1_B  TM=9.170E-01  e=2.501E-22  Drosophila melanogaster
  1a4u-assembly1_A  TM=8.749E-01  e=2.501E-22  Scaptodrosophila lebanonensis
  3rj5-assembly1_B  TM=8.922E-01  e=7.486E-21  Scaptodrosophila lebanonensis

Radius of gyration: 23.03 Å; Cα contacts (8 Å, |Δi|>4): 1242; chains: 2; bounding box: 53×71×51 Å

InterPro domains:
  IPR002347 Short-chain dehydrogenase/reductase SDR [PF00106] (7-198)
  IPR002347 Short-chain dehydrogenase/reductase SDR [PR00080] (85-96)
  IPR002347 Short-chain dehydrogenase/reductase SDR [PR00080] (134-142)
  IPR002347 Short-chain dehydrogenase/reductase SDR [PR00080] (154-173)
  IPR002347 Short-chain dehydrogenase/reductase SDR [PR00081] (8-25)
  IPR002347 Short-chain dehydrogenase/reductase SDR [PR00081] (85-96)
  IPR002347 Short-chain dehydrogenase/reductase SDR [PR00081] (128-144)
  IPR002347 Short-chain dehydrogenase/reductase SDR [PR00081] (154-173)
  IPR002347 Short-chain dehydrogenase/reductase SDR [PR00081] (175-192)
  IPR002347 Short-chain dehydrogenase/reductase SDR [PR00081] (214-234)
  IPR020904 Short-chain dehydrogenase/reductase, conserved site [PS00061] (141-169)
  IPR036291 NAD(P)-binding domain superfamily [SSF51735] (3-247)